Protein AF-A0A2P6N2J1-F1 (afdb_monomer_lite)

pLDDT: mean 74.53, std 19.03, range [22.86, 97.62]

Foldseek 3Di:
DAVQVVCVVLVCAWGWDADPNDTFIFGQAKAFFQDFSDKDADLFDCPPPQLVVDAADPVAPDDSSLLSRLSVLLVLVQDPDDDRNVVLVNFDLCQCVAPLLCVLPVCRLVSLLVRLVVSLVVVVVVVVVVVVVDDPPDDDDPRDRDDSVSSSSSSSSCVQPPDADDPDQDPLCDPPAQREAEQEFDPDDDADDDPPPDPDDPDDPDDDDPPNSVRHMHTYGYLAIHHGGGTGHGDPHRPLLPFLVRSQSVVSNRNDGDPPCRNQLVDFRLLLKDFDPPDVVSLQWIWGGGNNWTAIPPPRDTDDPVRVVVSVVVVVVVVVVLVVCVVVVDDLVLVLLLVLLVVLVVVVVPDDLVCLLDPVVLVVVLVVVCVVDPNDPNSSNNLCVVLCCCLPPCVVVSCVPNNLCSNLSVLSNSLSVVLSVLVSDPPDPVSVLVSLVPVSNLVSLSSLLVSLVVDDDVSSVVSSVVSVVSNVVSSVVSPD

Organism: NCBI:txid1890364

Sequence (480 aa):
MGFTEYVAGFSDRVAVQSVDGDRILIAQRDFQPGEEIFSESPVLHTSHRIAQSSPPSPLYGFALDWQRLVSLYVHLRNQPNEEGADLLEVLSTDGVTGKMAQEVDPERKPFYREEAEQWCKDYIKKSNKSKNKKSKNQKDTVKYRPKVEDIERLIQQFETNCHSRSADPDPSAGDIVKKVWSVAGGIDDEPFMSPQCIGSSPTGRYKHHSKVYSDIQLSLRCIRTIKQGESVTISYHDQEMMSNDDRSQLIKRRGFNCRCPLCSGEIPDYARAMHCPSCEPASKGYISPRSGSWSCYVCSRKFSVEEAQKAEKKEEEMRGESQDKLEDGKVPFIALISQIVKFYRQRLQSLDPRSFCLASLVVELQSNVNNLCSPLHVSHGILYDTVKTLVFEMTPTLRALCGEDSTYLLLFYLLGSTFLLFRLNPDDPLLSDVRGASEEVRHLMYWMSQEGGQRKEQRDKDVGEWAQQIWKRHLQIFCP

Secondary structure (DSSP, 8-state):
--HHHHHGGGTTTEEEEEETTEEEEEESS-B-TT-EEEEE--SS-TTSHHHHTS---TTSSS-HHHHHHHHHHHHHTTSTT-TTHHHHTTS--HHHHSHHHHHH-TTHHHHHHHHHHHHHHHHHHHHHHHHTTS-TTS---------HHHHHHHHHHHHHHPPP--SS--TTS-TTS-SEEEEEESS----------------------TTSGGG-EEEEEESS-B-TTPEE---SS--TTS-HHHHHHHHHTTTS---STTTTTSS--GGG-EE-TTSSSTTS-EEEEETTEEEETTT-PBPPHHHHHHHHHHHHHHHHHHHHHHHTT-HHHHHHHHHHHHHHHHHHTTS-GGGTT-HHHHHHHHHHHHTTS-S----HHHHHHHHHIIIIISHHHHHHHH-TTHHHHHHHHHHHHHHHHHHS-TT-HHHHHHHHH-HHHHHHHHHHHHHHHT--SHHHHHHHHHHHHHHHHHHHHT--

InterPro domains:
  IPR046341 SET domain superfamily [G3DSA:2.170.270.10] (129-267)
  IPR046341 SET domain superfamily [SSF82199] (23-268)
  IPR053010 SET domain-containing protein SmydA-8 [PTHR46455] (213-374)

Structure (mmCIF, N/CA/C/O backbone):
data_AF-A0A2P6N2J1-F1
#
_entry.id   AF-A0A2P6N2J1-F1
#
loop_
_atom_site.group_PDB
_atom_site.id
_atom_site.type_symbol
_atom_site.label_atom_id
_atom_site.label_alt_id
_atom_site.label_comp_id
_atom_site.label_asym_id
_atom_site.label_entity_id
_atom_site.label_seq_id
_atom_site.pdbx_PDB_ins_code
_atom_site.Cartn_x
_atom_site.Cartn_y
_atom_site.Cartn_z
_atom_site.occupancy
_atom_site.B_iso_or_equiv
_atom_site.auth_seq_id
_atom_site.auth_comp_id
_atom_site.auth_asym_id
_atom_site.auth_atom_id
_atom_site.pdbx_PDB_model_num
ATOM 1 N N . MET A 1 1 ? -0.661 -6.300 -27.164 1.00 60.19 1 MET A N 1
ATOM 2 C CA . MET A 1 1 ? -1.561 -7.214 -26.440 1.00 60.19 1 MET A CA 1
ATOM 3 C C . MET A 1 1 ? -2.470 -6.383 -25.548 1.00 60.19 1 MET A C 1
ATOM 5 O O . MET A 1 1 ? -1.947 -5.593 -24.776 1.00 60.19 1 MET A O 1
ATOM 9 N N . GLY A 1 2 ? -3.793 -6.465 -25.688 1.00 75.25 2 GLY A N 1
ATOM 10 C CA . GLY A 1 2 ? -4.734 -5.743 -24.814 1.00 75.25 2 GLY A CA 1
ATOM 11 C C . GLY A 1 2 ? -4.840 -6.378 -23.420 1.00 75.25 2 GLY A C 1
ATOM 12 O O . GLY A 1 2 ? -4.557 -7.558 -23.259 1.00 75.25 2 GLY A O 1
ATOM 13 N N . PHE A 1 3 ? -5.297 -5.635 -22.403 1.00 74.00 3 PHE A N 1
ATOM 14 C CA . PHE A 1 3 ? -5.487 -6.194 -21.047 1.00 74.00 3 PHE A CA 1
ATOM 15 C C . PHE A 1 3 ? -6.455 -7.394 -21.027 1.00 74.00 3 PHE A C 1
ATOM 17 O O . PHE A 1 3 ? -6.244 -8.357 -20.303 1.00 74.00 3 PHE A O 1
ATOM 24 N N . THR A 1 4 ? -7.481 -7.390 -21.880 1.00 79.25 4 THR A N 1
ATOM 25 C CA . THR A 1 4 ? -8.384 -8.540 -22.043 1.00 79.25 4 THR A CA 1
ATOM 26 C C . THR A 1 4 ? -7.659 -9.783 -22.567 1.00 79.25 4 THR A C 1
ATOM 28 O O . THR A 1 4 ? -7.956 -10.888 -22.131 1.00 79.25 4 THR A O 1
ATOM 31 N N . GLU A 1 5 ? -6.687 -9.614 -23.469 1.00 82.50 5 GLU A N 1
ATOM 32 C CA . GLU A 1 5 ? -5.862 -10.722 -23.969 1.00 82.50 5 GLU A CA 1
ATOM 33 C C . GLU A 1 5 ? -4.911 -11.231 -22.884 1.00 82.50 5 GLU A C 1
ATOM 35 O O . GLU A 1 5 ? -4.686 -12.433 -22.789 1.00 82.50 5 GLU A O 1
ATOM 40 N N . TYR A 1 6 ? -4.405 -10.331 -22.035 1.00 80.69 6 TYR A N 1
ATOM 41 C CA . TYR A 1 6 ? -3.576 -10.693 -20.887 1.00 80.69 6 TYR A CA 1
ATOM 42 C C . TYR A 1 6 ? -4.330 -11.600 -19.904 1.00 80.69 6 TYR A C 1
ATOM 44 O O . TYR A 1 6 ? -3.847 -12.667 -19.532 1.00 80.69 6 TYR A O 1
ATOM 52 N N . VAL A 1 7 ? -5.558 -11.217 -19.540 1.00 83.69 7 VAL A N 1
ATOM 53 C CA . VAL A 1 7 ? -6.390 -11.972 -18.587 1.00 83.69 7 VAL A CA 1
ATOM 54 C C . VAL A 1 7 ? -7.015 -13.225 -19.221 1.00 83.69 7 VAL A C 1
ATOM 56 O O . VAL A 1 7 ? -7.523 -14.086 -18.509 1.00 83.69 7 VAL A O 1
ATOM 59 N N . ALA A 1 8 ? -6.939 -13.401 -20.545 1.00 86.56 8 ALA A N 1
ATOM 60 C CA . ALA A 1 8 ? -7.543 -14.543 -21.237 1.00 86.56 8 ALA A CA 1
ATOM 61 C C . ALA A 1 8 ? -7.028 -15.903 -20.728 1.00 86.56 8 ALA A C 1
ATOM 63 O O . ALA A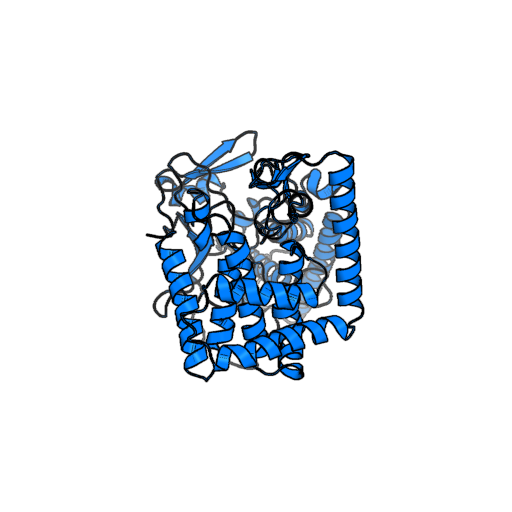 1 8 ? -7.796 -16.868 -20.680 1.00 86.56 8 ALA A O 1
ATOM 64 N N . GLY A 1 9 ? -5.764 -15.967 -20.287 1.00 87.94 9 GLY A N 1
ATOM 65 C CA . GLY A 1 9 ? -5.171 -17.158 -19.666 1.00 87.94 9 GLY A CA 1
ATOM 66 C C . GLY A 1 9 ? -5.799 -17.561 -18.326 1.00 87.94 9 GLY A C 1
ATOM 67 O O . GLY A 1 9 ? -5.581 -18.678 -17.871 1.00 87.94 9 GLY A O 1
ATOM 68 N N . PHE A 1 10 ? -6.601 -16.677 -17.728 1.00 91.75 10 PHE A N 1
ATOM 69 C CA . PHE A 1 10 ? -7.297 -16.867 -16.454 1.00 91.75 10 PHE A CA 1
ATOM 70 C C . PHE A 1 10 ? -8.821 -16.741 -16.604 1.00 91.75 10 PHE A C 1
ATOM 72 O O . PHE A 1 10 ? -9.522 -16.505 -15.621 1.00 91.75 10 PHE A O 1
ATOM 79 N N . SER A 1 11 ? -9.343 -16.863 -17.828 1.00 92.81 11 SER A N 1
ATOM 80 C CA . SER A 1 11 ? -10.757 -16.614 -18.151 1.00 92.81 11 SER A CA 1
ATOM 81 C C . SER A 1 11 ? -11.751 -17.564 -17.471 1.00 92.81 11 SER A C 1
ATOM 83 O O . SER A 1 11 ? -12.921 -17.218 -17.327 1.00 92.81 11 SER A O 1
ATOM 85 N N . ASP A 1 12 ? -11.305 -18.733 -17.009 1.00 95.25 12 ASP A N 1
ATOM 86 C CA . ASP A 1 12 ? -12.086 -19.663 -16.183 1.00 95.25 12 ASP A CA 1
ATOM 87 C C . ASP A 1 12 ? -12.234 -19.192 -14.724 1.00 95.25 12 ASP A C 1
ATOM 89 O O . ASP A 1 12 ? -13.104 -19.668 -13.993 1.00 95.25 12 ASP A O 1
ATOM 93 N N . ARG A 1 13 ? -11.386 -18.254 -14.292 1.00 95.00 13 ARG A N 1
ATOM 94 C CA . ARG A 1 13 ? -11.297 -17.758 -12.913 1.00 95.00 13 ARG A CA 1
ATOM 95 C C . ARG A 1 13 ? -11.784 -16.327 -12.786 1.00 95.00 13 ARG A C 1
ATOM 97 O O . ARG A 1 13 ? -12.517 -16.011 -11.852 1.00 95.00 13 ARG A O 1
ATOM 104 N N . VAL A 1 14 ? -11.390 -15.464 -13.714 1.00 95.50 14 VAL A N 1
ATOM 105 C CA . VAL A 1 14 ? -11.680 -14.032 -13.688 1.00 95.50 14 VAL A CA 1
ATOM 106 C C . VAL A 1 14 ? -11.956 -13.493 -15.087 1.00 95.50 14 VAL A C 1
ATOM 108 O O . VAL A 1 14 ? -11.423 -13.980 -16.079 1.00 95.50 14 VAL A O 1
ATOM 111 N N . ALA A 1 15 ? -12.779 -12.453 -15.170 1.00 94.69 15 ALA A N 1
ATOM 112 C CA . ALA A 1 15 ? -13.026 -11.717 -16.403 1.00 94.69 15 ALA A CA 1
ATOM 113 C C . ALA A 1 15 ? -12.896 -10.215 -16.169 1.00 94.69 15 ALA A C 1
ATOM 115 O O . ALA A 1 15 ? -13.116 -9.720 -15.066 1.00 94.69 15 ALA A O 1
ATOM 116 N N . VAL A 1 16 ? -12.562 -9.483 -17.227 1.00 92.56 16 VAL A N 1
ATOM 117 C CA . VAL A 1 16 ? -12.535 -8.020 -17.199 1.00 92.56 16 VAL A CA 1
ATOM 118 C C . VAL A 1 16 ? -13.900 -7.503 -17.628 1.00 92.56 16 VAL A C 1
ATOM 120 O O . VAL A 1 16 ? -14.360 -7.820 -18.725 1.00 92.56 16 VAL A O 1
ATOM 123 N N . GLN A 1 17 ? -14.525 -6.679 -16.794 1.00 93.38 17 GLN A N 1
ATOM 124 C CA . GLN A 1 17 ? -15.772 -5.988 -17.105 1.00 93.38 17 GLN A CA 1
ATOM 125 C C . GLN A 1 17 ? -15.549 -4.474 -17.093 1.00 93.38 17 GLN A C 1
ATOM 127 O O . GLN A 1 17 ? -14.753 -3.967 -16.308 1.00 93.38 17 GLN A O 1
ATOM 132 N N . SER A 1 18 ? -16.255 -3.748 -17.961 1.00 91.75 18 SER A N 1
ATOM 133 C CA . SER A 1 18 ? -16.306 -2.286 -17.904 1.00 91.75 18 SER A CA 1
ATOM 134 C C . SER A 1 18 ? -17.544 -1.820 -17.141 1.00 91.75 18 SER A C 1
ATOM 136 O O . SER A 1 18 ? -18.659 -2.199 -17.502 1.00 91.75 18 SER A O 1
ATOM 138 N N . VAL A 1 19 ? -17.357 -0.991 -16.116 1.00 88.69 19 VAL A N 1
ATOM 139 C CA . VAL A 1 19 ? -18.423 -0.372 -15.314 1.00 88.69 19 VAL A CA 1
ATOM 140 C C . VAL A 1 19 ? -18.132 1.120 -15.232 1.00 88.69 19 VAL A C 1
ATOM 142 O O . VAL A 1 19 ? -17.048 1.507 -14.819 1.00 88.69 19 VAL A O 1
ATOM 145 N N . ASP A 1 20 ? -19.062 1.952 -15.703 1.00 88.75 20 ASP A N 1
ATOM 146 C CA . ASP A 1 20 ? -18.922 3.419 -15.747 1.00 88.75 20 ASP A CA 1
ATOM 147 C C . ASP A 1 20 ? -17.648 3.937 -16.453 1.00 88.75 20 ASP A C 1
ATOM 149 O O . ASP A 1 20 ? -17.179 5.043 -16.201 1.00 88.75 20 ASP A O 1
ATOM 153 N N . GLY A 1 21 ? -17.105 3.147 -17.385 1.00 85.31 21 GLY A N 1
ATOM 154 C CA . GLY A 1 21 ? -15.862 3.453 -18.105 1.00 85.31 21 GLY A CA 1
ATOM 155 C C . GLY A 1 21 ? -14.597 2.908 -17.436 1.00 85.31 21 GLY A C 1
ATOM 156 O O . GLY A 1 21 ? -13.567 2.805 -18.103 1.00 85.31 21 GLY A O 1
ATOM 157 N N . ASP A 1 22 ? -14.687 2.464 -16.184 1.00 83.62 22 ASP A N 1
ATOM 158 C CA . ASP A 1 22 ? -13.599 1.807 -15.468 1.00 83.62 22 ASP A CA 1
ATOM 159 C C . ASP A 1 22 ? -13.559 0.312 -15.782 1.00 83.62 22 ASP A C 1
ATOM 161 O O . ASP A 1 22 ? -14.578 -0.318 -16.066 1.00 83.62 22 ASP A O 1
ATOM 165 N N . ARG A 1 23 ? -12.360 -0.276 -15.745 1.00 87.25 23 ARG A N 1
ATOM 166 C CA . ARG A 1 23 ? -12.163 -1.722 -15.910 1.00 87.25 23 ARG A CA 1
ATOM 167 C C . ARG A 1 23 ? -12.046 -2.362 -14.537 1.00 87.25 23 ARG A C 1
ATOM 169 O O . ARG A 1 23 ? -11.151 -2.008 -13.777 1.00 87.25 23 ARG A O 1
ATOM 176 N N . ILE A 1 24 ? -12.902 -3.335 -14.263 1.00 90.81 24 ILE A N 1
ATOM 177 C CA . ILE A 1 24 ? -12.892 -4.116 -13.029 1.00 90.81 24 ILE A CA 1
ATOM 178 C C . ILE A 1 24 ? -12.663 -5.590 -13.338 1.00 90.81 24 ILE A C 1
ATOM 180 O O . ILE A 1 24 ? -13.026 -6.084 -14.409 1.00 90.81 24 ILE A O 1
ATOM 184 N N . LEU A 1 25 ? -12.049 -6.289 -12.390 1.00 93.50 25 LEU A N 1
ATOM 185 C CA . LEU A 1 25 ? -11.881 -7.732 -12.447 1.00 93.50 25 LEU A CA 1
ATOM 186 C C . LEU A 1 25 ? -13.059 -8.389 -11.722 1.00 93.50 25 LEU A C 1
ATOM 188 O O . LEU A 1 25 ? -13.354 -8.027 -10.589 1.00 93.50 25 LEU A O 1
ATOM 192 N N . ILE A 1 26 ? -13.736 -9.331 -12.369 1.00 96.50 26 ILE A N 1
ATOM 193 C CA . ILE A 1 26 ? -14.914 -10.030 -11.845 1.00 96.50 26 ILE A CA 1
ATOM 194 C C . ILE A 1 26 ? -14.608 -11.515 -11.702 1.00 96.50 26 ILE A C 1
ATOM 196 O O . ILE A 1 26 ? -14.136 -12.145 -12.652 1.00 96.50 26 ILE A O 1
ATOM 200 N N . ALA A 1 27 ? -14.936 -12.088 -10.549 1.00 96.56 27 ALA A N 1
ATOM 201 C CA . ALA A 1 27 ? -14.828 -13.518 -10.299 1.00 96.56 27 ALA A CA 1
ATOM 202 C C . ALA A 1 27 ? -15.775 -14.320 -11.213 1.00 96.56 27 ALA A C 1
ATOM 204 O O . ALA A 1 27 ? -16.976 -14.061 -11.263 1.00 96.56 27 ALA A O 1
ATOM 205 N N . GLN A 1 28 ? -15.251 -15.313 -11.935 1.00 97.62 28 GLN A N 1
ATOM 206 C CA . GLN A 1 28 ? -16.038 -16.213 -12.798 1.00 97.62 28 GLN A CA 1
ATOM 207 C C . GLN A 1 28 ? -16.524 -17.472 -12.074 1.00 97.62 28 GLN A C 1
ATOM 209 O O . GLN A 1 28 ? -17.372 -18.195 -12.593 1.00 97.62 28 GLN A O 1
ATOM 214 N N . ARG A 1 29 ? -16.036 -17.702 -10.855 1.00 97.25 29 ARG A N 1
ATOM 215 C CA . ARG A 1 29 ? -16.469 -18.761 -9.945 1.00 97.25 29 ARG A CA 1
ATOM 216 C C . ARG A 1 29 ? -16.396 -18.266 -8.505 1.00 97.25 29 ARG A C 1
ATOM 218 O O . ARG A 1 29 ? -15.775 -17.240 -8.241 1.00 97.25 29 ARG A O 1
ATOM 225 N N . ASP A 1 30 ? -16.988 -19.019 -7.590 1.00 97.12 30 ASP A N 1
ATOM 226 C CA . ASP A 1 30 ? -16.747 -18.815 -6.165 1.00 97.12 30 ASP A CA 1
ATOM 227 C C . ASP A 1 30 ? -15.277 -19.134 -5.841 1.00 97.12 30 ASP A C 1
ATOM 229 O O . ASP A 1 30 ? -14.741 -20.157 -6.285 1.00 97.12 30 ASP A O 1
ATOM 233 N N . PHE A 1 31 ? -14.646 -18.271 -5.050 1.00 93.06 31 PHE A N 1
ATOM 234 C CA . PHE A 1 31 ? -13.337 -18.506 -4.450 1.00 93.06 31 PHE A CA 1
ATOM 235 C C . PHE A 1 31 ? -13.504 -18.695 -2.951 1.00 93.06 31 PHE A C 1
ATOM 237 O O . PHE A 1 31 ? -14.135 -17.865 -2.284 1.00 93.06 31 PHE A O 1
ATOM 244 N N . GLN A 1 32 ? -12.951 -19.786 -2.422 1.00 90.31 32 GLN A N 1
ATOM 245 C CA . GLN A 1 32 ? -12.751 -19.906 -0.988 1.00 90.31 32 GLN A CA 1
ATOM 246 C C . GLN A 1 32 ? -11.515 -19.135 -0.583 1.00 90.31 32 GLN A C 1
ATOM 248 O O . GLN A 1 32 ? -10.568 -19.093 -1.361 1.00 90.31 32 GLN A O 1
ATOM 253 N N . PRO A 1 33 ? -11.506 -18.556 0.619 1.00 81.38 33 PRO A N 1
ATOM 254 C CA . PRO A 1 33 ? -10.329 -17.862 1.090 1.00 81.38 33 PRO A CA 1
ATOM 255 C C . PRO A 1 33 ? -9.038 -18.723 0.925 1.00 81.38 33 PRO A C 1
ATOM 257 O O . PRO A 1 33 ? -9.090 -19.953 0.916 1.00 81.38 33 PRO A O 1
ATOM 260 N N . GLY A 1 34 ? -7.876 -18.105 0.734 1.00 77.94 34 GLY A N 1
ATOM 261 C CA . GLY A 1 34 ? -6.577 -18.739 0.460 1.00 77.94 34 GLY A CA 1
ATOM 262 C C . GLY A 1 34 ? -6.359 -19.288 -0.939 1.00 77.94 34 GLY A C 1
ATOM 263 O O . GLY A 1 34 ? -5.203 -19.515 -1.333 1.00 77.94 34 GLY A O 1
ATOM 264 N N . GLU A 1 35 ? -7.436 -19.489 -1.698 1.00 86.00 35 GLU A N 1
ATOM 265 C CA . GLU A 1 35 ? -7.337 -19.912 -3.084 1.00 86.00 35 GLU A CA 1
ATOM 266 C C . GLU A 1 35 ? -6.582 -18.880 -3.923 1.00 86.00 35 GLU A C 1
ATOM 268 O O . GLU A 1 35 ? -6.766 -17.667 -3.811 1.00 86.00 35 GLU A O 1
ATOM 273 N N . GLU A 1 36 ? -5.733 -19.392 -4.811 1.00 91.38 36 GLU A N 1
ATOM 274 C CA . GLU A 1 36 ? -5.050 -18.575 -5.802 1.00 91.38 36 GLU A CA 1
ATOM 275 C C . GLU A 1 36 ? -6.014 -18.217 -6.937 1.00 91.38 36 GLU A C 1
ATOM 277 O O . GLU A 1 36 ? -6.522 -19.084 -7.658 1.00 91.38 36 GLU A O 1
ATOM 282 N N . ILE A 1 37 ? -6.231 -16.917 -7.114 1.00 91.12 37 ILE A N 1
ATOM 283 C CA . ILE A 1 37 ? -6.985 -16.347 -8.223 1.00 91.12 37 ILE A CA 1
ATOM 284 C C . ILE A 1 37 ? -6.138 -16.477 -9.491 1.00 91.12 37 ILE A C 1
ATOM 286 O O . ILE A 1 37 ? -6.523 -17.195 -10.413 1.00 91.12 37 ILE A O 1
ATOM 290 N N . PHE A 1 38 ? -4.946 -15.884 -9.521 1.00 89.81 38 PHE A N 1
ATOM 291 C CA . PHE A 1 38 ? -3.971 -16.086 -10.595 1.00 89.81 38 PHE A CA 1
ATOM 292 C C . PHE A 1 38 ? -2.546 -15.883 -10.095 1.00 89.81 38 PHE A C 1
ATOM 294 O O . PHE A 1 38 ? -2.331 -15.286 -9.046 1.00 89.81 38 PHE A O 1
ATOM 301 N N . SER A 1 39 ? -1.568 -16.358 -10.859 1.00 89.06 39 SER A N 1
ATOM 302 C CA . SER A 1 39 ? -0.157 -16.092 -10.614 1.00 89.06 39 SER A CA 1
ATOM 303 C C . SER A 1 39 ? 0.552 -15.693 -11.902 1.00 89.06 39 SER A C 1
ATOM 305 O O . SER A 1 39 ? 0.293 -16.239 -12.974 1.00 89.06 39 SER A O 1
ATOM 307 N N . GLU A 1 40 ? 1.443 -14.714 -11.804 1.00 86.25 40 GLU A N 1
ATOM 308 C CA . GLU A 1 40 ? 2.147 -14.123 -12.935 1.00 86.25 40 GLU A CA 1
ATOM 309 C C . GLU A 1 40 ? 3.613 -13.844 -12.607 1.00 86.25 40 GLU A C 1
ATOM 311 O O . GLU A 1 40 ? 3.999 -13.611 -11.461 1.00 86.25 40 GLU A O 1
ATOM 316 N N . SER A 1 41 ? 4.460 -13.863 -13.631 1.00 85.94 41 SER A N 1
ATOM 317 C CA . SER A 1 41 ? 5.833 -13.386 -13.497 1.00 85.94 41 SER A CA 1
ATOM 318 C C . SER A 1 41 ? 5.882 -11.876 -13.739 1.00 85.94 41 SER A C 1
ATOM 320 O O . SER A 1 41 ? 5.253 -11.392 -14.680 1.00 85.94 41 SER A O 1
ATOM 322 N N . PRO A 1 42 ? 6.656 -11.119 -12.943 1.00 86.94 42 PRO A N 1
ATOM 323 C CA . PRO A 1 42 ? 6.757 -9.676 -13.116 1.00 86.94 42 PRO A CA 1
ATOM 324 C C . PRO A 1 42 ? 7.362 -9.326 -14.482 1.00 86.94 42 PRO A C 1
ATOM 326 O O . PRO A 1 42 ? 8.406 -9.866 -14.855 1.00 86.94 42 PRO A O 1
ATOM 329 N N . VAL A 1 43 ? 6.751 -8.369 -15.193 1.00 86.25 43 VAL A N 1
ATOM 330 C CA . VAL A 1 43 ? 7.233 -7.886 -16.507 1.00 86.25 43 VAL A CA 1
ATOM 331 C C . VAL A 1 43 ? 8.653 -7.324 -16.400 1.00 86.25 43 VAL A C 1
ATOM 333 O O . VAL A 1 43 ? 9.516 -7.586 -17.236 1.00 86.25 43 VAL A O 1
ATOM 336 N N . LEU A 1 44 ? 8.910 -6.557 -15.339 1.00 88.75 44 LEU A N 1
ATOM 337 C CA . LEU A 1 44 ? 10.224 -6.038 -14.985 1.00 88.75 44 LEU A CA 1
ATOM 338 C C . LEU A 1 44 ? 10.482 -6.322 -13.508 1.00 88.75 44 LEU A C 1
ATOM 340 O O . LEU A 1 44 ? 9.607 -6.124 -12.671 1.00 88.75 44 LEU A O 1
ATOM 344 N N . HIS A 1 45 ? 11.696 -6.756 -13.171 1.00 90.50 45 HIS A N 1
ATOM 345 C CA . HIS A 1 45 ? 12.033 -7.079 -11.788 1.00 90.50 45 HIS A CA 1
ATOM 346 C C . HIS A 1 45 ? 13.466 -6.683 -11.434 1.00 90.50 45 HIS A C 1
ATOM 348 O O . HIS A 1 45 ? 14.407 -6.912 -12.199 1.00 90.50 45 HIS A O 1
ATOM 354 N N . THR A 1 46 ? 13.660 -6.113 -10.243 1.00 88.62 46 THR A N 1
ATOM 355 C CA . THR A 1 46 ? 14.960 -5.574 -9.814 1.00 88.62 46 THR A CA 1
ATOM 356 C C . THR A 1 46 ? 16.000 -6.666 -9.618 1.00 88.62 46 THR A C 1
ATOM 358 O O . THR A 1 46 ? 17.181 -6.413 -9.825 1.00 88.62 46 THR A O 1
ATOM 361 N N . SER A 1 47 ? 15.600 -7.898 -9.288 1.00 86.19 47 SER A N 1
ATOM 362 C CA . SER A 1 47 ? 16.527 -9.041 -9.214 1.00 86.19 47 SER A CA 1
ATOM 363 C C . SER A 1 47 ? 17.098 -9.451 -10.575 1.00 86.19 47 SER A C 1
ATOM 365 O O . SER A 1 47 ? 18.056 -10.231 -10.616 1.00 86.19 47 SER A O 1
ATOM 367 N N . HIS A 1 48 ? 16.538 -8.958 -11.689 1.00 87.12 48 HIS A N 1
ATOM 368 C CA . HIS A 1 48 ? 17.037 -9.268 -13.021 1.00 87.12 48 HIS A CA 1
ATOM 369 C C . HIS A 1 48 ? 18.510 -8.877 -13.141 1.00 87.12 48 HIS A C 1
ATOM 371 O O . HIS A 1 48 ? 18.932 -7.798 -12.721 1.00 87.12 48 HIS A O 1
ATOM 377 N N . ARG A 1 49 ? 19.325 -9.747 -13.740 1.00 87.62 49 ARG A N 1
ATOM 378 C CA . ARG A 1 49 ? 20.784 -9.594 -13.734 1.00 87.62 49 ARG A CA 1
ATOM 379 C C . ARG A 1 49 ? 21.226 -8.279 -14.364 1.00 87.62 49 ARG A C 1
ATOM 381 O O . ARG A 1 49 ? 22.148 -7.638 -13.871 1.00 87.62 49 ARG A O 1
ATOM 388 N N . ILE A 1 50 ? 20.563 -7.881 -15.447 1.00 88.69 50 ILE A N 1
ATOM 389 C CA . ILE A 1 50 ? 20.851 -6.615 -16.126 1.00 88.69 50 ILE A CA 1
ATOM 390 C C . ILE A 1 50 ? 20.487 -5.415 -15.239 1.00 88.69 50 ILE A C 1
ATOM 392 O O . ILE A 1 50 ? 21.273 -4.467 -15.159 1.00 88.69 50 ILE A O 1
ATOM 396 N N . ALA A 1 51 ? 19.365 -5.488 -14.515 1.00 90.00 51 ALA A N 1
ATOM 397 C CA . ALA A 1 51 ? 18.959 -4.466 -13.554 1.00 90.00 51 ALA A CA 1
ATOM 398 C C . ALA A 1 51 ? 20.009 -4.330 -12.434 1.00 90.00 51 ALA A C 1
ATOM 400 O O . ALA A 1 51 ? 20.515 -3.238 -12.193 1.00 90.00 51 ALA A O 1
ATOM 401 N N . GLN A 1 52 ? 20.444 -5.447 -11.840 1.00 90.44 52 GLN A N 1
ATOM 402 C CA . GLN A 1 52 ? 21.491 -5.475 -10.805 1.00 90.44 52 GLN A CA 1
ATOM 403 C C . GLN A 1 52 ? 22.868 -5.016 -11.307 1.00 90.44 52 GLN A C 1
ATOM 405 O O . GLN A 1 52 ? 23.649 -4.448 -10.548 1.00 90.44 52 GLN A O 1
ATOM 410 N N . SER A 1 53 ? 23.179 -5.234 -12.588 1.00 90.44 53 SER A N 1
ATOM 411 C CA . SER A 1 53 ? 24.443 -4.783 -13.187 1.00 90.44 53 SER A CA 1
ATOM 412 C C . SER A 1 53 ? 24.505 -3.276 -13.454 1.00 90.44 53 SER A C 1
ATOM 414 O O . SER A 1 53 ? 25.575 -2.757 -13.771 1.00 90.44 53 SER A O 1
ATOM 416 N N . SER A 1 54 ? 23.371 -2.580 -13.338 1.00 89.31 54 SER A N 1
ATOM 417 C CA . SER A 1 54 ? 23.254 -1.144 -13.575 1.00 89.31 54 SER A CA 1
ATOM 418 C C . SER A 1 54 ? 23.276 -0.412 -12.228 1.00 89.31 54 SER A C 1
ATOM 420 O O . SER A 1 54 ? 22.256 -0.388 -11.540 1.00 89.31 54 SER A O 1
ATOM 422 N N . PRO A 1 55 ? 24.420 0.159 -11.800 1.00 89.88 55 PRO A N 1
ATOM 423 C CA . PRO A 1 55 ? 24.487 0.856 -10.523 1.00 89.88 55 PRO A CA 1
ATOM 424 C C . PRO A 1 55 ? 23.584 2.098 -10.569 1.00 89.88 55 PRO A C 1
ATOM 426 O O . PRO A 1 55 ? 23.723 2.899 -11.504 1.00 89.88 55 PRO A O 1
ATOM 429 N N . PRO A 1 56 ? 22.674 2.272 -9.594 1.00 91.50 56 PRO A N 1
ATOM 430 C CA . PRO A 1 56 ? 21.863 3.474 -9.524 1.00 91.50 56 PRO A CA 1
ATOM 431 C C . PRO A 1 56 ? 22.752 4.683 -9.198 1.00 91.50 56 PRO A C 1
ATOM 433 O O . PRO A 1 56 ? 23.829 4.552 -8.609 1.00 91.50 56 PRO A O 1
ATOM 436 N N . SER A 1 57 ? 22.324 5.865 -9.621 1.00 92.56 57 SER A N 1
ATOM 437 C CA . SER A 1 57 ? 22.984 7.134 -9.345 1.00 92.56 57 SER A CA 1
ATOM 438 C C . SER A 1 57 ? 22.170 7.934 -8.329 1.00 92.56 57 SER A C 1
ATOM 440 O O . SER A 1 57 ? 20.959 8.061 -8.500 1.00 92.56 57 SER A O 1
ATOM 442 N N . PRO A 1 58 ? 22.821 8.544 -7.323 1.00 89.69 58 PRO A N 1
ATOM 443 C CA . PRO A 1 58 ? 22.148 9.461 -6.405 1.00 89.69 58 PRO A CA 1
ATOM 444 C C . PRO A 1 58 ? 21.809 10.812 -7.057 1.00 89.69 58 PRO A C 1
ATOM 446 O O . PRO A 1 58 ? 21.230 11.667 -6.407 1.00 89.69 58 PRO A O 1
ATOM 449 N N . LEU A 1 59 ? 22.220 11.033 -8.314 1.00 89.62 59 LEU A N 1
ATOM 450 C CA . LEU A 1 59 ? 21.953 12.269 -9.053 1.00 89.62 59 LEU A CA 1
ATOM 451 C C . LEU A 1 59 ? 20.528 12.345 -9.609 1.00 89.62 59 LEU A C 1
ATOM 453 O O . LEU A 1 59 ? 20.138 13.410 -10.072 1.00 89.62 59 LEU A O 1
ATOM 457 N N . TYR A 1 60 ? 19.800 11.229 -9.621 1.00 88.44 60 TYR A N 1
ATOM 458 C CA . TYR A 1 60 ? 18.405 11.196 -10.047 1.00 88.44 60 TYR A CA 1
ATOM 459 C C . TYR A 1 60 ? 17.509 11.240 -8.809 1.00 88.44 60 TYR A C 1
ATOM 461 O O . TYR A 1 60 ? 17.770 10.524 -7.839 1.00 88.44 60 TYR A O 1
ATOM 469 N N . GLY A 1 61 ? 16.457 12.052 -8.852 1.00 85.25 61 GLY A N 1
ATOM 470 C CA . GLY A 1 61 ? 15.488 12.236 -7.773 1.00 85.25 61 GLY A CA 1
ATOM 471 C C . GLY A 1 61 ? 14.496 11.083 -7.608 1.00 85.25 61 GLY A C 1
ATOM 472 O O . GLY A 1 61 ? 13.783 11.035 -6.609 1.00 85.25 61 GLY A O 1
ATOM 473 N N . PHE A 1 62 ? 14.441 10.132 -8.547 1.00 88.50 62 PHE A N 1
ATOM 474 C CA . PHE A 1 62 ? 13.544 8.973 -8.464 1.00 88.50 62 PHE A CA 1
ATOM 475 C C . PHE A 1 62 ? 14.224 7.708 -7.909 1.00 88.50 62 PHE A C 1
ATOM 477 O O . PHE A 1 62 ? 15.449 7.546 -7.965 1.00 88.50 62 PHE A O 1
ATOM 484 N N . ALA A 1 63 ? 13.407 6.790 -7.375 1.00 88.81 63 ALA A N 1
ATOM 485 C CA . ALA A 1 63 ? 13.846 5.639 -6.583 1.00 88.81 63 ALA A CA 1
ATOM 486 C C . ALA A 1 63 ? 14.949 4.799 -7.259 1.00 88.81 63 ALA A C 1
ATOM 488 O O . ALA A 1 63 ? 14.892 4.496 -8.452 1.00 88.81 63 ALA A O 1
ATOM 489 N N . LEU A 1 64 ? 15.937 4.349 -6.475 1.00 91.06 64 LEU A N 1
ATOM 490 C CA . LEU A 1 64 ? 17.101 3.600 -6.978 1.00 91.06 64 LEU A CA 1
ATOM 491 C C . LEU A 1 64 ? 16.704 2.348 -7.773 1.00 91.06 64 LEU A C 1
ATOM 493 O O . LEU A 1 64 ? 17.322 2.018 -8.786 1.00 91.06 64 LEU A O 1
ATOM 497 N N . ASP A 1 65 ? 15.657 1.657 -7.330 1.00 89.75 65 ASP A N 1
ATOM 498 C CA . ASP A 1 65 ? 15.159 0.466 -8.007 1.00 89.75 65 ASP A CA 1
ATOM 499 C C . ASP A 1 65 ? 14.515 0.787 -9.351 1.00 89.75 65 ASP A C 1
ATOM 501 O O . ASP A 1 65 ? 14.759 0.079 -10.327 1.00 89.75 65 ASP A O 1
ATOM 505 N N . TRP A 1 66 ? 13.807 1.906 -9.467 1.00 93.69 66 TRP A N 1
ATOM 506 C CA . TRP A 1 66 ? 13.273 2.349 -10.750 1.00 93.69 66 TRP A CA 1
ATOM 507 C C . TRP A 1 66 ? 14.391 2.653 -11.739 1.00 93.69 66 TRP A C 1
ATOM 509 O O . TRP A 1 66 ? 14.296 2.260 -12.894 1.00 93.69 66 TRP A O 1
ATOM 519 N N . GLN A 1 67 ? 15.504 3.250 -11.308 1.00 92.88 67 GLN A N 1
ATOM 520 C CA . GLN A 1 67 ? 16.654 3.487 -12.191 1.00 92.88 67 GLN A CA 1
ATOM 521 C C . GLN A 1 67 ? 17.212 2.178 -12.778 1.00 92.88 67 GLN A C 1
ATOM 523 O O . GLN A 1 67 ? 17.608 2.119 -13.952 1.00 92.88 67 GLN A O 1
ATOM 528 N N . ARG A 1 68 ? 17.218 1.104 -11.976 1.00 92.75 68 ARG A N 1
ATOM 529 C CA . ARG A 1 68 ? 17.595 -0.243 -12.425 1.00 92.75 68 ARG A CA 1
ATOM 530 C C . ARG A 1 68 ? 16.581 -0.803 -13.419 1.00 92.75 68 ARG A C 1
ATOM 532 O O . ARG A 1 68 ? 16.991 -1.365 -14.433 1.00 92.75 68 ARG A O 1
ATOM 539 N N . LEU A 1 69 ? 15.284 -0.624 -13.163 1.00 93.31 69 LEU A N 1
ATOM 540 C CA . LEU A 1 69 ? 14.212 -1.074 -14.056 1.00 93.31 69 LEU A CA 1
ATOM 541 C C . LEU A 1 69 ? 14.183 -0.293 -15.379 1.00 93.31 69 LEU A C 1
ATOM 543 O O . LEU A 1 69 ? 14.030 -0.908 -16.429 1.00 93.31 69 LEU A O 1
ATOM 547 N N . VAL A 1 70 ? 14.433 1.020 -15.370 1.00 94.25 70 VAL A N 1
ATOM 548 C CA . VAL A 1 70 ? 14.609 1.826 -16.592 1.00 94.25 70 VAL A CA 1
ATOM 549 C C . VAL A 1 70 ? 15.788 1.291 -17.411 1.00 94.25 70 VAL A C 1
ATOM 551 O O . VAL A 1 70 ? 15.692 1.106 -18.625 1.00 94.25 70 VAL A O 1
ATOM 554 N N . SER A 1 71 ? 16.907 0.982 -16.750 1.00 93.12 71 SER A N 1
ATOM 555 C CA . SER A 1 71 ? 18.084 0.411 -17.418 1.00 93.12 71 SER A CA 1
ATOM 556 C C . SER A 1 71 ? 17.796 -0.970 -18.015 1.00 93.12 71 SER A C 1
ATOM 558 O O . SER A 1 71 ? 18.244 -1.264 -19.126 1.00 93.12 71 SER A O 1
ATOM 560 N N . LEU A 1 72 ? 17.027 -1.799 -17.299 1.00 91.75 72 LEU A N 1
ATOM 561 C CA . LEU A 1 72 ? 16.533 -3.081 -17.791 1.00 91.75 72 LEU A CA 1
ATOM 562 C C . LEU A 1 72 ? 15.645 -2.889 -19.020 1.00 91.75 72 LEU A C 1
ATOM 564 O O . LEU A 1 72 ? 15.935 -3.475 -20.053 1.00 91.75 72 LEU A O 1
ATOM 568 N N . TYR A 1 73 ? 14.640 -2.022 -18.951 1.00 92.81 73 TYR A N 1
ATOM 569 C CA . TYR A 1 73 ? 13.741 -1.736 -20.066 1.00 92.81 73 TYR A CA 1
ATOM 570 C C . TYR A 1 73 ? 14.498 -1.344 -21.340 1.00 92.81 73 TYR A C 1
ATOM 572 O O . TYR A 1 73 ? 14.284 -1.921 -22.406 1.00 92.81 73 TYR A O 1
ATOM 580 N N . VAL A 1 74 ? 15.454 -0.414 -21.232 1.00 92.75 74 VAL A N 1
ATOM 581 C CA . VAL A 1 74 ? 16.271 0.001 -22.381 1.00 92.75 74 VAL A CA 1
ATOM 582 C C . VAL A 1 74 ? 17.126 -1.152 -22.912 1.00 92.75 74 VAL A C 1
ATOM 584 O O . VAL A 1 74 ? 17.406 -1.199 -24.111 1.00 92.75 74 VAL A O 1
ATOM 587 N N . HIS A 1 75 ? 17.555 -2.085 -22.061 1.00 90.56 75 HIS A N 1
ATOM 588 C CA . HIS A 1 75 ? 18.215 -3.305 -22.517 1.00 90.56 75 HIS A CA 1
ATOM 589 C C . HIS A 1 75 ? 17.264 -4.206 -23.307 1.00 90.56 75 HIS A C 1
ATOM 591 O O . HIS A 1 75 ? 17.630 -4.587 -24.416 1.00 90.56 75 HIS A O 1
ATOM 597 N N . LEU A 1 76 ? 16.065 -4.490 -22.785 1.00 89.44 76 LEU A N 1
ATOM 598 C CA . LEU A 1 76 ? 15.091 -5.365 -23.450 1.00 89.44 76 LEU A CA 1
ATOM 599 C C . LEU A 1 76 ? 14.664 -4.789 -24.810 1.00 89.44 76 LEU A C 1
ATOM 601 O O . LEU A 1 76 ? 14.657 -5.488 -25.814 1.00 89.44 76 LEU A O 1
ATOM 605 N N . ARG A 1 77 ? 14.459 -3.466 -24.898 1.00 89.38 77 ARG A N 1
ATOM 606 C CA . ARG A 1 77 ? 14.177 -2.750 -26.161 1.00 89.38 77 ARG A CA 1
ATOM 607 C C . ARG A 1 77 ? 15.275 -2.862 -27.223 1.00 89.38 77 ARG A C 1
ATOM 609 O O . ARG A 1 77 ? 15.043 -2.536 -28.382 1.00 89.38 77 ARG A O 1
ATOM 616 N N . ASN A 1 78 ? 16.487 -3.256 -26.836 1.00 88.94 78 ASN A N 1
ATOM 617 C CA . ASN A 1 78 ? 17.582 -3.514 -27.768 1.00 88.94 78 ASN A CA 1
ATOM 618 C C . ASN A 1 78 ? 17.654 -4.977 -28.229 1.00 88.94 78 ASN A C 1
ATOM 620 O O . ASN A 1 78 ? 18.475 -5.280 -29.096 1.00 88.94 78 ASN A O 1
ATOM 624 N N . GLN A 1 79 ? 16.844 -5.871 -27.659 1.00 86.81 79 GLN A N 1
ATOM 625 C CA . GLN A 1 79 ? 16.773 -7.274 -28.048 1.00 86.81 79 GLN A CA 1
ATOM 626 C C . GLN A 1 79 ? 15.627 -7.469 -29.056 1.00 86.81 79 GLN A C 1
ATOM 628 O O . GLN A 1 79 ? 14.508 -7.040 -28.796 1.00 86.81 79 GLN A O 1
ATOM 633 N N . PRO A 1 80 ? 15.869 -8.112 -30.212 1.00 68.94 80 PRO A N 1
ATOM 634 C CA . PRO A 1 80 ? 14.874 -8.221 -31.282 1.00 68.94 80 PRO A CA 1
ATOM 635 C C . PRO A 1 80 ? 13.677 -9.140 -30.970 1.00 68.94 80 PRO A C 1
ATOM 637 O O . PRO A 1 80 ? 12.719 -9.119 -31.732 1.00 68.94 80 PRO A O 1
ATOM 640 N N . ASN A 1 81 ? 13.719 -9.926 -29.885 1.00 71.19 81 ASN A N 1
ATOM 641 C CA . ASN A 1 81 ? 12.762 -11.010 -29.613 1.00 71.19 81 ASN A CA 1
ATOM 642 C C . ASN A 1 81 ? 12.248 -11.052 -28.158 1.00 71.19 81 ASN A C 1
ATOM 644 O O . ASN A 1 81 ? 11.755 -12.093 -27.729 1.00 71.19 81 ASN A O 1
ATOM 648 N N . GLU A 1 82 ? 12.418 -9.995 -27.359 1.00 68.62 82 GLU A N 1
ATOM 649 C CA . GLU A 1 82 ? 11.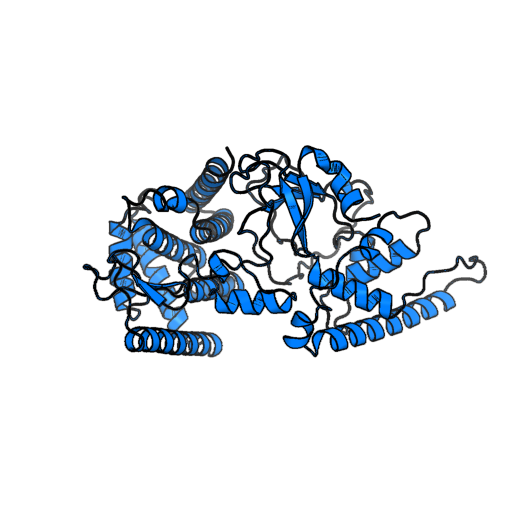937 -10.027 -25.970 1.00 68.62 82 GLU A CA 1
ATOM 650 C C . GLU A 1 82 ? 10.501 -9.501 -25.866 1.00 68.62 82 GLU A C 1
ATOM 652 O O . GLU A 1 82 ? 10.246 -8.295 -25.838 1.00 68.62 82 GLU A O 1
ATOM 657 N N . GLU A 1 83 ? 9.566 -10.452 -25.800 1.00 66.25 83 GLU A N 1
ATOM 658 C CA . GLU A 1 83 ? 8.181 -10.251 -25.377 1.00 66.25 83 GLU A CA 1
ATOM 659 C C . GLU A 1 83 ? 8.184 -9.601 -23.983 1.00 66.25 83 GLU A C 1
ATOM 661 O O . GLU A 1 83 ? 8.647 -10.187 -23.006 1.00 66.25 83 GLU A O 1
ATOM 666 N N . GLY A 1 84 ? 7.739 -8.348 -23.888 1.00 68.75 84 GLY A N 1
ATOM 667 C CA . GLY A 1 84 ? 7.672 -7.636 -22.607 1.00 68.75 84 GLY A CA 1
ATOM 668 C C . GLY A 1 84 ? 7.693 -6.119 -22.738 1.00 68.75 84 GLY A C 1
ATOM 669 O O . GLY A 1 84 ? 6.975 -5.435 -22.013 1.00 68.75 84 GLY A O 1
ATOM 670 N N . ALA A 1 85 ? 8.434 -5.573 -23.707 1.00 73.25 85 ALA A N 1
ATOM 671 C CA . ALA A 1 85 ? 8.425 -4.126 -23.937 1.00 73.25 85 ALA A CA 1
ATOM 672 C C . ALA A 1 85 ? 7.039 -3.621 -24.377 1.00 73.25 85 ALA A C 1
ATOM 674 O O . ALA A 1 85 ? 6.601 -2.567 -23.924 1.00 73.25 85 ALA A O 1
ATOM 675 N N . ASP A 1 86 ? 6.328 -4.411 -25.180 1.00 77.94 86 ASP A N 1
ATOM 676 C CA . ASP A 1 86 ? 4.991 -4.067 -25.673 1.00 77.94 86 ASP A CA 1
ATOM 677 C C . ASP A 1 86 ? 3.917 -4.163 -24.577 1.00 77.94 86 ASP A C 1
ATOM 679 O O . ASP A 1 86 ? 2.905 -3.467 -24.638 1.00 77.94 86 ASP A O 1
ATOM 683 N N . LEU A 1 87 ? 4.135 -4.991 -23.543 1.00 75.62 87 LEU A N 1
ATOM 684 C CA . LEU A 1 87 ? 3.238 -5.054 -22.380 1.00 75.62 87 LEU A CA 1
ATOM 685 C C . LEU A 1 87 ? 3.287 -3.756 -21.575 1.00 75.62 87 LEU A C 1
ATOM 687 O O . LEU A 1 87 ? 2.267 -3.309 -21.057 1.00 75.62 87 LEU A O 1
ATOM 691 N N . LEU A 1 88 ? 4.448 -3.104 -21.516 1.00 81.06 88 LEU A N 1
ATOM 692 C CA . LEU A 1 88 ? 4.562 -1.811 -20.852 1.00 81.06 88 LEU A CA 1
ATOM 693 C C . LEU A 1 88 ? 3.765 -0.744 -21.604 1.00 81.06 88 LEU A C 1
ATOM 695 O O . LEU A 1 88 ? 3.186 0.127 -20.973 1.00 81.06 88 LEU A O 1
ATOM 699 N N . GLU A 1 89 ? 3.617 -0.827 -22.927 1.00 81.50 89 GLU A N 1
ATOM 700 C CA . GLU A 1 89 ? 2.843 0.161 -23.694 1.00 81.50 89 GLU A CA 1
ATOM 701 C C . GLU A 1 89 ? 1.335 0.150 -23.375 1.00 81.50 89 GLU A C 1
ATOM 703 O O . GLU A 1 89 ? 0.649 1.137 -23.657 1.00 81.50 89 GLU A O 1
ATOM 708 N N . VAL A 1 90 ? 0.816 -0.907 -22.737 1.00 81.12 90 VAL A N 1
ATOM 709 C CA . VAL A 1 90 ? -0.603 -1.015 -22.348 1.00 81.12 90 VAL A CA 1
ATOM 710 C C . VAL A 1 90 ? -0.876 -0.758 -20.866 1.00 81.12 90 VAL A C 1
ATOM 712 O O . VAL A 1 90 ? -2.042 -0.686 -20.470 1.00 81.12 90 VAL A O 1
ATOM 715 N N . LEU A 1 91 ? 0.168 -0.574 -20.050 1.00 85.44 91 LEU A N 1
ATOM 716 C CA . LEU A 1 91 ? 0.012 -0.203 -18.643 1.00 85.44 91 LEU A CA 1
ATOM 717 C C . LEU A 1 91 ? -0.469 1.244 -18.506 1.00 85.44 91 LEU A C 1
ATOM 719 O O . LEU A 1 91 ? 0.031 2.149 -19.190 1.00 85.44 91 LEU A O 1
ATOM 723 N N . SER A 1 92 ? -1.426 1.447 -17.596 1.00 86.12 92 SER A N 1
ATOM 724 C CA . SER A 1 92 ? -2.014 2.758 -17.320 1.00 86.12 92 SER A CA 1
ATOM 725 C C . SER A 1 92 ? -0.998 3.694 -16.662 1.00 86.12 92 SER A C 1
ATOM 727 O O . SER A 1 92 ? -0.146 3.279 -15.873 1.00 86.12 92 SER A O 1
ATOM 729 N N . THR A 1 93 ? -1.118 4.975 -16.993 1.00 89.75 93 THR A N 1
ATOM 730 C CA . THR A 1 93 ? -0.439 6.094 -16.331 1.00 89.75 93 THR A CA 1
ATOM 731 C C . THR A 1 93 ? -1.430 7.013 -15.625 1.00 89.75 93 THR A C 1
ATOM 733 O O . THR A 1 93 ? -1.042 8.091 -15.175 1.00 89.75 93 THR A O 1
ATOM 736 N N . ASP A 1 94 ? -2.713 6.650 -15.557 1.00 87.38 94 ASP A N 1
ATOM 737 C CA . ASP A 1 94 ? -3.786 7.526 -15.064 1.00 87.38 94 ASP A CA 1
ATOM 738 C C . ASP A 1 94 ? -3.580 7.888 -13.591 1.00 87.38 94 ASP A C 1
ATOM 740 O O . ASP A 1 94 ? -3.926 8.992 -13.175 1.00 87.38 94 ASP A O 1
ATOM 744 N N . GLY A 1 95 ? -2.874 7.019 -12.856 1.00 84.88 95 GLY A N 1
ATOM 745 C CA . GLY A 1 95 ? -2.406 7.259 -11.494 1.00 84.88 95 GLY A CA 1
ATOM 746 C C . GLY A 1 95 ? -1.603 8.545 -11.308 1.00 84.88 95 GLY A C 1
ATOM 747 O O . GLY A 1 95 ? -1.598 9.119 -10.226 1.00 84.88 95 GLY A O 1
ATOM 748 N N . VAL A 1 96 ? -0.948 9.021 -12.366 1.00 89.31 96 VAL A N 1
ATOM 749 C CA . VAL A 1 96 ? -0.133 10.246 -12.365 1.00 89.31 96 VAL A CA 1
ATOM 750 C C . VAL A 1 96 ? -0.670 11.280 -13.351 1.00 89.31 96 VAL A C 1
ATOM 752 O O . VAL A 1 96 ? -0.607 12.485 -13.123 1.00 89.31 96 VAL A O 1
ATOM 755 N N . THR A 1 97 ? -1.167 10.816 -14.493 1.00 92.44 97 THR A N 1
ATOM 756 C CA . THR A 1 97 ? -1.556 11.673 -15.617 1.00 92.44 97 THR A CA 1
ATOM 757 C C . THR A 1 97 ? -3.035 12.044 -15.613 1.00 92.44 97 THR A C 1
ATOM 759 O O . THR A 1 97 ? -3.416 12.959 -16.344 1.00 92.44 97 THR A O 1
ATOM 762 N N . GLY A 1 98 ? -3.850 11.389 -14.782 1.00 92.88 98 GLY A N 1
ATOM 763 C CA . GLY A 1 98 ? -5.261 11.703 -14.616 1.00 92.88 98 GLY A CA 1
ATOM 764 C C . GLY A 1 98 ? -5.471 13.118 -14.081 1.00 92.88 98 GLY A C 1
ATOM 765 O O . GLY A 1 98 ? -4.671 13.631 -13.297 1.00 92.88 98 GLY A O 1
ATOM 766 N N . LYS A 1 99 ? -6.578 13.749 -14.490 1.00 95.38 99 LYS A N 1
ATOM 767 C CA . LYS A 1 99 ? -6.924 15.127 -14.102 1.00 95.38 99 LYS A CA 1
ATOM 768 C C . LYS A 1 99 ? -6.880 15.325 -12.582 1.00 95.38 99 LYS A C 1
ATOM 770 O O . LYS A 1 99 ? -6.269 16.273 -12.112 1.00 95.38 99 LYS A O 1
ATOM 775 N N . MET A 1 100 ? -7.464 14.393 -11.829 1.00 94.38 100 MET A N 1
ATOM 776 C CA . MET A 1 100 ? -7.479 14.449 -10.366 1.00 94.38 100 MET A CA 1
ATOM 777 C C . MET A 1 100 ? -6.075 14.342 -9.759 1.00 94.38 100 MET A C 1
ATOM 779 O O . MET A 1 100 ? -5.756 15.095 -8.848 1.00 94.38 100 MET A O 1
ATOM 783 N N . ALA A 1 101 ? -5.217 13.460 -10.284 1.00 93.25 101 ALA A N 1
ATOM 784 C CA . ALA A 1 101 ? -3.843 13.329 -9.797 1.00 93.25 101 ALA A CA 1
ATOM 785 C C . ALA A 1 101 ? -3.055 14.633 -10.008 1.00 93.25 101 ALA A C 1
ATOM 787 O O . ALA A 1 101 ? -2.351 15.072 -9.106 1.00 93.25 101 ALA A O 1
ATOM 788 N N . GLN A 1 102 ? -3.230 15.286 -11.163 1.00 95.75 102 GLN A N 1
ATOM 789 C CA . GLN A 1 102 ? -2.589 16.569 -11.477 1.00 95.75 102 GLN A CA 1
ATOM 790 C C . GLN A 1 102 ? -3.149 17.745 -10.673 1.00 95.75 102 GLN A C 1
ATOM 792 O O . GLN A 1 102 ? -2.420 18.688 -10.392 1.00 95.75 102 GLN A O 1
ATOM 797 N N . GLU A 1 103 ? -4.432 17.720 -10.313 1.00 95.81 103 GLU A N 1
ATOM 798 C CA . GLU A 1 103 ? -5.023 18.734 -9.431 1.00 95.81 103 GLU A CA 1
ATOM 799 C C . GLU A 1 103 ? -4.485 18.615 -8.000 1.00 95.81 103 GLU A C 1
ATOM 801 O O . GLU A 1 103 ? -4.267 19.629 -7.341 1.00 95.81 103 GLU A O 1
ATOM 806 N N . VAL A 1 104 ? -4.257 17.386 -7.530 1.00 94.62 104 VAL A N 1
ATOM 807 C CA . VAL A 1 104 ? -3.731 17.115 -6.185 1.00 94.62 104 VAL A CA 1
ATOM 808 C C . VAL A 1 104 ? -2.224 17.362 -6.106 1.00 94.62 104 VAL A C 1
ATOM 810 O O . VAL A 1 104 ? -1.746 17.848 -5.085 1.00 94.62 104 VAL A O 1
ATOM 813 N N . ASP A 1 105 ? -1.482 17.027 -7.161 1.00 94.94 105 ASP A N 1
ATOM 814 C CA . ASP A 1 105 ? -0.027 17.173 -7.225 1.00 94.94 105 ASP A CA 1
ATOM 815 C C . ASP A 1 105 ? 0.422 17.651 -8.626 1.00 94.94 105 ASP A C 1
ATOM 817 O O . ASP A 1 105 ? 0.824 16.850 -9.482 1.00 94.94 105 ASP A O 1
ATOM 821 N N . PRO A 1 106 ? 0.327 18.968 -8.901 1.00 96.00 106 PRO A N 1
ATOM 822 C CA . PRO A 1 106 ? 0.617 19.531 -10.221 1.00 96.00 106 PRO A CA 1
ATOM 823 C C . PRO A 1 106 ? 2.104 19.491 -10.596 1.00 96.00 106 PRO A C 1
ATOM 825 O O . PRO A 1 106 ? 2.441 19.553 -11.781 1.00 96.00 106 PRO A O 1
ATOM 828 N N . GLU A 1 107 ? 3.002 19.378 -9.616 1.00 96.06 107 GLU A N 1
ATOM 829 C CA . GLU A 1 107 ? 4.456 19.376 -9.828 1.00 96.06 107 GLU A CA 1
ATOM 830 C C . GLU A 1 107 ? 4.990 17.993 -10.213 1.00 96.06 107 GLU A C 1
ATOM 832 O O . GLU A 1 107 ? 6.029 17.875 -10.868 1.00 96.06 107 GLU A O 1
ATOM 837 N N . ARG A 1 108 ? 4.236 16.937 -9.895 1.00 93.19 108 ARG A N 1
ATOM 838 C CA . ARG A 1 108 ? 4.625 15.540 -10.097 1.00 93.19 108 ARG A CA 1
ATOM 839 C C . ARG A 1 108 ? 5.000 15.186 -11.531 1.00 93.19 108 ARG A C 1
ATOM 841 O O . ARG A 1 108 ? 6.024 14.551 -11.783 1.00 93.19 108 ARG A O 1
ATOM 848 N N . LYS A 1 109 ? 4.167 15.578 -12.497 1.00 93.94 109 LYS A N 1
ATOM 849 C CA . LYS A 1 109 ? 4.410 15.281 -13.916 1.00 93.94 109 LYS A CA 1
ATOM 850 C C . LYS A 1 109 ? 5.617 16.061 -14.468 1.00 93.94 109 LYS A C 1
ATOM 852 O O . LYS A 1 109 ? 6.473 15.420 -15.081 1.00 93.94 109 LYS A O 1
ATOM 857 N N . PRO A 1 110 ? 5.732 17.390 -14.254 1.00 96.56 110 PRO A N 1
ATOM 858 C CA . PRO A 1 110 ? 6.953 18.134 -14.568 1.00 96.56 110 PRO A CA 1
ATOM 859 C C . PRO A 1 110 ? 8.219 17.504 -13.977 1.00 96.56 110 PRO A C 1
ATOM 861 O O . PRO A 1 110 ? 9.192 17.324 -14.709 1.00 96.56 110 PRO A O 1
ATOM 864 N N . PHE A 1 111 ? 8.173 17.093 -12.706 1.00 95.75 111 PHE A N 1
ATOM 865 C CA . PHE A 1 111 ? 9.284 16.428 -12.028 1.00 95.75 111 PHE A CA 1
ATOM 866 C C . PHE A 1 111 ? 9.724 15.147 -12.755 1.00 95.75 111 PHE A C 1
ATOM 868 O O . PHE A 1 111 ? 10.892 15.011 -13.119 1.00 95.75 111 PHE A O 1
ATOM 875 N N . TYR A 1 112 ? 8.801 14.227 -13.067 1.00 95.38 112 TYR A N 1
ATOM 876 C CA . TYR A 1 112 ? 9.165 12.994 -13.784 1.00 95.38 112 TYR A CA 1
ATOM 877 C C . TYR A 1 112 ? 9.733 13.250 -15.181 1.00 95.38 112 TYR A C 1
ATOM 879 O O . TYR A 1 112 ? 10.594 12.496 -15.643 1.00 95.38 112 TYR A O 1
ATOM 887 N N . ARG A 1 113 ? 9.282 14.309 -15.857 1.00 97.19 113 ARG A N 1
ATOM 888 C CA . ARG A 1 113 ? 9.826 14.700 -17.158 1.00 97.19 113 ARG A CA 1
ATOM 889 C C . ARG A 1 113 ? 11.263 15.202 -17.040 1.00 97.19 113 ARG A C 1
ATOM 891 O O . ARG A 1 113 ? 12.108 14.776 -17.825 1.00 97.19 113 ARG A O 1
ATOM 898 N N . GLU A 1 114 ? 11.555 16.054 -16.061 1.00 97.06 114 GLU A N 1
ATOM 899 C CA . GLU A 1 114 ? 12.915 16.535 -15.787 1.00 97.06 114 GLU A CA 1
ATOM 900 C C . GLU A 1 114 ? 13.870 15.371 -15.476 1.00 97.06 114 GLU A C 1
ATOM 902 O O . GLU A 1 114 ? 14.941 15.252 -16.080 1.00 97.06 114 GLU A O 1
ATOM 907 N N . GLU A 1 115 ? 13.440 14.448 -14.617 1.00 95.94 115 GLU A N 1
ATOM 908 C CA . GLU A 1 115 ? 14.192 13.239 -14.278 1.00 95.94 115 GLU A CA 1
ATOM 909 C C . GLU A 1 115 ? 14.450 12.344 -15.502 1.00 95.94 115 GLU A C 1
ATOM 911 O O . GLU A 1 115 ? 15.571 11.868 -15.721 1.00 95.94 115 GLU A O 1
ATOM 916 N N . ALA A 1 116 ? 13.441 12.155 -16.357 1.00 96.56 116 ALA A N 1
ATOM 917 C CA . ALA A 1 116 ? 13.572 11.407 -17.605 1.00 96.56 116 ALA A CA 1
ATOM 918 C C . ALA A 1 116 ? 14.552 12.075 -18.585 1.00 96.56 116 ALA A C 1
ATOM 920 O O . ALA A 1 116 ? 15.370 11.389 -19.213 1.00 96.56 116 ALA A O 1
ATOM 921 N N . GLU A 1 117 ? 14.515 13.406 -18.707 1.00 97.19 117 GLU A N 1
ATOM 922 C CA . GLU A 1 117 ? 15.463 14.170 -19.520 1.00 97.19 117 GLU A CA 1
ATOM 923 C C . GLU A 1 117 ? 16.896 13.984 -19.031 1.00 97.19 117 GLU A C 1
ATOM 925 O O . GLU A 1 117 ? 17.799 13.707 -19.834 1.00 97.19 117 GLU A O 1
ATOM 930 N N . GLN A 1 118 ? 17.110 14.140 -17.725 1.00 96.38 118 GLN A N 1
ATOM 931 C CA . GLN A 1 118 ? 18.423 14.020 -17.108 1.00 96.38 118 GLN A CA 1
ATOM 932 C C . GLN A 1 118 ? 18.976 12.601 -17.287 1.00 96.38 118 GLN A C 1
ATOM 934 O O . GLN A 1 118 ? 20.111 12.425 -17.748 1.00 96.38 118 GLN A O 1
ATOM 939 N N . TRP A 1 119 ? 18.150 11.579 -17.051 1.00 96.19 119 TRP A N 1
ATOM 940 C CA . TRP A 1 119 ? 18.521 10.183 -17.272 1.00 96.19 119 TRP A CA 1
ATOM 941 C C . TRP A 1 119 ? 18.889 9.902 -18.739 1.00 96.19 119 TRP A C 1
ATOM 943 O O . TRP A 1 119 ? 19.937 9.308 -19.021 1.00 96.19 119 TRP A O 1
ATOM 953 N N . CYS A 1 120 ? 18.089 10.378 -19.702 1.00 96.06 120 CYS A N 1
ATOM 954 C CA . CYS A 1 120 ? 18.354 10.190 -21.133 1.00 96.06 120 CYS A CA 1
ATOM 955 C C . CYS A 1 120 ? 19.657 10.870 -21.578 1.00 96.06 120 CYS A C 1
ATOM 957 O O . CYS A 1 120 ? 20.456 10.264 -22.308 1.00 96.06 120 CYS A O 1
ATOM 959 N N . LYS A 1 121 ? 19.905 12.110 -21.128 1.00 95.62 121 LYS A N 1
ATOM 960 C CA . LYS A 1 121 ? 21.148 12.859 -21.397 1.00 95.62 121 LYS A CA 1
ATOM 961 C C . LYS A 1 121 ? 22.367 12.056 -20.936 1.00 95.62 121 LYS A C 1
ATOM 963 O O . LYS A 1 121 ? 23.315 11.861 -21.708 1.00 95.62 121 LYS A O 1
ATOM 968 N N . ASP A 1 122 ? 22.322 11.519 -19.721 1.00 94.19 122 ASP A N 1
ATOM 969 C CA . ASP A 1 122 ? 23.408 10.717 -19.158 1.00 94.19 122 ASP A CA 1
ATOM 970 C C . ASP A 1 122 ? 23.591 9.375 -19.864 1.00 94.19 122 ASP A C 1
ATOM 972 O O . ASP A 1 122 ? 24.730 8.972 -20.139 1.00 94.19 122 ASP A O 1
ATOM 976 N N . TYR A 1 123 ? 22.497 8.694 -20.211 1.00 92.94 123 TYR A N 1
ATOM 977 C CA . TYR A 1 123 ? 22.541 7.446 -20.967 1.00 92.94 123 TYR A CA 1
ATOM 978 C C . TYR A 1 123 ? 23.228 7.644 -22.325 1.00 92.94 123 TYR A C 1
ATOM 980 O O . TYR A 1 123 ? 24.149 6.900 -22.680 1.00 92.94 123 TYR A O 1
ATOM 988 N N . ILE A 1 124 ? 22.842 8.685 -23.072 1.00 93.62 124 ILE A N 1
ATOM 989 C CA . ILE A 1 124 ? 23.431 9.018 -24.378 1.00 93.62 124 ILE A CA 1
ATOM 990 C C . ILE A 1 124 ? 24.921 9.346 -24.224 1.00 93.62 124 ILE A C 1
ATOM 992 O O . ILE A 1 124 ? 25.752 8.823 -24.974 1.00 93.62 124 ILE A O 1
ATOM 996 N N . LYS A 1 125 ? 25.289 10.148 -23.217 1.00 94.25 125 LYS A N 1
ATOM 997 C CA . LYS A 1 125 ? 26.687 10.495 -22.918 1.00 94.25 125 LYS A CA 1
ATOM 998 C C . LYS A 1 125 ? 27.529 9.254 -22.608 1.00 94.25 125 LYS A C 1
ATOM 1000 O O . LYS A 1 125 ? 28.635 9.124 -23.138 1.00 94.25 125 LYS A O 1
ATOM 1005 N N . LYS A 1 126 ? 27.021 8.325 -21.789 1.00 90.88 126 LYS A N 1
ATOM 1006 C CA . LYS A 1 126 ? 27.684 7.044 -21.472 1.00 90.88 126 LYS A CA 1
ATOM 1007 C C . LYS A 1 126 ? 27.825 6.168 -22.722 1.00 90.88 126 LYS A C 1
ATOM 1009 O O . LYS A 1 126 ? 28.919 5.680 -22.998 1.00 90.88 126 LYS A O 1
ATOM 1014 N N . SER A 1 127 ? 26.762 6.040 -23.517 1.00 89.00 127 SER A N 1
ATOM 1015 C CA . SER A 1 127 ? 26.747 5.253 -24.758 1.00 89.00 127 SER A CA 1
ATOM 1016 C C . SER A 1 127 ? 27.785 5.751 -25.776 1.00 89.00 127 SER A C 1
ATOM 1018 O O . SER A 1 127 ? 28.551 4.955 -26.322 1.00 89.00 127 SER A O 1
ATOM 1020 N N . ASN A 1 128 ? 27.894 7.070 -25.963 1.00 90.12 128 ASN A N 1
ATOM 1021 C CA . ASN A 1 128 ? 28.874 7.675 -26.872 1.00 90.12 128 ASN A CA 1
ATOM 1022 C C . ASN A 1 128 ? 30.320 7.460 -26.400 1.00 90.12 128 ASN A C 1
ATOM 1024 O O . ASN A 1 128 ? 31.190 7.123 -27.203 1.00 90.12 128 ASN A O 1
ATOM 1028 N N . LYS A 1 129 ? 30.581 7.567 -25.090 1.00 91.31 129 LYS A N 1
ATOM 1029 C CA . LYS A 1 129 ? 31.905 7.261 -24.520 1.00 91.31 129 LYS A CA 1
ATOM 1030 C C . LYS A 1 129 ? 32.315 5.804 -24.753 1.00 91.31 129 LYS A C 1
ATOM 1032 O O . LYS A 1 129 ? 33.489 5.538 -24.999 1.00 91.31 129 LYS A O 1
ATOM 1037 N N . SER A 1 130 ? 31.370 4.865 -24.693 1.00 87.00 130 SER A N 1
ATOM 1038 C CA . SER A 1 130 ? 31.634 3.447 -24.964 1.00 87.00 130 SER A CA 1
ATOM 1039 C C . SER A 1 130 ? 31.912 3.160 -26.442 1.00 87.00 130 SER A C 1
ATOM 1041 O O . SER A 1 130 ? 32.731 2.288 -26.726 1.00 87.00 130 SER A O 1
ATOM 1043 N N . LYS A 1 131 ? 31.288 3.892 -27.379 1.00 84.44 131 LYS A N 1
ATOM 1044 C CA . LYS A 1 131 ? 31.554 3.750 -28.823 1.00 84.44 131 LYS A CA 1
ATOM 1045 C C . LYS A 1 131 ? 32.993 4.115 -29.181 1.00 84.44 131 LYS A C 1
ATOM 1047 O O . LYS A 1 131 ? 33.644 3.349 -29.877 1.00 84.44 131 LYS A O 1
ATOM 1052 N N . ASN A 1 132 ? 33.529 5.191 -28.603 1.00 84.50 132 ASN A N 1
ATOM 1053 C CA . ASN A 1 132 ? 34.914 5.613 -28.850 1.00 84.50 132 ASN A CA 1
ATOM 1054 C C . ASN A 1 132 ? 35.969 4.595 -28.378 1.00 84.50 132 ASN A C 1
ATOM 1056 O O . ASN A 1 132 ? 37.120 4.675 -28.793 1.00 84.50 132 ASN A O 1
ATOM 1060 N N . LYS A 1 133 ? 35.596 3.646 -27.508 1.00 84.62 133 LYS A N 1
ATOM 1061 C CA . LYS A 1 133 ? 36.502 2.603 -27.002 1.00 84.62 133 LYS A CA 1
ATOM 1062 C C . LYS A 1 133 ? 36.428 1.285 -27.776 1.00 84.62 133 LYS A C 1
ATOM 1064 O O . LYS A 1 133 ? 37.319 0.456 -27.616 1.00 84.62 133 LYS A O 1
ATOM 1069 N N . LYS A 1 134 ? 35.376 1.045 -28.563 1.00 79.62 134 LYS A N 1
ATOM 1070 C CA . LYS A 1 134 ? 35.198 -0.224 -29.284 1.00 79.62 134 LYS A CA 1
ATOM 1071 C C . LYS A 1 134 ? 35.886 -0.162 -30.649 1.00 79.62 134 LYS A C 1
ATOM 1073 O O . LYS A 1 134 ? 35.779 0.834 -31.356 1.00 79.62 134 LYS A O 1
ATOM 1078 N N . SER A 1 135 ? 36.636 -1.214 -30.986 1.00 72.38 135 SER A N 1
ATOM 1079 C CA . SER A 1 135 ? 37.448 -1.279 -32.207 1.00 72.38 135 SER A CA 1
ATOM 1080 C C . SER A 1 135 ? 36.588 -1.206 -33.476 1.00 72.38 135 SER A C 1
ATOM 1082 O O . SER A 1 135 ? 35.424 -1.608 -33.469 1.00 72.38 135 SER A O 1
ATOM 1084 N N . LYS A 1 136 ? 37.185 -0.724 -34.578 1.00 81.62 136 LYS A N 1
ATOM 1085 C CA . LYS A 1 136 ? 36.563 -0.464 -35.897 1.00 81.62 136 LYS A CA 1
ATOM 1086 C C . LYS A 1 136 ? 35.791 -1.637 -36.546 1.00 81.62 136 LYS A C 1
ATOM 1088 O O . LYS A 1 136 ? 35.217 -1.439 -37.608 1.00 81.62 136 LYS A O 1
ATOM 1093 N N . ASN A 1 137 ? 35.745 -2.827 -35.941 1.00 78.38 137 ASN A N 1
ATOM 1094 C CA . ASN A 1 137 ? 35.201 -4.039 -36.566 1.00 78.38 137 ASN A CA 1
ATOM 1095 C C . ASN A 1 137 ? 33.812 -4.483 -36.058 1.00 78.38 137 ASN A C 1
ATOM 1097 O O . ASN A 1 137 ? 33.317 -5.513 -36.513 1.00 78.38 137 ASN A O 1
ATOM 1101 N N . GLN A 1 138 ? 33.156 -3.763 -35.139 1.00 77.56 138 GLN A N 1
ATOM 1102 C CA . GLN A 1 138 ? 31.804 -4.135 -34.693 1.00 77.56 138 GLN A CA 1
ATOM 1103 C C . GLN A 1 138 ? 30.742 -3.498 -35.609 1.00 77.56 138 GLN A C 1
ATOM 1105 O O . GLN A 1 138 ? 30.578 -2.283 -35.597 1.00 77.56 138 GLN A O 1
ATOM 1110 N N . LYS A 1 139 ? 30.032 -4.318 -36.405 1.00 76.69 139 LYS A N 1
ATOM 1111 C CA . LYS A 1 139 ? 28.897 -3.880 -37.245 1.00 76.69 139 LYS A CA 1
ATOM 1112 C C . LYS A 1 139 ? 27.863 -3.119 -36.403 1.00 76.69 139 LYS A C 1
ATOM 1114 O O . LYS A 1 139 ? 27.456 -3.606 -35.348 1.00 76.69 139 LYS A O 1
ATOM 1119 N N . ASP A 1 140 ? 27.430 -1.960 -36.900 1.00 71.88 140 ASP A N 1
ATOM 1120 C CA . ASP A 1 140 ? 26.390 -1.124 -36.296 1.00 71.88 140 ASP A CA 1
ATOM 1121 C C . ASP A 1 140 ? 25.023 -1.822 -36.375 1.00 71.88 140 ASP A C 1
ATOM 1123 O O . ASP A 1 140 ? 24.264 -1.658 -37.327 1.00 71.88 140 ASP A O 1
ATOM 1127 N N . THR A 1 141 ? 24.678 -2.616 -35.364 1.00 74.06 141 THR A N 1
ATOM 1128 C CA . THR A 1 141 ? 23.271 -2.933 -35.097 1.00 74.06 141 THR A CA 1
ATOM 1129 C C . THR A 1 141 ? 22.595 -1.661 -34.590 1.00 74.06 141 THR A C 1
ATOM 1131 O O . THR A 1 141 ? 23.098 -1.047 -33.642 1.00 74.06 141 THR A O 1
ATOM 1134 N N . VAL A 1 142 ? 21.482 -1.254 -35.212 1.00 71.56 142 VAL A N 1
ATOM 1135 C CA . VAL A 1 142 ? 20.703 -0.072 -34.806 1.00 71.56 142 VAL A CA 1
ATOM 1136 C C . VAL A 1 142 ? 20.274 -0.249 -33.351 1.00 71.56 142 VAL A C 1
ATOM 1138 O O . VAL A 1 142 ? 19.391 -1.037 -33.038 1.00 71.56 142 VAL A O 1
ATOM 1141 N N . LYS A 1 143 ? 20.957 0.458 -32.449 1.00 85.50 143 LYS A N 1
ATOM 1142 C CA . LYS A 1 143 ? 20.688 0.415 -31.014 1.00 85.50 143 LYS A CA 1
ATOM 1143 C C . LYS A 1 143 ? 19.558 1.394 -30.706 1.00 85.50 143 LYS A C 1
ATOM 1145 O O . LYS A 1 143 ? 19.687 2.578 -31.026 1.00 85.50 143 LYS A O 1
ATOM 1150 N N . TYR A 1 144 ? 18.497 0.919 -30.063 1.00 90.25 144 TYR A N 1
ATOM 1151 C CA . TYR A 1 144 ? 17.444 1.744 -29.488 1.00 90.25 144 TYR A CA 1
ATOM 1152 C C . TYR A 1 144 ? 18.056 2.878 -28.658 1.00 90.25 144 TYR A C 1
ATOM 1154 O O . TYR A 1 144 ? 18.902 2.666 -27.776 1.00 90.25 144 TYR A O 1
ATOM 1162 N N . ARG A 1 145 ? 17.640 4.102 -28.984 1.00 93.25 145 ARG A N 1
ATOM 1163 C CA . ARG A 1 145 ? 18.014 5.323 -28.280 1.00 93.25 145 ARG A CA 1
ATOM 1164 C C . ARG A 1 145 ? 16.785 5.771 -27.487 1.00 93.25 145 ARG A C 1
ATOM 1166 O O . ARG A 1 145 ? 15.796 6.118 -28.128 1.00 93.25 145 ARG A O 1
ATOM 1173 N N . PRO A 1 146 ? 16.836 5.757 -26.144 1.00 94.25 146 PRO A N 1
ATOM 1174 C CA . PRO A 1 146 ? 15.682 6.116 -25.328 1.00 94.25 146 PRO A CA 1
ATOM 1175 C C . PRO A 1 146 ? 15.261 7.559 -25.615 1.00 94.25 146 PRO A C 1
ATOM 1177 O O . PRO A 1 146 ? 16.119 8.448 -25.686 1.00 94.25 146 PRO A O 1
ATOM 1180 N N . LYS A 1 147 ? 13.957 7.767 -25.809 1.00 96.12 147 LYS A N 1
ATOM 1181 C CA . LYS A 1 147 ? 13.339 9.093 -25.888 1.00 96.12 147 LYS A CA 1
ATOM 1182 C C . LYS A 1 147 ? 12.877 9.521 -24.500 1.00 96.12 147 LYS A C 1
ATOM 1184 O O . LYS A 1 147 ? 12.589 8.671 -23.660 1.00 96.12 147 LYS A O 1
ATOM 1189 N N . VAL A 1 148 ? 12.801 10.830 -24.274 1.00 96.94 148 VAL A N 1
ATOM 1190 C CA . VAL A 1 148 ? 12.376 11.387 -22.981 1.00 96.94 148 VAL A CA 1
ATOM 1191 C C . VAL A 1 148 ? 10.957 10.935 -22.659 1.00 96.94 148 VAL A C 1
ATOM 1193 O O . VAL A 1 148 ? 10.709 10.480 -21.553 1.00 96.94 148 VAL A O 1
ATOM 1196 N N . GLU A 1 149 ? 10.070 10.961 -23.651 1.00 96.25 149 GLU A N 1
ATOM 1197 C CA . GLU A 1 149 ? 8.658 10.601 -23.516 1.00 96.25 149 GLU A CA 1
ATOM 1198 C C . GLU A 1 149 ? 8.483 9.128 -23.118 1.00 96.25 149 GLU A C 1
ATOM 1200 O O . GLU A 1 149 ? 7.639 8.803 -22.287 1.00 96.25 149 GLU A O 1
ATOM 1205 N N . ASP A 1 150 ? 9.321 8.239 -23.664 1.00 94.12 150 ASP A N 1
ATOM 1206 C CA . ASP A 1 150 ? 9.281 6.808 -23.348 1.00 94.12 150 ASP A CA 1
ATOM 1207 C C . ASP A 1 150 ? 9.723 6.547 -21.897 1.00 94.12 150 ASP A C 1
ATOM 1209 O O . ASP A 1 150 ? 9.151 5.700 -21.213 1.00 94.12 150 ASP A O 1
ATOM 1213 N N . ILE A 1 151 ? 10.745 7.269 -21.420 1.00 96.12 151 ILE A N 1
ATOM 1214 C CA . ILE A 1 151 ? 11.257 7.122 -20.050 1.00 96.12 151 ILE A CA 1
ATOM 1215 C C . ILE A 1 151 ? 10.333 7.797 -19.034 1.00 96.12 151 ILE A C 1
ATOM 1217 O O . ILE A 1 151 ? 10.063 7.209 -17.991 1.00 96.12 151 ILE A O 1
ATOM 1221 N N . GLU A 1 152 ? 9.808 8.983 -19.346 1.00 96.56 152 GLU A N 1
ATOM 1222 C CA . GLU A 1 152 ? 8.802 9.674 -18.533 1.00 96.56 152 GLU A CA 1
ATOM 1223 C C . GLU A 1 152 ? 7.585 8.766 -18.326 1.00 96.56 152 GLU A C 1
ATOM 1225 O O . GLU A 1 152 ? 7.181 8.513 -17.190 1.00 96.56 152 GLU A O 1
ATOM 1230 N N . ARG A 1 153 ? 7.052 8.202 -19.418 1.00 95.25 153 ARG A N 1
ATOM 1231 C CA . ARG A 1 153 ? 5.925 7.270 -19.367 1.00 95.25 153 ARG A CA 1
ATOM 1232 C C . ARG A 1 153 ? 6.237 6.046 -18.511 1.00 95.25 153 ARG A C 1
ATOM 1234 O O . ARG A 1 153 ? 5.406 5.647 -17.703 1.00 95.25 153 ARG A O 1
ATOM 1241 N N . LEU A 1 154 ? 7.426 5.463 -18.653 1.00 94.50 154 LEU A N 1
ATOM 1242 C CA . LEU A 1 154 ? 7.823 4.299 -17.863 1.00 94.50 154 LEU A CA 1
ATOM 1243 C C . LEU A 1 154 ? 7.903 4.615 -16.359 1.00 94.50 154 LEU A C 1
ATOM 1245 O O . LEU A 1 154 ? 7.462 3.813 -15.542 1.00 94.50 154 LEU A O 1
ATOM 1249 N N . ILE A 1 155 ? 8.421 5.787 -15.983 1.00 94.81 155 ILE A N 1
ATOM 1250 C CA . ILE A 1 155 ? 8.451 6.235 -14.581 1.00 94.81 155 ILE A CA 1
ATOM 1251 C C . ILE A 1 155 ? 7.022 6.393 -14.041 1.00 94.81 155 ILE A C 1
ATOM 1253 O O . ILE A 1 155 ? 6.718 5.906 -12.954 1.00 94.81 155 ILE A O 1
ATOM 1257 N N . GLN A 1 156 ? 6.120 6.994 -14.822 1.00 94.25 156 GLN A N 1
ATOM 1258 C CA . GLN A 1 156 ? 4.700 7.120 -14.463 1.00 94.25 156 GLN A CA 1
ATOM 1259 C C . GLN A 1 156 ? 4.020 5.749 -14.300 1.00 94.25 156 GLN A C 1
ATOM 1261 O O . GLN A 1 156 ? 3.181 5.564 -13.415 1.00 94.25 156 GLN A O 1
ATOM 1266 N N . GLN A 1 157 ? 4.397 4.772 -15.129 1.00 92.81 157 GLN A N 1
ATOM 1267 C CA . GLN A 1 157 ? 3.919 3.395 -15.014 1.00 92.81 157 GLN A CA 1
ATOM 1268 C C . GLN A 1 157 ? 4.442 2.715 -13.759 1.00 92.81 157 GLN A C 1
ATOM 1270 O O . GLN A 1 157 ? 3.674 1.997 -13.122 1.00 92.81 157 GLN A O 1
ATOM 1275 N N . PHE A 1 158 ? 5.698 2.949 -13.377 1.00 92.94 158 PHE A N 1
ATOM 1276 C CA . PHE A 1 158 ? 6.234 2.409 -12.132 1.00 92.94 158 PHE A CA 1
ATOM 1277 C C . PHE A 1 158 ? 5.523 2.972 -10.914 1.00 92.94 158 PHE A C 1
ATOM 1279 O O . PHE A 1 158 ? 5.143 2.217 -10.030 1.00 92.94 158 PHE A O 1
ATOM 1286 N N . GLU A 1 159 ? 5.268 4.272 -10.896 1.00 90.69 159 GLU A N 1
ATOM 1287 C CA . GLU A 1 159 ? 4.496 4.892 -9.824 1.00 90.69 159 GLU A CA 1
ATOM 1288 C C . GLU A 1 159 ? 3.081 4.297 -9.705 1.00 90.69 159 GLU A C 1
ATOM 1290 O O . GLU A 1 159 ? 2.583 4.062 -8.608 1.00 90.69 159 GLU A O 1
ATOM 1295 N N . THR A 1 160 ? 2.434 4.017 -10.838 1.00 88.12 160 THR A N 1
ATOM 1296 C CA . THR A 1 160 ? 1.034 3.570 -10.847 1.00 88.12 160 THR A CA 1
ATOM 1297 C C . THR A 1 160 ? 0.885 2.063 -10.610 1.00 88.12 160 THR A C 1
ATOM 1299 O O . THR A 1 160 ? -0.072 1.647 -9.960 1.00 88.12 160 THR A O 1
ATOM 1302 N N . ASN A 1 161 ? 1.811 1.246 -11.127 1.00 89.19 161 ASN A N 1
ATOM 1303 C CA . ASN A 1 161 ? 1.628 -0.203 -11.280 1.00 89.19 161 ASN A CA 1
ATOM 1304 C C . ASN A 1 161 ? 2.717 -1.057 -10.604 1.00 89.19 161 ASN A C 1
ATOM 1306 O O . ASN A 1 161 ? 2.643 -2.281 -10.677 1.00 89.19 161 ASN A O 1
ATOM 1310 N N . CYS A 1 162 ? 3.756 -0.472 -9.992 1.00 89.88 162 CYS A N 1
ATOM 1311 C CA . CYS A 1 162 ? 4.758 -1.282 -9.296 1.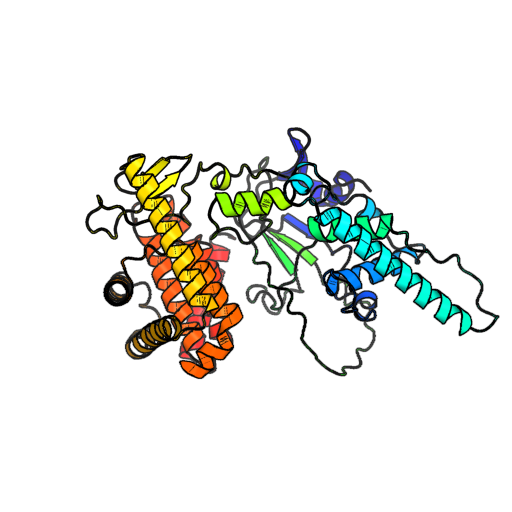00 89.88 162 CYS A CA 1
ATOM 1312 C C . CYS A 1 162 ? 4.294 -1.695 -7.902 1.00 89.88 162 CYS A C 1
ATOM 1314 O O . CYS A 1 162 ? 3.769 -0.894 -7.130 1.00 89.88 162 CYS A O 1
ATOM 1316 N N . HIS A 1 163 ? 4.643 -2.928 -7.551 1.00 86.62 163 HIS A N 1
ATOM 1317 C CA . HIS A 1 163 ? 4.577 -3.439 -6.191 1.00 86.62 163 HIS A CA 1
ATOM 1318 C C . HIS A 1 163 ? 5.968 -3.357 -5.556 1.00 86.62 163 HIS A C 1
ATOM 1320 O O . HIS A 1 163 ? 6.981 -3.639 -6.209 1.00 86.62 163 HIS A O 1
ATOM 1326 N N . SER A 1 164 ? 6.030 -2.935 -4.292 1.00 78.75 164 SER A N 1
ATOM 1327 C CA . SER A 1 164 ? 7.257 -3.078 -3.510 1.00 78.75 164 SER A CA 1
ATOM 1328 C C . SER A 1 164 ? 7.461 -4.541 -3.132 1.00 78.75 164 SER A C 1
ATOM 1330 O O . SER A 1 164 ? 6.548 -5.360 -3.194 1.00 78.75 164 SER A O 1
ATOM 1332 N N . ARG A 1 165 ? 8.697 -4.880 -2.774 1.00 71.12 165 ARG A N 1
ATOM 1333 C CA . ARG A 1 165 ? 9.043 -6.211 -2.291 1.00 71.12 165 ARG A CA 1
ATOM 1334 C C . ARG A 1 165 ? 9.332 -6.117 -0.800 1.00 71.12 165 ARG A C 1
ATOM 1336 O O . ARG A 1 165 ? 10.190 -5.319 -0.417 1.00 71.12 165 ARG A O 1
ATOM 1343 N N . SER A 1 166 ? 8.696 -6.958 0.011 1.00 63.44 166 SER A N 1
ATOM 1344 C CA . SER A 1 166 ? 9.120 -7.137 1.399 1.00 63.44 166 SER A CA 1
ATOM 1345 C C . SER A 1 166 ? 10.535 -7.731 1.429 1.00 63.44 166 SER A C 1
ATOM 1347 O O . SER A 1 166 ? 10.902 -8.609 0.635 1.00 63.44 166 SER A O 1
ATOM 1349 N N . ALA A 1 167 ? 11.383 -7.216 2.318 1.00 53.91 167 ALA A N 1
ATOM 1350 C CA . ALA A 1 167 ? 12.735 -7.747 2.478 1.00 53.91 167 ALA A CA 1
ATOM 1351 C C . ALA A 1 167 ? 12.714 -9.204 2.981 1.00 53.91 167 ALA A C 1
ATOM 1353 O O . ALA A 1 167 ? 13.604 -9.986 2.626 1.00 53.91 167 ALA A O 1
ATOM 1354 N N . ASP A 1 168 ? 11.659 -9.571 3.713 1.00 52.12 168 ASP A N 1
ATOM 1355 C CA . ASP A 1 168 ? 11.526 -10.845 4.404 1.00 52.12 168 ASP A CA 1
ATOM 1356 C C . ASP A 1 168 ? 10.555 -11.792 3.675 1.00 52.12 168 ASP A C 1
ATOM 1358 O O . ASP A 1 168 ? 9.449 -11.383 3.307 1.00 52.12 168 ASP A O 1
ATOM 1362 N N . PRO A 1 169 ? 10.952 -13.054 3.420 1.00 51.06 169 PRO A N 1
ATOM 1363 C CA . PRO A 1 169 ? 10.046 -14.061 2.882 1.00 51.06 169 PRO A CA 1
ATOM 1364 C C . PRO A 1 169 ? 8.944 -14.374 3.901 1.00 51.06 169 PRO A C 1
ATOM 1366 O O . PRO A 1 169 ? 9.232 -14.513 5.089 1.00 51.06 169 PRO A O 1
ATOM 1369 N N . ASP A 1 170 ? 7.704 -14.523 3.427 1.00 48.59 170 ASP A N 1
ATOM 1370 C CA . ASP A 1 170 ? 6.573 -14.924 4.266 1.00 48.59 170 ASP A CA 1
ATOM 1371 C C . ASP A 1 170 ? 6.894 -16.250 4.996 1.00 48.59 170 ASP A C 1
ATOM 1373 O O . ASP A 1 170 ? 7.077 -17.288 4.347 1.00 48.59 170 ASP A O 1
ATOM 1377 N N . PRO A 1 171 ? 6.963 -16.256 6.342 1.00 40.34 171 PRO A N 1
ATOM 1378 C CA . PRO A 1 171 ? 7.265 -17.454 7.121 1.00 40.34 171 PRO A CA 1
ATOM 1379 C C . PRO A 1 171 ? 6.154 -18.517 7.055 1.00 40.34 171 PRO A C 1
ATOM 1381 O O . PRO A 1 171 ? 6.351 -19.643 7.524 1.00 40.34 171 PRO A O 1
ATOM 1384 N N . SER A 1 172 ? 4.975 -18.190 6.516 1.00 42.44 172 SER A N 1
ATOM 1385 C CA . SER A 1 172 ? 3.861 -19.119 6.326 1.00 42.44 172 SER A CA 1
ATOM 1386 C C . SER A 1 172 ? 4.016 -20.009 5.084 1.00 42.44 172 SER A C 1
ATOM 1388 O O . SER A 1 172 ? 3.476 -21.117 5.071 1.00 42.44 172 SER A O 1
ATOM 1390 N N . ALA A 1 173 ? 4.834 -19.600 4.106 1.00 45.09 173 ALA A N 1
ATOM 1391 C CA . ALA A 1 173 ? 5.014 -20.313 2.839 1.00 45.09 173 ALA A CA 1
ATOM 1392 C C . ALA A 1 173 ? 5.748 -21.669 2.969 1.00 45.09 173 ALA A C 1
ATOM 1394 O O . ALA A 1 173 ? 5.659 -22.506 2.073 1.00 45.09 173 ALA A O 1
ATOM 1395 N N . GLY A 1 174 ? 6.420 -21.935 4.096 1.00 42.19 174 GLY A N 1
ATOM 1396 C CA . GLY A 1 174 ? 7.152 -23.184 4.349 1.00 42.19 174 GLY A CA 1
ATOM 1397 C C . GLY A 1 174 ? 8.383 -23.394 3.448 1.00 42.19 174 GLY A C 1
ATOM 1398 O O . GLY A 1 174 ? 8.509 -22.819 2.373 1.00 42.19 174 GLY A O 1
ATOM 1399 N N . ASP A 1 175 ? 9.304 -24.270 3.867 1.00 37.50 175 ASP A N 1
ATOM 1400 C CA . ASP A 1 175 ? 10.589 -24.515 3.173 1.00 37.50 175 ASP A CA 1
ATOM 1401 C C . ASP A 1 175 ? 10.459 -25.155 1.772 1.00 37.50 175 ASP A C 1
ATOM 1403 O O . ASP A 1 175 ? 11.445 -25.279 1.043 1.00 37.50 175 ASP A O 1
ATOM 1407 N N . ILE A 1 176 ? 9.257 -25.593 1.381 1.00 33.78 176 ILE A N 1
ATOM 1408 C CA . ILE A 1 176 ? 9.019 -26.347 0.138 1.00 33.78 176 ILE A CA 1
ATOM 1409 C C . ILE A 1 176 ? 8.421 -25.468 -0.972 1.00 33.78 176 ILE A C 1
ATOM 1411 O O . ILE A 1 176 ? 8.443 -25.857 -2.143 1.00 33.78 176 ILE A O 1
ATOM 1415 N N . VAL A 1 177 ? 7.954 -24.257 -0.667 1.00 37.69 177 VAL A N 1
ATOM 1416 C CA . VAL A 1 177 ? 7.356 -23.389 -1.681 1.00 37.69 177 VAL A CA 1
ATOM 1417 C C . VAL A 1 177 ? 8.407 -22.394 -2.168 1.00 37.69 177 VAL A C 1
ATOM 1419 O O . VAL A 1 177 ? 8.985 -21.607 -1.422 1.00 37.69 177 VAL A O 1
ATOM 1422 N N . LYS A 1 178 ? 8.681 -22.474 -3.474 1.00 42.53 178 LYS A N 1
ATOM 1423 C CA . LYS A 1 178 ? 9.357 -21.439 -4.269 1.00 42.53 178 LYS A CA 1
ATOM 1424 C C . LYS A 1 178 ? 8.791 -20.060 -3.910 1.00 42.53 178 LYS A C 1
ATOM 1426 O O . LYS A 1 178 ? 7.678 -19.986 -3.428 1.00 42.53 178 LYS A O 1
ATOM 1431 N N . LYS A 1 179 ? 9.529 -18.975 -4.151 1.00 41.31 179 LYS A N 1
ATOM 1432 C CA . LYS A 1 179 ? 9.150 -17.592 -3.787 1.00 41.31 179 LYS A CA 1
ATOM 1433 C C . LYS A 1 179 ? 7.832 -17.143 -4.456 1.00 41.31 179 LYS A C 1
ATOM 1435 O O . LYS A 1 179 ? 7.855 -16.431 -5.459 1.00 41.31 179 LYS A O 1
ATOM 1440 N N . VAL A 1 180 ? 6.714 -17.595 -3.900 1.00 36.31 180 VAL A N 1
ATOM 1441 C CA . VAL A 1 180 ? 5.336 -17.256 -4.240 1.00 36.31 180 VAL A CA 1
ATOM 1442 C C . VAL A 1 180 ? 4.981 -16.052 -3.384 1.00 36.31 180 VAL A C 1
ATOM 1444 O O . VAL A 1 180 ? 5.097 -16.104 -2.162 1.00 36.31 180 VAL A O 1
ATOM 1447 N N . TRP A 1 181 ? 4.616 -14.958 -4.037 1.00 47.38 181 TRP A N 1
ATOM 1448 C CA . TRP A 1 181 ? 4.135 -13.743 -3.384 1.00 47.38 181 TRP A CA 1
ATOM 1449 C C . TRP A 1 181 ? 2.612 -13.780 -3.376 1.00 47.38 181 TRP A C 1
ATOM 1451 O O . TRP A 1 181 ? 2.038 -14.273 -4.338 1.00 47.38 181 TRP A O 1
ATOM 1461 N N . SER A 1 182 ? 1.953 -13.287 -2.335 1.00 34.72 182 SER A N 1
ATOM 1462 C CA . SER A 1 182 ? 0.490 -13.277 -2.255 1.00 34.72 182 SER A CA 1
ATOM 1463 C C . SER A 1 182 ? 0.007 -11.833 -2.196 1.00 34.72 182 SER A C 1
ATOM 1465 O O . SER A 1 182 ? 0.012 -11.240 -1.135 1.00 34.72 182 SER A O 1
ATOM 1467 N N . VAL A 1 183 ? -0.415 -11.248 -3.315 1.00 37.81 183 VAL A N 1
ATOM 1468 C CA . VAL A 1 183 ? -1.286 -10.070 -3.270 1.00 37.81 183 VAL A CA 1
ATOM 1469 C C . VAL A 1 183 ? -2.650 -10.586 -2.849 1.00 37.81 183 VAL A C 1
ATOM 1471 O O . VAL A 1 183 ? -3.147 -11.559 -3.415 1.00 37.81 183 VAL A O 1
ATOM 1474 N N . ALA A 1 184 ? -3.243 -10.000 -1.827 1.00 34.50 184 ALA A N 1
ATOM 1475 C CA . ALA A 1 184 ? -4.534 -10.441 -1.349 1.00 34.50 184 ALA A CA 1
ATOM 1476 C C . ALA A 1 184 ? -5.653 -9.653 -2.049 1.00 34.50 184 ALA A C 1
ATOM 1478 O O . ALA A 1 184 ? -5.643 -8.428 -2.135 1.00 34.50 184 ALA A O 1
ATOM 1479 N N . GLY A 1 185 ? -6.577 -10.391 -2.662 1.00 25.75 185 GLY A N 1
ATOM 1480 C CA . GLY A 1 185 ? -7.735 -9.877 -3.372 1.00 25.75 185 GLY A CA 1
ATOM 1481 C C . GLY A 1 185 ? -8.931 -9.719 -2.431 1.00 25.75 185 GLY A C 1
ATOM 1482 O O . GLY A 1 185 ? -9.633 -10.694 -2.164 1.00 25.75 185 GLY A O 1
ATOM 1483 N N . GLY A 1 186 ? -9.159 -8.506 -1.941 1.00 26.98 186 GLY A N 1
ATOM 1484 C CA . GLY A 1 186 ? -10.258 -8.046 -1.096 1.00 26.98 186 GLY A CA 1
ATOM 1485 C C . GLY A 1 186 ? -10.126 -6.537 -0.875 1.00 26.98 186 GLY A C 1
ATOM 1486 O O . GLY A 1 186 ? -9.195 -5.913 -1.375 1.00 26.98 186 GLY A O 1
ATOM 1487 N N . ILE A 1 187 ? -11.081 -5.901 -0.195 1.00 31.48 187 ILE A N 1
ATOM 1488 C CA . ILE A 1 187 ? -10.705 -4.715 0.586 1.00 31.48 187 ILE A CA 1
ATOM 1489 C C . ILE A 1 187 ? -9.711 -5.284 1.608 1.00 31.48 187 ILE A C 1
ATOM 1491 O O . ILE A 1 187 ? -10.036 -6.315 2.191 1.00 31.48 187 ILE A O 1
ATOM 1495 N N . ASP A 1 188 ? -8.536 -4.664 1.715 1.00 41.25 188 ASP A N 1
ATOM 1496 C CA . ASP A 1 188 ? -7.424 -5.006 2.623 1.00 41.25 188 ASP A CA 1
ATOM 1497 C C . ASP A 1 188 ? -6.301 -5.899 2.023 1.00 41.25 188 ASP A C 1
ATOM 1499 O O . ASP A 1 188 ? -6.563 -6.755 1.177 1.00 41.25 188 ASP A O 1
ATOM 1503 N N . ASP A 1 189 ? -5.055 -5.596 2.450 1.00 35.47 189 ASP A N 1
ATOM 1504 C CA . ASP A 1 189 ? -3.730 -6.252 2.242 1.00 35.47 189 ASP A CA 1
ATOM 1505 C C . ASP A 1 189 ? -2.723 -5.727 1.183 1.00 35.47 189 ASP A C 1
ATOM 1507 O O . ASP A 1 189 ? -2.858 -5.961 -0.017 1.00 35.47 189 ASP A O 1
ATOM 1511 N N . GLU A 1 190 ? -1.658 -5.023 1.612 1.00 31.89 190 GLU A N 1
ATOM 1512 C CA . GLU A 1 190 ? -0.354 -5.537 2.124 1.00 31.89 190 GLU A CA 1
ATOM 1513 C C . GLU A 1 190 ? 0.555 -4.326 2.505 1.00 31.89 190 GLU A C 1
ATOM 1515 O O . GLU A 1 190 ? 0.505 -3.275 1.849 1.00 31.89 190 GLU A O 1
ATOM 1520 N N . PRO A 1 191 ? 1.429 -4.432 3.527 1.00 29.05 191 PRO A N 1
ATOM 1521 C CA . PRO A 1 191 ? 2.312 -3.344 3.948 1.00 29.05 191 PRO A CA 1
ATOM 1522 C C . PRO A 1 191 ? 3.421 -3.051 2.930 1.00 29.05 191 PRO A C 1
ATOM 1524 O O . PRO A 1 191 ? 4.344 -3.837 2.709 1.00 29.05 191 PRO A O 1
ATOM 1527 N N . PHE A 1 192 ? 3.391 -1.840 2.365 1.00 30.11 192 PHE A N 1
ATOM 1528 C CA . PHE A 1 192 ? 4.541 -1.264 1.670 1.00 30.11 192 PHE A CA 1
ATOM 1529 C C . PHE A 1 192 ? 5.660 -1.004 2.687 1.00 30.11 192 PHE A C 1
ATOM 1531 O O . PHE A 1 192 ? 5.591 -0.073 3.491 1.00 30.11 192 PHE A O 1
ATOM 1538 N N . MET A 1 193 ? 6.728 -1.800 2.630 1.00 26.94 193 MET A N 1
ATOM 1539 C CA . MET A 1 193 ? 7.966 -1.458 3.324 1.00 26.94 193 MET A CA 1
ATOM 1540 C C . MET A 1 193 ? 8.621 -0.238 2.665 1.00 26.94 193 MET A C 1
ATOM 1542 O O . MET A 1 193 ? 8.602 -0.070 1.442 1.00 26.94 193 MET A O 1
ATOM 1546 N N . SER A 1 194 ? 9.228 0.612 3.493 1.00 24.69 194 SER A N 1
ATOM 1547 C CA . SER A 1 194 ? 10.019 1.757 3.047 1.00 24.69 194 SER A CA 1
ATOM 1548 C C . SER A 1 194 ? 11.170 1.323 2.119 1.00 24.69 194 SER A C 1
ATOM 1550 O O . SER A 1 194 ? 11.657 0.190 2.198 1.00 24.69 194 SER A O 1
ATOM 1552 N N . PRO A 1 195 ? 11.665 2.211 1.239 1.00 24.69 195 PRO A N 1
ATOM 1553 C CA . PRO A 1 195 ? 12.814 1.918 0.397 1.00 24.69 195 PRO A CA 1
ATOM 1554 C C . PRO A 1 195 ? 14.110 1.971 1.225 1.00 24.69 195 PRO A C 1
ATOM 1556 O O . PRO A 1 195 ? 14.882 2.919 1.128 1.00 24.69 195 PRO A O 1
ATOM 1559 N N . GLN A 1 196 ? 14.396 0.939 2.021 1.00 22.86 196 GLN A N 1
ATOM 1560 C CA . GLN A 1 196 ? 15.739 0.693 2.558 1.00 22.86 196 GLN A CA 1
ATOM 1561 C C . GLN A 1 196 ? 16.388 -0.498 1.851 1.00 22.86 196 GLN A C 1
ATOM 1563 O O . GLN A 1 196 ? 16.513 -1.600 2.373 1.00 22.86 196 GLN A O 1
ATOM 1568 N N . CYS A 1 197 ? 16.869 -0.256 0.633 1.00 25.11 197 CYS A N 1
ATOM 1569 C CA . CYS A 1 197 ? 17.817 -1.148 -0.028 1.00 25.11 197 CYS A CA 1
ATOM 1570 C C . CYS A 1 197 ? 19.259 -0.770 0.350 1.00 25.11 197 CYS A C 1
ATOM 1572 O O . CYS A 1 197 ? 19.972 -0.186 -0.463 1.00 25.11 197 CYS A O 1
ATOM 1574 N N . ILE A 1 198 ? 19.722 -1.141 1.550 1.00 26.33 198 ILE A N 1
ATOM 1575 C CA . ILE A 1 198 ? 21.165 -1.269 1.834 1.00 26.33 198 ILE A CA 1
ATOM 1576 C C . ILE A 1 198 ? 21.421 -2.580 2.587 1.00 26.33 198 ILE A C 1
ATOM 1578 O O . ILE A 1 198 ? 21.690 -2.612 3.780 1.00 26.33 198 ILE A O 1
ATOM 1582 N N . GLY A 1 199 ? 21.363 -3.685 1.845 1.00 23.61 199 GLY A N 1
ATOM 1583 C CA . GLY A 1 199 ? 22.039 -4.930 2.199 1.00 23.61 199 GLY A CA 1
ATOM 1584 C C . GLY A 1 199 ? 23.320 -5.043 1.381 1.00 23.61 199 GLY A C 1
ATOM 1585 O O . GLY A 1 199 ? 23.344 -5.680 0.328 1.00 23.61 199 GLY A O 1
ATOM 1586 N N . SER A 1 200 ? 24.387 -4.377 1.812 1.00 26.06 200 SER A N 1
ATOM 1587 C CA . SER A 1 200 ? 25.725 -4.532 1.243 1.00 26.06 200 SER A CA 1
ATOM 1588 C C . SER A 1 200 ? 26.289 -5.903 1.627 1.00 26.06 200 SER A C 1
ATOM 1590 O O . SER A 1 200 ? 26.959 -6.051 2.642 1.00 26.06 200 SER A O 1
ATOM 1592 N N . SER A 1 201 ? 26.055 -6.920 0.795 1.00 26.34 201 SER A N 1
ATOM 1593 C CA . SER A 1 201 ? 26.892 -8.125 0.793 1.00 26.34 201 SER A CA 1
ATOM 1594 C C . SER A 1 201 ? 27.991 -7.956 -0.263 1.00 26.34 201 SER A C 1
ATOM 1596 O O . SER A 1 201 ? 27.694 -7.970 -1.464 1.00 26.34 201 SER A O 1
ATOM 1598 N N . PRO A 1 202 ? 29.261 -7.748 0.129 1.00 31.31 202 PRO A N 1
ATOM 1599 C CA . PRO A 1 202 ? 30.344 -7.661 -0.825 1.00 31.31 202 PRO A CA 1
ATOM 1600 C C . PRO A 1 202 ? 30.787 -9.073 -1.231 1.00 31.31 202 PRO A C 1
ATOM 1602 O O . PRO A 1 202 ? 31.123 -9.915 -0.405 1.00 31.31 202 PRO A O 1
ATOM 1605 N N . THR A 1 203 ? 30.891 -9.287 -2.544 1.00 34.16 203 THR A N 1
ATOM 1606 C CA . THR A 1 203 ? 31.779 -10.280 -3.183 1.00 34.16 203 THR A CA 1
ATOM 1607 C C . THR A 1 203 ? 31.406 -11.770 -3.092 1.00 34.16 203 THR A C 1
ATOM 1609 O O . THR A 1 203 ? 32.219 -12.611 -2.728 1.00 34.16 203 THR A O 1
ATOM 1612 N N . GLY A 1 204 ? 30.220 -12.142 -3.580 1.00 29.30 204 GLY A N 1
ATOM 1613 C CA . GLY A 1 204 ? 29.943 -13.516 -4.024 1.00 29.30 204 GLY A CA 1
ATOM 1614 C C . GLY A 1 204 ? 30.024 -13.638 -5.549 1.00 29.30 204 GLY A C 1
ATOM 1615 O O . GLY A 1 204 ? 29.209 -13.047 -6.255 1.00 29.30 204 GLY A O 1
ATOM 1616 N N . ARG A 1 205 ? 30.983 -14.400 -6.098 1.00 34.03 205 ARG A N 1
ATOM 1617 C CA . ARG A 1 205 ? 30.989 -14.765 -7.531 1.00 34.03 205 ARG A CA 1
ATOM 1618 C C . ARG A 1 205 ? 29.809 -15.703 -7.815 1.00 34.03 205 ARG A C 1
ATOM 1620 O O . ARG A 1 205 ? 29.941 -16.917 -7.686 1.00 34.03 205 ARG A O 1
ATOM 1627 N N . TYR A 1 206 ? 28.672 -15.148 -8.224 1.00 34.50 206 TYR A N 1
ATOM 1628 C CA . TYR A 1 206 ? 27.528 -15.930 -8.690 1.00 34.50 206 TYR A CA 1
ATOM 1629 C C . TYR A 1 206 ? 27.868 -16.624 -10.017 1.00 34.50 206 TYR A C 1
ATOM 1631 O O . TYR A 1 206 ? 28.045 -15.979 -11.053 1.00 34.50 206 TYR A O 1
ATOM 1639 N N . LYS A 1 207 ? 27.978 -17.958 -9.982 1.00 33.41 207 LYS A N 1
ATOM 1640 C CA . LYS A 1 207 ? 28.021 -18.789 -11.190 1.00 33.41 207 LYS A CA 1
ATOM 1641 C C . LYS A 1 207 ? 26.665 -18.704 -11.897 1.00 33.41 207 LYS A C 1
ATOM 1643 O O . LYS A 1 207 ? 25.613 -18.757 -11.268 1.00 33.41 207 LYS A O 1
ATOM 1648 N N . HIS A 1 208 ? 26.723 -18.528 -13.212 1.00 35.41 208 HIS A N 1
ATOM 1649 C CA . HIS A 1 208 ? 25.586 -18.322 -14.102 1.00 35.41 208 HIS A CA 1
ATOM 1650 C C . HIS A 1 208 ? 24.592 -19.495 -14.069 1.00 35.41 208 HIS A C 1
ATOM 1652 O O . HIS A 1 208 ? 24.822 -20.518 -14.709 1.00 35.41 208 HIS A O 1
ATOM 1658 N N . HIS A 1 209 ? 23.447 -19.305 -13.417 1.00 37.84 209 HIS A N 1
ATOM 1659 C CA . HIS A 1 209 ? 22.250 -20.109 -13.650 1.00 37.84 209 HIS A CA 1
ATOM 1660 C C . HIS A 1 209 ? 21.161 -19.200 -14.231 1.00 37.84 209 HIS A C 1
ATOM 1662 O O . HIS A 1 209 ? 20.554 -18.411 -13.517 1.00 37.84 209 HIS A O 1
ATOM 1668 N N . SER A 1 210 ? 20.900 -19.310 -15.536 1.00 45.22 210 SER A N 1
ATOM 1669 C CA . SER A 1 210 ? 19.769 -18.647 -16.207 1.00 45.22 210 SER A CA 1
ATOM 1670 C C . SER A 1 210 ? 18.398 -19.209 -15.793 1.00 45.22 210 SER A C 1
ATOM 1672 O O . SER A 1 210 ? 17.381 -18.657 -16.187 1.00 45.22 210 SER A O 1
ATOM 1674 N N . LYS A 1 211 ? 18.355 -20.272 -14.976 1.00 47.22 211 LYS A N 1
ATOM 1675 C CA . LYS A 1 211 ? 17.125 -20.916 -14.476 1.00 47.22 211 LYS A CA 1
ATOM 1676 C C . LYS A 1 211 ? 16.494 -20.257 -13.239 1.00 47.22 211 LYS A C 1
ATOM 1678 O O . LYS A 1 211 ? 15.445 -20.704 -12.814 1.00 47.22 211 LYS A O 1
ATOM 1683 N N . VAL A 1 212 ? 17.108 -19.230 -12.646 1.00 52.25 212 VAL A N 1
ATOM 1684 C CA . VAL A 1 212 ? 16.671 -18.691 -11.336 1.00 52.25 212 VAL A CA 1
ATOM 1685 C C . VAL A 1 212 ? 15.505 -17.689 -11.448 1.00 52.25 212 VAL A C 1
ATOM 1687 O O . VAL A 1 212 ? 14.872 -17.366 -10.449 1.00 52.25 212 VAL A O 1
ATOM 1690 N N . TYR A 1 213 ? 15.186 -17.200 -12.650 1.00 53.12 213 TYR A N 1
ATOM 1691 C CA . TYR A 1 213 ? 14.147 -16.176 -12.832 1.00 53.12 213 TYR A CA 1
ATOM 1692 C C . TYR A 1 213 ? 12.729 -16.723 -12.991 1.00 53.12 213 TYR A C 1
ATOM 1694 O O . TYR A 1 213 ? 11.786 -15.997 -12.700 1.00 53.12 213 TYR A O 1
ATOM 1702 N N . SER A 1 214 ? 12.568 -17.994 -13.372 1.00 56.25 214 SER A N 1
ATOM 1703 C CA . SER A 1 214 ? 11.246 -18.627 -13.489 1.00 56.25 214 SER A CA 1
ATOM 1704 C C . SER A 1 214 ? 10.543 -18.845 -12.147 1.00 56.25 214 SER A C 1
ATOM 1706 O O . SER A 1 214 ? 9.400 -19.279 -12.131 1.00 56.25 214 SER A O 1
ATOM 1708 N N . ASP A 1 215 ? 11.224 -18.591 -11.027 1.00 69.38 215 ASP A N 1
ATOM 1709 C CA . ASP A 1 215 ? 10.705 -18.883 -9.689 1.00 69.38 215 ASP A CA 1
ATOM 1710 C C . ASP A 1 215 ? 10.171 -17.638 -8.957 1.00 69.38 215 ASP A C 1
ATOM 1712 O O . ASP A 1 215 ? 9.788 -17.750 -7.796 1.00 69.38 215 ASP A O 1
ATOM 1716 N N . ILE A 1 216 ? 10.174 -16.453 -9.585 1.00 79.25 216 ILE A N 1
ATOM 1717 C CA . ILE A 1 216 ? 9.571 -15.245 -8.999 1.00 79.25 216 ILE A CA 1
ATOM 1718 C C . ILE A 1 216 ? 8.174 -15.083 -9.590 1.00 79.25 216 ILE A C 1
ATOM 1720 O O . ILE A 1 216 ? 8.039 -14.799 -10.783 1.00 79.25 216 ILE A O 1
ATOM 1724 N N . GLN A 1 217 ? 7.154 -15.260 -8.752 1.00 83.56 217 GLN A N 1
ATOM 1725 C CA . GLN A 1 217 ? 5.756 -15.154 -9.162 1.00 83.56 217 GLN A CA 1
ATOM 1726 C C . GLN A 1 217 ? 4.941 -14.309 -8.194 1.00 83.56 217 GLN A C 1
ATOM 1728 O O . GLN A 1 217 ? 4.855 -14.629 -7.011 1.00 83.56 217 GLN A O 1
ATOM 1733 N N . LEU A 1 218 ? 4.313 -13.263 -8.718 1.00 85.19 218 LEU A N 1
ATOM 1734 C CA . LEU A 1 218 ? 3.231 -12.566 -8.046 1.00 85.19 218 LEU A CA 1
ATOM 1735 C C . LEU A 1 218 ? 1.993 -13.461 -8.106 1.00 85.19 218 LEU A C 1
ATOM 1737 O O . LEU A 1 218 ? 1.508 -13.747 -9.192 1.00 85.19 218 LEU A O 1
ATOM 1741 N N . SER A 1 219 ? 1.504 -13.944 -6.976 1.00 86.06 219 SER A N 1
ATOM 1742 C CA . SER A 1 219 ? 0.258 -14.707 -6.872 1.00 86.06 219 SER A CA 1
ATOM 1743 C C . SER A 1 219 ? -0.792 -13.809 -6.234 1.00 86.06 219 SER A C 1
ATOM 1745 O O . SER A 1 219 ? -0.519 -13.172 -5.231 1.00 86.06 219 SER A O 1
ATOM 1747 N N . LEU A 1 220 ? -1.985 -13.734 -6.804 1.00 88.56 220 LEU A N 1
ATOM 1748 C CA . LEU A 1 220 ? -3.139 -13.084 -6.203 1.00 88.56 220 LEU A CA 1
ATOM 1749 C C . LEU A 1 220 ? -3.974 -14.158 -5.494 1.00 88.56 220 LEU A C 1
ATOM 1751 O O . LEU A 1 220 ? -4.426 -15.096 -6.152 1.00 88.56 220 LEU A O 1
ATOM 1755 N N . ARG A 1 221 ? -4.199 -14.041 -4.184 1.00 86.94 221 ARG A N 1
ATOM 1756 C CA . ARG A 1 221 ? -5.013 -14.974 -3.381 1.00 86.94 221 ARG A CA 1
ATOM 1757 C C . ARG A 1 221 ? -6.174 -14.250 -2.731 1.00 86.94 221 ARG A C 1
ATOM 1759 O O . ARG A 1 221 ? -6.043 -13.096 -2.362 1.00 86.94 221 ARG A O 1
ATOM 1766 N N . CYS A 1 222 ? -7.317 -14.889 -2.570 1.00 85.88 222 CYS A N 1
ATOM 1767 C CA . CYS A 1 222 ? -8.419 -14.276 -1.825 1.00 85.88 222 CYS A CA 1
ATOM 1768 C C . CYS A 1 222 ? -8.220 -14.445 -0.313 1.00 85.88 222 CYS A C 1
ATOM 1770 O O . CYS A 1 222 ? -7.796 -15.500 0.133 1.00 85.88 222 CYS A O 1
ATOM 1772 N N . ILE A 1 223 ? -8.570 -13.436 0.479 1.00 74.81 223 ILE A N 1
ATOM 1773 C CA . ILE A 1 223 ? -8.531 -13.483 1.963 1.00 74.81 223 ILE A CA 1
ATOM 1774 C C . ILE A 1 223 ? -9.916 -13.648 2.588 1.00 74.81 223 ILE A C 1
ATOM 1776 O O . ILE A 1 223 ? -10.081 -13.830 3.788 1.00 74.81 223 ILE A O 1
ATOM 1780 N N . ARG A 1 224 ? -10.942 -13.594 1.743 1.00 81.06 224 ARG A N 1
ATOM 1781 C CA . ARG A 1 224 ? -12.334 -13.850 2.085 1.00 81.06 224 ARG A CA 1
ATOM 1782 C C . ARG A 1 224 ? -12.982 -14.632 0.961 1.00 81.06 224 ARG A C 1
ATOM 1784 O O . ARG A 1 224 ? -12.451 -14.706 -0.146 1.00 81.06 224 ARG A O 1
ATOM 1791 N N . THR A 1 225 ? -14.166 -15.164 1.222 1.00 85.56 225 THR A N 1
ATOM 1792 C CA . THR A 1 225 ? -14.979 -15.737 0.157 1.00 85.56 225 THR A CA 1
ATOM 1793 C C . THR A 1 225 ? -15.324 -14.642 -0.848 1.00 85.56 225 THR A C 1
ATOM 1795 O O . THR A 1 225 ? -15.764 -13.558 -0.456 1.00 85.56 225 THR A O 1
ATOM 1798 N N . ILE A 1 226 ? -15.135 -14.934 -2.133 1.00 91.50 226 ILE A N 1
ATOM 1799 C CA . ILE A 1 226 ? -15.562 -14.078 -3.243 1.00 91.50 226 ILE A CA 1
ATOM 1800 C C . ILE A 1 226 ? -16.584 -14.873 -4.038 1.00 91.50 226 ILE A C 1
ATOM 1802 O O . ILE A 1 226 ? -16.280 -15.975 -4.498 1.00 91.50 226 ILE A O 1
ATOM 1806 N N . LYS A 1 227 ? -17.801 -14.352 -4.169 1.00 95.88 227 LYS A N 1
ATOM 1807 C CA . LYS A 1 227 ? -18.839 -15.020 -4.959 1.00 95.88 227 LYS A CA 1
ATOM 1808 C C . LYS A 1 227 ? -18.642 -14.785 -6.447 1.00 95.88 227 LYS A C 1
ATOM 1810 O O . LYS A 1 227 ? -18.139 -13.744 -6.864 1.00 95.88 227 LYS A O 1
ATOM 1815 N N . GLN A 1 228 ? -19.072 -15.744 -7.261 1.00 97.56 228 GLN A N 1
ATOM 1816 C CA . GLN A 1 228 ? -19.150 -15.554 -8.703 1.00 97.56 228 GLN A CA 1
ATOM 1817 C C . GLN A 1 228 ? -19.930 -14.268 -9.023 1.00 97.56 228 GLN A C 1
ATOM 1819 O O . GLN A 1 228 ? -21.025 -14.043 -8.509 1.00 97.56 228 GLN A O 1
ATOM 1824 N N . GLY A 1 229 ? -19.368 -13.434 -9.895 1.00 96.62 229 GLY A N 1
ATOM 1825 C CA . GLY A 1 229 ? -19.924 -12.134 -10.261 1.00 96.62 229 GLY A CA 1
ATOM 1826 C C . GLY A 1 229 ? -19.491 -10.977 -9.357 1.00 96.62 229 GLY A C 1
ATOM 1827 O O . GLY A 1 229 ? -19.703 -9.827 -9.735 1.00 96.62 229 GLY A O 1
ATOM 1828 N N . GLU A 1 230 ? -18.854 -11.232 -8.209 1.00 95.75 230 GLU A N 1
ATOM 1829 C CA . GLU A 1 230 ? -18.281 -10.167 -7.381 1.00 95.75 230 GLU A CA 1
ATOM 1830 C C . GLU A 1 230 ? -16.995 -9.604 -7.993 1.00 95.75 230 GLU A C 1
ATOM 1832 O O . GLU A 1 230 ? -16.228 -10.299 -8.668 1.00 95.75 230 GLU A O 1
ATOM 1837 N N . SER A 1 231 ? -16.736 -8.326 -7.713 1.00 94.31 231 SER A N 1
ATOM 1838 C CA . SER A 1 231 ? -15.472 -7.691 -8.063 1.00 94.31 231 SER A CA 1
ATOM 1839 C C . SER A 1 231 ? -14.330 -8.218 -7.199 1.00 94.31 231 SER A C 1
ATOM 1841 O O . SER A 1 231 ? -14.427 -8.232 -5.970 1.00 94.31 231 SER A O 1
ATOM 1843 N N . VAL A 1 232 ? -13.219 -8.553 -7.844 1.00 93.88 232 VAL A N 1
ATOM 1844 C CA . VAL A 1 232 ? -11.930 -8.798 -7.201 1.00 93.88 232 VAL A CA 1
ATOM 1845 C C . VAL A 1 232 ? -11.217 -7.456 -7.065 1.00 93.88 232 VAL A C 1
ATOM 1847 O O . VAL A 1 232 ? -10.930 -6.790 -8.060 1.00 93.88 232 VAL A O 1
ATOM 1850 N N . THR A 1 233 ? -10.952 -7.046 -5.831 1.00 90.62 233 THR A N 1
ATOM 1851 C CA . THR A 1 233 ? -10.282 -5.780 -5.495 1.00 90.62 233 THR A CA 1
ATOM 1852 C C . THR A 1 233 ? -8.964 -6.060 -4.791 1.00 90.62 233 THR A C 1
ATOM 1854 O O . THR A 1 233 ? -8.786 -7.160 -4.300 1.00 90.62 233 THR A O 1
ATOM 1857 N N . ILE A 1 234 ? -8.055 -5.091 -4.732 1.00 88.56 234 ILE A N 1
ATOM 1858 C CA . ILE A 1 234 ? -6.848 -5.137 -3.890 1.00 88.56 234 ILE A CA 1
ATOM 1859 C C . ILE A 1 234 ? -6.726 -3.803 -3.154 1.00 88.56 234 ILE A C 1
ATOM 1861 O O . ILE A 1 234 ? -7.239 -2.787 -3.644 1.00 88.56 234 ILE A O 1
ATOM 1865 N N . SER A 1 235 ? -6.022 -3.776 -2.024 1.00 84.50 235 SER A N 1
ATOM 1866 C CA . SER A 1 235 ? -5.641 -2.508 -1.405 1.00 84.50 235 SER A CA 1
ATOM 1867 C C . SER A 1 235 ? -4.365 -1.945 -2.038 1.00 84.50 235 SER A C 1
ATOM 1869 O O . SER A 1 235 ? -3.400 -2.658 -2.293 1.00 84.50 235 SER A O 1
ATOM 1871 N N . TYR A 1 236 ? -4.340 -0.637 -2.296 1.00 84.06 236 TYR A N 1
ATOM 1872 C CA . TYR A 1 236 ? -3.159 0.045 -2.848 1.00 84.06 236 TYR A CA 1
ATOM 1873 C C . TYR A 1 236 ? -2.156 0.489 -1.782 1.00 84.06 236 TYR A C 1
ATOM 1875 O O . TYR A 1 236 ? -1.038 0.896 -2.115 1.00 84.06 236 TYR A O 1
ATOM 1883 N N . HIS A 1 237 ? -2.578 0.495 -0.522 1.00 76.62 237 HIS A N 1
ATOM 1884 C CA . HIS A 1 237 ? -1.774 0.908 0.614 1.00 76.62 237 HIS A CA 1
ATOM 1885 C C . HIS A 1 237 ? -2.229 0.135 1.859 1.00 76.62 237 HIS A C 1
ATOM 1887 O O . HIS A 1 237 ? -3.350 -0.365 1.923 1.00 76.62 237 HIS A O 1
ATOM 1893 N N . ASP A 1 238 ? -1.379 0.108 2.872 1.00 69.69 238 ASP A N 1
ATOM 1894 C CA . ASP A 1 238 ? -1.745 -0.290 4.227 1.00 69.69 238 ASP A CA 1
ATOM 1895 C C . ASP A 1 238 ? -2.533 0.870 4.865 1.00 69.69 238 ASP A C 1
ATOM 1897 O O . ASP A 1 238 ? -1.957 1.882 5.265 1.00 69.69 238 ASP A O 1
ATOM 1901 N N . GLN A 1 239 ? -3.868 0.817 4.767 1.00 63.81 239 GLN A N 1
ATOM 1902 C CA . GLN A 1 239 ? -4.765 1.947 5.075 1.00 63.81 239 GLN A CA 1
ATOM 1903 C C . GLN A 1 239 ? -5.664 1.705 6.280 1.00 63.81 239 GLN A C 1
ATOM 1905 O O . GLN A 1 239 ? -6.451 2.589 6.626 1.00 63.81 239 GLN A O 1
ATOM 1910 N N . GLU A 1 240 ? -5.583 0.537 6.906 1.00 61.81 240 GLU A N 1
ATOM 1911 C CA . GLU A 1 240 ? -6.514 0.107 7.956 1.00 61.81 240 GLU A CA 1
ATOM 1912 C C . GLU A 1 240 ? -6.473 1.040 9.166 1.00 61.81 240 GLU A C 1
ATOM 1914 O O . GLU A 1 240 ? -7.492 1.297 9.802 1.00 61.81 240 GLU A O 1
ATOM 1919 N N . MET A 1 241 ? -5.310 1.643 9.401 1.00 67.88 241 MET A N 1
ATOM 1920 C CA . MET A 1 241 ? -5.058 2.546 10.520 1.00 67.88 241 MET A CA 1
ATOM 1921 C C . MET A 1 241 ? -5.194 4.026 10.160 1.00 67.88 241 MET A C 1
ATOM 1923 O O . MET A 1 241 ? -5.119 4.894 11.031 1.00 67.88 241 MET A O 1
ATOM 1927 N N . MET A 1 242 ? -5.376 4.329 8.876 1.00 76.94 242 MET A N 1
ATOM 1928 C CA . MET A 1 242 ? -5.584 5.691 8.411 1.00 76.94 242 MET A CA 1
ATOM 1929 C C . MET A 1 242 ? -7.047 6.073 8.583 1.00 76.94 242 MET A C 1
ATOM 1931 O O . MET A 1 242 ? -7.943 5.274 8.292 1.00 76.94 242 MET A O 1
ATOM 1935 N N . SER A 1 243 ? -7.283 7.328 8.966 1.00 85.50 243 SER A N 1
ATOM 1936 C CA . SER A 1 243 ? -8.628 7.885 8.898 1.00 85.50 243 SER A CA 1
ATOM 1937 C C . SER A 1 243 ? -9.179 7.811 7.475 1.00 85.50 243 SER A C 1
ATOM 1939 O O . SER A 1 243 ? -8.429 7.810 6.491 1.00 85.50 243 SER A O 1
ATOM 1941 N N . ASN A 1 244 ? -10.503 7.794 7.344 1.00 87.75 244 ASN A N 1
ATOM 1942 C CA . ASN A 1 244 ? -11.153 7.756 6.037 1.00 87.75 244 ASN A CA 1
ATOM 1943 C C . ASN A 1 244 ? -10.774 8.965 5.165 1.00 87.75 244 ASN A C 1
ATOM 1945 O O . ASN A 1 244 ? -10.688 8.823 3.941 1.00 87.75 244 ASN A O 1
ATOM 1949 N N . ASP A 1 245 ? -10.523 10.134 5.768 1.00 88.00 245 ASP A N 1
ATOM 1950 C CA . ASP A 1 245 ? -10.072 11.319 5.030 1.00 88.00 245 ASP A CA 1
ATOM 1951 C C . ASP A 1 245 ? -8.623 11.164 4.564 1.00 88.00 245 ASP A C 1
ATOM 1953 O O . ASP A 1 245 ? -8.377 11.241 3.362 1.00 88.00 245 ASP A O 1
ATOM 1957 N N . ASP A 1 246 ? -7.686 10.824 5.458 1.00 87.69 246 ASP A N 1
ATOM 1958 C CA . ASP A 1 246 ? -6.274 10.624 5.092 1.00 87.69 246 ASP A CA 1
ATOM 1959 C C . ASP A 1 246 ? -6.139 9.565 3.987 1.00 87.69 246 ASP A C 1
ATOM 1961 O O . ASP A 1 246 ? -5.414 9.741 3.002 1.00 87.69 246 ASP A O 1
ATOM 1965 N N . ARG A 1 247 ? -6.912 8.481 4.107 1.00 88.25 247 ARG A N 1
ATOM 1966 C CA . ARG A 1 247 ? -7.025 7.423 3.104 1.00 88.25 247 ARG A CA 1
ATOM 1967 C C . ARG A 1 247 ? -7.499 7.957 1.757 1.00 88.25 247 ARG A C 1
ATOM 1969 O O . ARG A 1 247 ? -6.910 7.660 0.715 1.00 88.25 247 ARG A O 1
ATOM 1976 N N . SER A 1 248 ? -8.562 8.754 1.776 1.00 89.38 248 SER A N 1
ATOM 1977 C CA . SER A 1 248 ? -9.129 9.360 0.575 1.00 89.38 248 SER A CA 1
ATOM 1978 C C . SER A 1 248 ? -8.138 10.319 -0.080 1.00 89.38 248 SER A C 1
ATOM 1980 O O . SER A 1 248 ? -7.981 10.283 -1.297 1.00 89.38 248 SER A O 1
ATOM 1982 N N . GLN A 1 249 ? -7.422 11.136 0.697 1.00 89.81 249 GLN A N 1
ATOM 1983 C CA . GLN A 1 249 ? -6.395 12.042 0.175 1.00 89.81 249 GLN A CA 1
ATOM 1984 C C . GLN A 1 249 ? -5.225 11.283 -0.454 1.00 89.81 249 GLN A C 1
ATOM 1986 O O . GLN A 1 249 ? -4.759 11.650 -1.535 1.00 89.81 249 GLN A O 1
ATOM 1991 N N . LEU A 1 250 ? -4.779 10.194 0.175 1.00 88.50 250 LEU A N 1
ATOM 1992 C CA . LEU A 1 250 ? -3.711 9.352 -0.356 1.00 88.50 250 LEU A CA 1
ATOM 1993 C C . LEU A 1 250 ? -4.100 8.730 -1.705 1.00 88.50 250 LEU A C 1
ATOM 1995 O O . LEU A 1 250 ? -3.316 8.764 -2.652 1.00 88.50 250 LEU A O 1
ATOM 1999 N N . ILE A 1 251 ? -5.329 8.226 -1.823 1.00 90.69 251 ILE A N 1
ATOM 2000 C CA . ILE A 1 251 ? -5.836 7.618 -3.059 1.00 90.69 251 ILE A CA 1
ATOM 2001 C C . ILE A 1 251 ? -6.109 8.653 -4.157 1.00 90.69 251 ILE A C 1
ATOM 2003 O O . ILE A 1 251 ? -5.837 8.380 -5.325 1.00 90.69 251 ILE A O 1
ATOM 2007 N N . LYS A 1 252 ? -6.538 9.872 -3.811 1.00 91.62 252 LYS A N 1
ATOM 2008 C CA . LYS A 1 252 ? -6.693 10.965 -4.786 1.00 91.62 252 LYS A CA 1
ATOM 2009 C C . LYS A 1 252 ? -5.393 11.284 -5.526 1.00 91.62 252 LYS A C 1
ATOM 2011 O O . LYS A 1 252 ? -5.437 11.615 -6.710 1.00 91.62 252 LYS A O 1
ATOM 2016 N N . ARG A 1 253 ? -4.230 11.107 -4.883 1.00 89.44 253 ARG A N 1
ATOM 2017 C CA . ARG A 1 253 ? -2.911 11.227 -5.542 1.00 89.44 253 ARG A CA 1
ATOM 2018 C C . ARG A 1 253 ? -2.678 10.174 -6.625 1.00 89.44 253 ARG A C 1
ATOM 2020 O O . ARG A 1 253 ? -1.814 10.382 -7.468 1.00 89.44 253 ARG A O 1
ATOM 2027 N N . ARG A 1 254 ? -3.433 9.070 -6.606 1.00 88.88 254 ARG A N 1
ATOM 2028 C CA . ARG A 1 254 ? -3.503 8.053 -7.667 1.00 88.88 254 ARG A CA 1
ATOM 2029 C C . ARG A 1 254 ? -4.623 8.329 -8.678 1.00 88.88 254 ARG A C 1
ATOM 2031 O O . ARG A 1 254 ? -4.990 7.448 -9.445 1.00 88.88 254 ARG A O 1
ATOM 2038 N N . GLY A 1 255 ? -5.198 9.527 -8.687 1.00 90.00 255 GLY A N 1
ATOM 2039 C CA . GLY A 1 255 ? -6.099 9.971 -9.746 1.00 90.00 255 GLY A CA 1
ATOM 2040 C C . GLY A 1 255 ? -7.545 9.491 -9.649 1.00 90.00 255 GLY A C 1
ATOM 2041 O O . GLY A 1 255 ? -8.291 9.704 -10.603 1.00 90.00 255 GLY A O 1
ATOM 2042 N N . PHE A 1 256 ? -7.970 8.900 -8.528 1.00 90.25 256 PHE A N 1
ATOM 2043 C CA . PHE A 1 256 ? -9.366 8.506 -8.324 1.00 90.25 256 PHE A CA 1
ATOM 2044 C C . PHE A 1 256 ? -9.873 8.794 -6.906 1.00 90.25 256 PHE A C 1
ATOM 2046 O O . PHE A 1 256 ? -9.105 8.924 -5.958 1.00 90.25 256 PHE A O 1
ATOM 2053 N N . ASN A 1 257 ? -11.198 8.891 -6.766 1.00 91.44 257 ASN A N 1
ATOM 2054 C CA . ASN A 1 257 ? -11.865 8.998 -5.470 1.00 91.44 257 ASN A CA 1
ATOM 2055 C C . ASN A 1 257 ? -12.328 7.606 -5.045 1.00 91.44 257 ASN A C 1
ATOM 2057 O O . ASN A 1 257 ? -13.210 7.032 -5.688 1.00 91.44 257 ASN A O 1
ATOM 2061 N N . CYS A 1 258 ? -11.763 7.075 -3.962 1.00 90.19 258 CYS A N 1
ATOM 2062 C CA . CYS A 1 258 ? -12.211 5.798 -3.423 1.00 90.19 258 CYS A CA 1
ATOM 2063 C C . CYS A 1 258 ? -13.662 5.899 -2.931 1.00 90.19 258 CYS A C 1
ATOM 2065 O O . CYS A 1 258 ? -14.022 6.831 -2.213 1.00 90.19 258 CYS A O 1
ATOM 2067 N N . ARG A 1 259 ? -14.492 4.926 -3.315 1.00 91.56 259 ARG A N 1
ATOM 2068 C CA . ARG A 1 259 ? -15.898 4.806 -2.894 1.00 91.56 259 ARG A CA 1
ATOM 2069 C C . ARG A 1 259 ? -16.174 3.510 -2.135 1.00 91.56 259 ARG A C 1
ATOM 2071 O O . ARG A 1 259 ? -17.322 3.084 -2.062 1.00 91.56 259 ARG A O 1
ATOM 2078 N N . CYS A 1 260 ? -15.136 2.854 -1.612 1.00 88.06 260 CYS A N 1
ATOM 2079 C CA . CYS A 1 260 ? -15.344 1.664 -0.795 1.00 88.06 260 CYS A CA 1
ATOM 2080 C C . CYS A 1 260 ? -16.158 2.016 0.469 1.00 88.06 260 CYS A C 1
ATOM 2082 O O . CYS A 1 260 ? -16.144 3.180 0.881 1.00 88.06 260 CYS A O 1
ATOM 2084 N N . PRO A 1 261 ? -16.826 1.039 1.111 1.00 86.06 261 PRO A N 1
ATOM 2085 C CA . PRO A 1 261 ? -17.642 1.270 2.309 1.00 86.06 261 PRO A CA 1
ATOM 2086 C C . PRO A 1 261 ? -16.927 2.012 3.450 1.00 86.06 261 PRO A C 1
ATOM 2088 O O . PRO A 1 261 ? -17.561 2.729 4.224 1.00 86.06 261 PRO A O 1
ATOM 2091 N N . LEU A 1 262 ? -15.599 1.872 3.548 1.00 85.50 262 LEU A N 1
ATOM 2092 C CA . LEU A 1 262 ? -14.778 2.627 4.497 1.00 85.50 262 LEU A CA 1
ATOM 2093 C C . LEU A 1 262 ? -14.698 4.105 4.077 1.00 85.50 262 LEU A C 1
ATOM 2095 O O . LEU A 1 262 ? -15.196 4.971 4.789 1.00 85.50 262 LEU A O 1
ATOM 2099 N N . CYS A 1 263 ? -14.185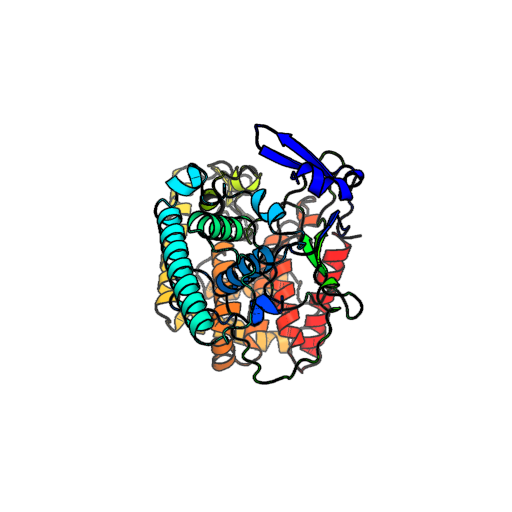 4.406 2.878 1.00 87.44 263 CYS A N 1
ATOM 2100 C CA . CYS A 1 263 ? -14.049 5.783 2.378 1.00 87.44 263 CYS A CA 1
ATOM 2101 C C . CYS A 1 263 ? -15.383 6.526 2.206 1.00 87.44 263 CYS A C 1
ATOM 2103 O O . CYS A 1 263 ? -15.422 7.746 2.347 1.00 87.44 263 CYS A O 1
ATOM 2105 N N . SER A 1 264 ? -16.479 5.824 1.906 1.00 88.38 264 SER A N 1
ATOM 2106 C CA . SER A 1 264 ? -17.818 6.421 1.815 1.00 88.38 264 SER A CA 1
ATOM 2107 C C . SER A 1 264 ? -18.417 6.755 3.187 1.00 88.38 264 SER A C 1
ATOM 2109 O O . SER A 1 264 ? -19.428 7.455 3.264 1.00 88.38 264 SER A O 1
ATOM 2111 N N . GLY A 1 265 ? -17.806 6.272 4.274 1.00 86.31 265 GLY A N 1
ATOM 2112 C CA . GLY A 1 265 ? -18.317 6.408 5.633 1.00 86.31 265 GLY A CA 1
ATOM 2113 C C . GLY A 1 265 ? -19.548 5.544 5.904 1.00 86.31 265 GLY A C 1
ATOM 2114 O O . GLY A 1 265 ? -20.291 5.837 6.847 1.00 86.31 265 GLY A O 1
ATOM 2115 N N . GLU A 1 266 ? -19.796 4.522 5.081 1.00 86.00 266 GLU A N 1
ATOM 2116 C CA . GLU A 1 266 ? -20.822 3.508 5.325 1.00 86.00 266 GLU A CA 1
ATOM 2117 C C . GLU A 1 266 ? -20.445 2.649 6.539 1.00 86.00 266 GLU A C 1
ATOM 2119 O O . GLU A 1 266 ? -21.308 2.329 7.363 1.00 86.00 266 GLU A O 1
ATOM 2124 N N . ILE A 1 267 ? -19.150 2.366 6.696 1.00 84.38 267 ILE A N 1
ATOM 2125 C CA . ILE A 1 267 ? -18.541 1.772 7.889 1.00 84.38 267 ILE A CA 1
ATOM 2126 C C . ILE A 1 267 ? -18.016 2.903 8.798 1.00 84.38 267 ILE A C 1
ATOM 2128 O O . ILE A 1 267 ? -17.499 3.902 8.288 1.00 84.38 267 ILE A O 1
ATOM 2132 N N . PRO A 1 268 ? -18.161 2.796 10.135 1.00 84.19 268 PRO A N 1
ATOM 2133 C CA . PRO A 1 268 ? -17.601 3.783 11.053 1.00 84.19 268 PRO A CA 1
ATOM 2134 C C . PRO A 1 268 ? -16.077 3.908 10.920 1.00 84.19 268 PRO A C 1
ATOM 2136 O O . PRO A 1 268 ? -15.372 2.912 10.787 1.00 84.19 268 PRO A O 1
ATOM 2139 N N . ASP A 1 269 ? -15.564 5.132 11.010 1.00 87.50 269 ASP A N 1
ATOM 2140 C CA . ASP A 1 269 ? -14.129 5.416 11.006 1.00 87.50 269 ASP A CA 1
ATOM 2141 C C . ASP A 1 269 ? -13.530 5.101 12.384 1.00 87.50 269 ASP A C 1
ATOM 2143 O O . ASP A 1 269 ? -13.424 5.959 13.267 1.00 87.50 269 ASP A O 1
ATOM 2147 N N . TYR A 1 270 ? -13.195 3.830 12.605 1.00 81.88 270 TYR A N 1
ATOM 2148 C CA . TYR A 1 270 ? -12.632 3.373 13.875 1.00 81.88 270 TYR A CA 1
ATOM 2149 C C . TYR A 1 270 ? -11.251 3.970 14.164 1.00 81.88 270 TYR A C 1
ATOM 2151 O O . TYR A 1 270 ? -10.902 4.136 15.334 1.00 81.88 270 TYR A O 1
ATOM 2159 N N . ALA A 1 271 ? -10.513 4.405 13.136 1.00 78.38 271 ALA A N 1
ATOM 2160 C CA . ALA A 1 271 ? -9.253 5.112 13.335 1.00 78.38 271 ALA A CA 1
ATOM 2161 C C . ALA A 1 271 ? -9.443 6.436 14.085 1.00 78.38 271 ALA A C 1
ATOM 2163 O O . ALA A 1 271 ? -8.526 6.880 14.772 1.00 78.38 271 ALA A O 1
ATOM 2164 N N . ARG A 1 272 ? -10.652 7.006 14.043 1.00 86.44 272 ARG A N 1
ATOM 2165 C CA . ARG A 1 272 ? -11.049 8.232 14.747 1.00 86.44 272 ARG A CA 1
ATOM 2166 C C . ARG A 1 272 ? -11.999 7.983 15.922 1.00 86.44 272 ARG A C 1
ATOM 2168 O O . ARG A 1 272 ? -12.671 8.904 16.382 1.00 86.44 272 ARG A O 1
ATOM 2175 N N . ALA A 1 273 ? -12.106 6.747 16.407 1.00 85.19 273 ALA A N 1
ATOM 2176 C CA . ALA A 1 273 ? -12.982 6.433 17.528 1.00 85.19 273 ALA A CA 1
ATOM 2177 C C . ALA A 1 27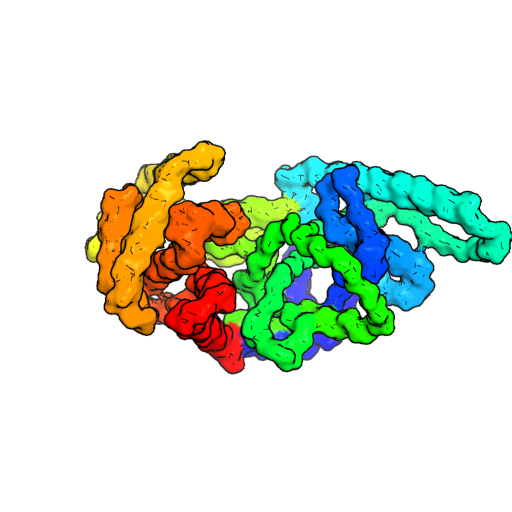3 ? -12.526 7.106 18.840 1.00 85.19 273 ALA A C 1
ATOM 2179 O O . ALA A 1 273 ? -11.356 7.426 19.045 1.00 85.19 273 ALA A O 1
ATOM 2180 N N . MET A 1 274 ? -13.477 7.321 19.747 1.00 82.12 274 MET A N 1
ATOM 2181 C CA . MET A 1 274 ? -13.267 7.848 21.095 1.00 82.12 274 MET A CA 1
ATOM 2182 C C . MET A 1 274 ? -14.154 7.128 22.108 1.00 82.12 274 MET A C 1
ATOM 2184 O O . MET A 1 274 ? -15.194 6.585 21.751 1.00 82.12 274 MET A O 1
ATOM 2188 N N . HIS A 1 275 ? -13.817 7.186 23.399 1.00 82.69 275 HIS A N 1
ATOM 2189 C CA . HIS A 1 275 ? -14.698 6.669 24.450 1.00 82.69 275 HIS A CA 1
ATOM 2190 C C . HIS A 1 275 ? -16.049 7.396 24.483 1.00 82.69 275 HIS A C 1
ATOM 2192 O O . HIS A 1 275 ? -16.117 8.628 24.496 1.00 82.69 275 HIS A O 1
ATOM 2198 N N . CYS A 1 276 ? -17.135 6.627 24.544 1.00 86.94 276 CYS A N 1
ATOM 2199 C CA . CYS A 1 276 ? -18.476 7.169 24.685 1.00 86.94 276 CYS A CA 1
ATOM 2200 C C . CYS A 1 276 ? -18.732 7.575 26.147 1.00 86.94 276 CYS A C 1
ATOM 2202 O O . CYS A 1 276 ? -18.762 6.703 27.018 1.00 86.94 276 CYS A O 1
ATOM 2204 N N . PRO A 1 277 ? -19.032 8.855 26.433 1.00 87.00 277 PRO A N 1
ATOM 2205 C CA . PRO A 1 277 ? -19.283 9.320 27.799 1.00 87.00 277 PRO A CA 1
ATOM 2206 C C . PRO A 1 277 ? -20.603 8.807 28.398 1.00 87.00 277 PRO A C 1
ATOM 2208 O O . PRO A 1 277 ? -20.849 9.003 29.580 1.00 87.00 277 PRO A O 1
ATOM 2211 N N . SER A 1 278 ? -21.473 8.187 27.593 1.00 89.44 278 SER A N 1
ATOM 2212 C CA . SER A 1 278 ? -22.770 7.653 28.041 1.00 89.44 278 SER A CA 1
ATOM 2213 C C . SER A 1 278 ? -22.781 6.155 28.308 1.00 89.44 278 SER A C 1
ATOM 2215 O O . SER A 1 278 ? -23.808 5.636 28.732 1.00 89.44 278 SER A O 1
ATOM 2217 N N . CYS A 1 279 ? -21.698 5.441 28.008 1.00 82.75 279 CYS A N 1
ATOM 2218 C CA . CYS A 1 279 ? -21.617 4.016 28.306 1.00 82.75 279 CYS A CA 1
ATOM 2219 C C . CYS A 1 279 ? -20.962 3.828 29.675 1.00 82.75 279 CYS A C 1
ATOM 2221 O O . CYS A 1 279 ? -19.901 4.393 29.917 1.00 82.75 279 CYS A O 1
ATOM 2223 N N . GLU A 1 280 ? -21.572 3.029 30.554 1.00 81.19 280 GLU A N 1
ATOM 2224 C CA . GLU A 1 280 ? -20.976 2.653 31.839 1.00 81.19 280 GLU A CA 1
ATOM 2225 C C . GLU A 1 280 ? -20.650 1.146 31.903 1.00 81.19 280 GLU A C 1
ATOM 2227 O O . GLU A 1 280 ? -21.507 0.303 31.606 1.00 81.19 280 GLU A O 1
ATOM 2232 N N . PRO A 1 281 ? -19.419 0.775 32.312 1.00 72.62 281 PRO A N 1
ATOM 2233 C CA . PRO A 1 281 ? -18.251 1.650 32.461 1.00 72.62 281 PRO A CA 1
ATOM 2234 C C . PRO A 1 281 ? -17.850 2.298 31.122 1.00 72.62 281 PRO A C 1
ATOM 2236 O O . PRO A 1 281 ? -18.131 1.743 30.060 1.00 72.62 281 PRO A O 1
ATOM 2239 N N . ALA A 1 282 ? -17.165 3.449 31.176 1.00 60.53 282 ALA A N 1
ATOM 2240 C CA . ALA A 1 282 ? -16.719 4.224 30.001 1.00 60.53 282 ALA A CA 1
ATOM 2241 C C . ALA A 1 282 ? -15.903 3.409 28.975 1.00 60.53 282 ALA A C 1
ATOM 2243 O O . ALA A 1 282 ? -15.763 3.798 27.816 1.00 60.53 282 ALA A O 1
ATOM 2244 N N . SER A 1 283 ? -15.388 2.249 29.386 1.00 60.75 283 SER A N 1
ATOM 2245 C CA . SER A 1 283 ? -14.689 1.285 28.542 1.00 60.75 283 SER A CA 1
ATOM 2246 C C . SER A 1 283 ? -15.592 0.453 27.627 1.00 60.75 283 SER A C 1
ATOM 2248 O O . SER A 1 283 ? -15.066 -0.236 26.765 1.00 60.75 283 SER A O 1
ATOM 2250 N N . LYS A 1 284 ? -16.923 0.473 27.785 1.00 72.38 284 LYS A N 1
ATOM 2251 C CA . LYS A 1 284 ? -17.814 -0.387 26.988 1.00 72.38 284 LYS A CA 1
ATOM 2252 C C . LYS A 1 284 ? -18.203 0.182 25.633 1.00 72.38 284 LYS A C 1
ATOM 2254 O O . LYS A 1 284 ? -18.526 -0.600 24.754 1.00 72.38 284 LYS A O 1
ATOM 2259 N N . GLY A 1 285 ? -18.235 1.503 25.460 1.00 78.00 285 GLY A N 1
ATOM 2260 C CA . GLY A 1 285 ? -18.753 2.116 24.237 1.00 78.00 285 GLY A CA 1
ATOM 2261 C C . GLY A 1 285 ? -17.774 3.074 23.590 1.00 78.00 285 GLY A C 1
ATOM 2262 O O . GLY A 1 285 ? -17.082 3.820 24.281 1.00 78.00 285 GLY A O 1
ATOM 2263 N N . TYR A 1 286 ? -17.801 3.102 22.261 1.00 83.62 286 TYR A N 1
ATOM 2264 C CA . TYR A 1 286 ? -16.979 3.983 21.442 1.00 83.62 286 TYR A CA 1
ATOM 2265 C C . TYR A 1 286 ? -17.830 4.756 20.466 1.00 83.62 286 TYR A C 1
ATOM 2267 O O . TYR A 1 286 ? -18.772 4.200 19.905 1.00 83.62 286 TYR A O 1
ATOM 2275 N N . ILE A 1 287 ? -17.483 6.019 20.267 1.00 88.88 287 ILE A N 1
ATOM 2276 C CA . ILE A 1 287 ? -18.076 6.896 19.277 1.00 88.88 287 ILE A CA 1
ATOM 2277 C C . ILE A 1 287 ? -17.076 7.185 18.170 1.00 88.88 287 ILE A C 1
ATOM 2279 O O . ILE A 1 287 ? -15.948 7.575 18.446 1.00 88.88 287 ILE A O 1
ATOM 2283 N N . SER A 1 288 ? -17.500 7.001 16.929 1.00 90.75 288 SER A N 1
ATOM 2284 C CA . SER A 1 288 ? -16.692 7.255 15.738 1.00 90.75 288 SER A CA 1
ATOM 2285 C C . SER A 1 288 ? -17.521 7.980 14.677 1.00 90.75 288 SER A C 1
ATOM 2287 O O . SER A 1 288 ? -18.760 7.904 14.706 1.00 90.75 288 SER A O 1
ATOM 2289 N N . PRO A 1 289 ? -16.870 8.705 13.751 1.00 93.12 289 PRO A N 1
ATOM 2290 C CA . PRO A 1 289 ? -17.563 9.323 12.638 1.00 93.12 289 PRO A CA 1
ATOM 2291 C C . PRO A 1 289 ? -18.051 8.265 11.640 1.00 93.12 289 PRO A C 1
ATOM 2293 O O . PRO A 1 289 ? -17.331 7.343 11.267 1.00 93.12 289 PRO A O 1
ATOM 2296 N N . ARG A 1 290 ? -19.291 8.419 11.179 1.00 91.69 290 ARG A N 1
ATOM 2297 C CA . ARG A 1 290 ? -19.957 7.609 10.156 1.00 91.69 290 ARG A CA 1
ATOM 2298 C C . ARG A 1 290 ? -20.834 8.519 9.304 1.00 91.69 290 ARG A C 1
ATOM 2300 O O . ARG A 1 290 ? -21.757 9.151 9.826 1.00 91.69 290 ARG A O 1
ATOM 2307 N N . SER A 1 291 ? -20.547 8.601 8.005 1.00 87.69 291 SER A N 1
ATOM 2308 C CA . SER A 1 291 ? -21.307 9.420 7.043 1.00 87.69 291 SER A CA 1
ATOM 2309 C C . SER A 1 291 ? -21.563 10.865 7.529 1.00 87.69 291 SER A C 1
ATOM 2311 O O . SER A 1 291 ? -22.670 11.385 7.415 1.00 87.69 291 SER A O 1
ATOM 2313 N N . GLY A 1 292 ? -20.558 11.499 8.149 1.00 87.12 292 GLY A N 1
ATOM 2314 C CA . GLY A 1 292 ? -20.658 12.869 8.679 1.00 87.12 292 GLY A CA 1
ATOM 2315 C C . GLY A 1 292 ? -21.355 13.015 10.041 1.00 87.12 292 GLY A C 1
ATOM 2316 O O . GLY A 1 292 ? -21.573 14.135 10.492 1.00 87.12 292 GLY A O 1
ATOM 2317 N N . SER A 1 293 ? -21.697 11.916 10.719 1.00 93.62 293 SER A N 1
ATOM 2318 C CA . SER A 1 293 ? -22.252 11.934 12.078 1.00 93.62 293 SER A CA 1
ATOM 2319 C C . SER A 1 293 ? -21.422 11.082 13.031 1.00 93.62 293 SER A C 1
ATOM 2321 O O . SER A 1 293 ? -20.964 10.009 12.663 1.00 93.62 293 SER A O 1
ATOM 2323 N N . TRP A 1 294 ? -21.239 11.535 14.266 1.00 94.88 294 TRP A N 1
ATOM 2324 C CA . TRP A 1 294 ? -20.545 10.767 15.299 1.00 94.88 294 TRP A CA 1
ATOM 2325 C C . TRP A 1 294 ? -21.570 9.946 16.087 1.00 94.88 294 TRP A C 1
ATOM 2327 O O . TRP A 1 294 ? -22.498 10.514 16.669 1.00 94.88 294 TRP A O 1
ATOM 2337 N N . SER A 1 295 ? -21.435 8.618 16.108 1.00 94.25 295 SER A N 1
ATOM 2338 C CA . SER A 1 295 ? -22.387 7.728 16.794 1.00 94.25 295 SER A CA 1
ATOM 2339 C C . SER A 1 295 ? -21.711 6.628 17.600 1.00 94.25 295 SER A C 1
ATOM 2341 O O . SER A 1 295 ? -20.757 6.011 17.132 1.00 94.25 295 SER A O 1
ATOM 2343 N N . CYS A 1 296 ? -22.213 6.381 18.811 1.00 91.38 296 CYS A N 1
ATOM 2344 C CA . CYS A 1 296 ? -21.717 5.317 19.667 1.00 91.38 296 CYS A CA 1
ATOM 2345 C C . CYS A 1 296 ? -22.167 3.945 19.161 1.00 91.38 296 CYS A C 1
ATOM 2347 O O . CYS A 1 296 ? -23.363 3.729 18.977 1.00 91.38 296 CYS A O 1
ATOM 2349 N N . TYR A 1 297 ? -21.237 3.003 19.026 1.00 83.19 297 TYR A N 1
ATOM 2350 C CA . TYR A 1 297 ? -21.536 1.642 18.578 1.00 83.19 297 TYR A CA 1
ATOM 2351 C C . TYR A 1 297 ? -22.425 0.857 19.558 1.00 83.19 297 TYR A C 1
ATOM 2353 O O . TYR A 1 297 ? -23.215 0.019 19.142 1.00 83.19 297 TYR A O 1
ATOM 2361 N N . VAL A 1 298 ? -22.330 1.141 20.862 1.00 84.50 298 VAL A N 1
ATOM 2362 C CA . VAL A 1 298 ? -23.025 0.360 21.902 1.00 84.50 298 VAL A CA 1
ATOM 2363 C C . VAL A 1 298 ? -24.369 0.963 22.284 1.00 84.50 298 VAL A C 1
ATOM 2365 O O . VAL A 1 298 ? -25.398 0.305 22.178 1.00 84.50 298 VAL A O 1
ATOM 2368 N N . CYS A 1 299 ? -24.395 2.224 22.719 1.00 92.00 299 CYS A N 1
ATOM 2369 C CA . CYS A 1 299 ? -25.643 2.857 23.156 1.00 92.00 299 CYS A CA 1
ATOM 2370 C C . CYS A 1 299 ? -26.383 3.599 22.035 1.00 92.00 299 CYS A C 1
ATOM 2372 O O . CYS A 1 299 ? -27.403 4.229 22.303 1.00 92.00 299 CYS A O 1
ATOM 2374 N N . SER A 1 300 ? -25.864 3.583 20.799 1.00 93.56 300 SER A N 1
ATOM 2375 C CA . SER A 1 300 ? -26.415 4.315 19.643 1.00 93.56 300 SER A CA 1
ATOM 2376 C C . SER A 1 300 ? -26.548 5.834 19.834 1.00 93.56 300 SER A C 1
ATOM 2378 O O . SER A 1 300 ? -27.114 6.521 18.980 1.00 93.56 300 SER A O 1
ATOM 2380 N N . ARG A 1 301 ? -26.012 6.397 20.930 1.00 95.06 301 ARG A N 1
ATOM 2381 C CA . ARG A 1 301 ? -26.003 7.842 21.174 1.00 95.06 301 ARG A CA 1
ATOM 2382 C C . ARG A 1 301 ? -25.251 8.538 20.048 1.00 95.06 301 ARG A C 1
ATOM 2384 O O . ARG A 1 301 ? -24.089 8.226 19.798 1.00 95.06 301 ARG A O 1
ATOM 2391 N N . LYS A 1 302 ? -25.896 9.520 19.428 1.00 96.88 302 LYS A N 1
ATOM 2392 C CA . LYS A 1 302 ? -25.256 10.435 18.484 1.00 96.88 302 LYS A CA 1
ATOM 2393 C C . LYS A 1 302 ? -24.736 11.657 19.230 1.00 96.88 302 LYS A C 1
ATOM 2395 O O . LYS A 1 302 ? -25.411 12.146 20.137 1.00 96.88 302 LYS A O 1
ATOM 2400 N N . PHE A 1 303 ? -23.547 12.121 18.873 1.00 95.94 303 PHE A N 1
ATOM 2401 C CA . PHE A 1 303 ? -23.054 13.413 19.343 1.00 95.94 303 PHE A CA 1
ATOM 2402 C C . PHE A 1 303 ? -23.815 14.548 18.668 1.00 95.94 303 PHE A C 1
ATOM 2404 O O . PHE A 1 303 ? -24.191 14.447 17.496 1.00 95.94 303 PHE A O 1
ATOM 2411 N N . SER A 1 304 ? -24.039 15.626 19.422 1.00 96.19 304 SER A N 1
ATOM 2412 C CA . SER A 1 304 ? -24.433 16.898 18.819 1.00 96.19 304 SER A CA 1
ATOM 2413 C C . SER A 1 304 ? -23.299 17.444 17.945 1.00 96.19 304 SER A C 1
ATOM 2415 O O . SER A 1 304 ? -22.161 16.971 18.010 1.00 96.19 304 SER A O 1
ATOM 2417 N N . VAL A 1 305 ? -23.593 18.459 17.132 1.00 95.62 305 VAL A N 1
ATOM 2418 C CA . VAL A 1 305 ? -22.571 19.122 16.308 1.00 95.62 305 VAL A CA 1
ATOM 2419 C C . VAL A 1 305 ? -21.459 19.701 17.191 1.00 95.62 305 VAL A C 1
ATOM 2421 O O . VAL A 1 305 ?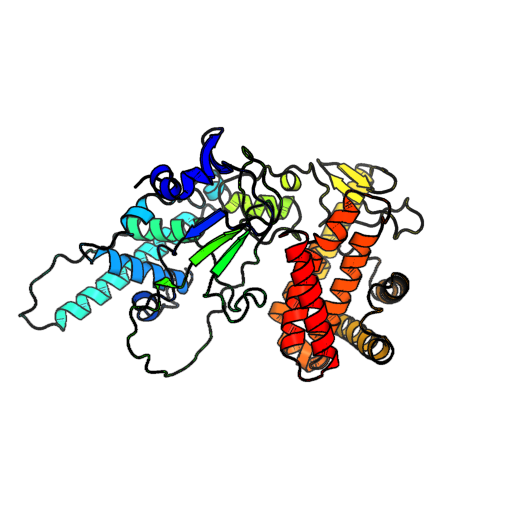 -20.285 19.546 16.873 1.00 95.62 305 VAL A O 1
ATOM 2424 N N . GLU A 1 306 ? -21.804 20.289 18.337 1.00 96.44 306 GLU A N 1
ATOM 2425 C CA . GLU A 1 306 ? -20.838 20.842 19.292 1.00 96.44 306 GLU A CA 1
ATOM 2426 C C . GLU A 1 306 ? -19.983 19.749 19.949 1.00 96.44 306 GLU A C 1
ATOM 2428 O O . GLU A 1 306 ? -18.780 19.929 20.142 1.00 96.44 306 GLU A O 1
ATOM 2433 N N . GLU A 1 307 ? -20.579 18.599 20.284 1.00 95.00 307 GLU A N 1
ATOM 2434 C CA . GLU A 1 307 ? -19.844 17.454 20.834 1.00 95.00 307 GLU A CA 1
ATOM 2435 C C . GLU A 1 307 ? -18.883 16.848 19.803 1.00 95.00 307 GLU A C 1
ATOM 2437 O O . GLU A 1 307 ? -17.748 16.523 20.151 1.00 95.00 307 GLU A O 1
ATOM 2442 N N . ALA A 1 308 ? -19.307 16.749 18.540 1.00 94.25 308 ALA A N 1
ATOM 2443 C CA . ALA A 1 308 ? -18.468 16.315 17.426 1.00 94.25 308 ALA A CA 1
ATOM 2444 C C . ALA A 1 308 ? -17.313 17.296 17.166 1.00 94.25 308 ALA A C 1
ATOM 2446 O O . ALA A 1 308 ? -16.164 16.881 17.108 1.00 94.25 308 ALA A O 1
ATOM 2447 N N . GLN A 1 309 ? -17.569 18.604 17.126 1.00 93.75 309 GLN A N 1
ATOM 2448 C CA . GLN A 1 309 ? -16.508 19.609 16.973 1.00 93.75 309 GLN A CA 1
ATOM 2449 C C . GLN A 1 309 ? -15.505 19.572 18.130 1.00 93.75 309 GLN A C 1
ATOM 2451 O O . GLN A 1 309 ? -14.300 19.727 17.932 1.00 93.75 309 GLN A O 1
ATOM 2456 N N . LYS A 1 310 ? -15.982 19.340 19.358 1.00 91.62 310 LYS A N 1
ATOM 2457 C CA . LYS A 1 310 ? -15.110 19.164 20.523 1.00 91.62 310 LYS A CA 1
ATOM 2458 C C . LYS A 1 310 ? -14.266 17.891 20.415 1.00 91.62 310 LYS A C 1
ATOM 2460 O O . LYS A 1 310 ? -13.110 17.913 20.833 1.00 91.62 310 LYS A O 1
ATOM 2465 N N . ALA A 1 311 ? -14.829 16.809 19.876 1.00 88.81 311 ALA A N 1
ATOM 2466 C CA . ALA A 1 311 ? -14.109 15.574 19.575 1.00 88.81 311 ALA A CA 1
ATOM 2467 C C . ALA A 1 311 ? -12.982 15.815 18.565 1.00 88.81 311 ALA A C 1
ATOM 2469 O O . ALA A 1 311 ? -11.831 15.503 18.847 1.00 88.81 311 ALA A O 1
ATOM 2470 N N . GLU A 1 312 ? -13.311 16.441 17.436 1.00 90.62 312 GLU A N 1
ATOM 2471 C CA . GLU A 1 312 ? -12.388 16.736 16.336 1.00 90.62 312 GLU A CA 1
ATOM 2472 C C . GLU A 1 312 ? -11.266 17.675 16.774 1.00 90.62 312 GLU A C 1
ATOM 2474 O O . GLU A 1 312 ? -10.096 17.422 16.505 1.00 90.62 312 GLU A O 1
ATOM 2479 N N . LYS A 1 313 ? -11.594 18.722 17.538 1.00 89.38 313 LYS A N 1
ATOM 2480 C CA . LYS A 1 313 ? -10.579 19.617 18.097 1.00 89.38 313 LYS A CA 1
ATOM 2481 C C . LYS A 1 313 ? -9.624 18.875 19.032 1.00 89.38 313 LYS A C 1
ATOM 2483 O O . LYS A 1 313 ? -8.422 19.110 18.988 1.00 89.38 313 LYS A O 1
ATOM 2488 N N . LYS A 1 314 ? -10.151 17.981 19.874 1.00 85.69 314 LYS A N 1
ATOM 2489 C CA . LYS A 1 314 ? -9.326 17.171 20.775 1.00 85.69 314 LYS A CA 1
ATOM 2490 C C . LYS A 1 314 ? -8.440 16.199 19.991 1.00 85.69 314 LYS A C 1
ATOM 2492 O O . LYS A 1 314 ? -7.298 15.994 20.380 1.00 85.69 314 LYS A O 1
ATOM 2497 N N . GLU A 1 315 ? -8.953 15.603 18.916 1.00 84.25 315 GLU A N 1
ATOM 2498 C CA . GLU A 1 315 ? -8.174 14.766 17.995 1.00 84.25 315 GLU A CA 1
ATOM 2499 C C . GLU A 1 315 ? -6.984 15.543 17.413 1.00 84.25 315 GLU A C 1
ATOM 2501 O O . GLU A 1 315 ? -5.856 15.061 17.485 1.00 84.25 315 GLU A O 1
ATOM 2506 N N . GLU A 1 316 ? -7.219 16.761 16.921 1.00 84.75 316 GLU A N 1
ATOM 2507 C CA . GLU A 1 316 ? -6.182 17.630 16.351 1.00 84.75 316 GLU A CA 1
ATOM 2508 C C . GLU A 1 316 ? -5.141 18.061 17.396 1.00 84.75 316 GLU A C 1
ATOM 2510 O O . GLU A 1 316 ? -3.939 17.952 17.159 1.00 84.75 316 GLU A O 1
ATOM 2515 N N . GLU A 1 317 ? -5.585 18.480 18.587 1.00 83.12 317 GLU A N 1
ATOM 2516 C CA . GLU A 1 317 ? -4.699 18.811 19.713 1.00 83.12 317 GLU A CA 1
ATOM 2517 C C . GLU A 1 317 ? -3.800 17.610 20.078 1.00 83.12 317 GLU A C 1
ATOM 2519 O O . GLU A 1 317 ? -2.593 17.767 20.257 1.00 83.12 317 GLU A O 1
ATOM 2524 N N . MET A 1 318 ? -4.356 16.391 20.116 1.00 73.44 318 MET A N 1
ATOM 2525 C CA . MET A 1 318 ? -3.590 15.166 20.387 1.00 73.44 318 MET A CA 1
ATOM 2526 C C . MET A 1 318 ? -2.614 14.808 19.260 1.00 73.44 318 MET A C 1
ATOM 2528 O O . MET A 1 318 ? -1.514 14.324 19.545 1.00 73.44 318 MET A O 1
ATOM 2532 N N . ARG A 1 319 ? -2.997 15.024 17.996 1.00 73.69 319 ARG A N 1
ATOM 2533 C CA . ARG A 1 319 ? -2.142 14.782 16.826 1.00 73.69 319 ARG A CA 1
ATOM 2534 C C . ARG A 1 319 ? -0.933 15.718 16.843 1.00 73.69 319 ARG A C 1
ATOM 2536 O O . ARG A 1 319 ? 0.194 15.231 16.768 1.00 73.69 319 ARG A O 1
ATOM 2543 N N . GLY A 1 320 ? -1.161 17.016 17.059 1.00 78.25 320 GLY A N 1
ATOM 2544 C CA . GLY A 1 320 ? -0.100 18.018 17.193 1.00 78.25 320 GLY A CA 1
ATOM 2545 C C . GLY A 1 320 ? 0.846 17.716 18.356 1.00 78.25 320 GLY A C 1
ATOM 2546 O O . GLY A 1 320 ? 2.055 17.636 18.164 1.00 78.25 320 GLY A O 1
ATOM 2547 N N . GLU A 1 321 ? 0.310 17.416 19.545 1.00 71.69 321 GLU A N 1
ATOM 2548 C CA . GLU A 1 321 ? 1.139 17.032 20.694 1.00 71.69 321 GLU A CA 1
ATOM 2549 C C . GLU A 1 321 ? 1.982 15.774 20.444 1.00 71.69 321 GLU A C 1
ATOM 2551 O O . GLU A 1 321 ? 3.085 15.656 20.981 1.00 71.69 321 GLU A O 1
ATOM 2556 N N . SER A 1 322 ? 1.448 14.795 19.709 1.00 66.31 322 SER A N 1
ATOM 2557 C CA . SER A 1 322 ? 2.157 13.546 19.412 1.00 66.31 322 SER A CA 1
ATOM 2558 C C . SER A 1 322 ? 3.295 13.790 18.428 1.00 66.31 322 SER A C 1
ATOM 2560 O O . SER A 1 322 ? 4.401 13.302 18.654 1.00 66.31 322 SER A O 1
ATOM 2562 N N . GLN A 1 323 ? 3.045 14.592 17.392 1.00 67.94 323 GLN A N 1
ATOM 2563 C CA . GLN A 1 323 ? 4.053 14.976 16.411 1.00 67.94 323 GLN A CA 1
ATOM 2564 C C . GLN A 1 323 ? 5.181 15.793 17.056 1.00 67.94 323 GLN A C 1
ATOM 2566 O O . GLN A 1 323 ? 6.345 15.423 16.920 1.00 67.94 323 GLN A O 1
ATOM 2571 N N . ASP A 1 324 ? 4.848 16.798 17.871 1.00 68.62 324 ASP A N 1
ATOM 2572 C CA . ASP A 1 324 ? 5.837 17.598 18.605 1.00 68.62 324 ASP A CA 1
ATOM 2573 C C . ASP A 1 324 ? 6.695 16.724 19.539 1.00 68.62 324 ASP A C 1
ATOM 2575 O O . ASP A 1 324 ? 7.914 16.879 19.624 1.00 68.62 324 ASP A O 1
ATOM 2579 N N . LYS A 1 325 ? 6.077 15.759 20.240 1.00 64.38 325 LYS A N 1
ATOM 2580 C CA . LYS A 1 325 ? 6.790 14.831 21.141 1.00 64.38 325 LYS A CA 1
ATOM 2581 C C . LYS A 1 325 ? 7.711 13.867 20.387 1.00 64.38 325 LYS A C 1
ATOM 2583 O O . LYS A 1 325 ? 8.732 13.471 20.954 1.00 64.38 325 LYS A O 1
ATOM 2588 N N . LEU A 1 326 ? 7.354 13.483 19.160 1.00 62.25 326 LEU A N 1
ATOM 2589 C CA . LEU A 1 326 ? 8.156 12.616 18.293 1.00 62.25 326 LEU A CA 1
ATOM 2590 C C . LEU A 1 326 ? 9.339 13.376 17.675 1.00 62.25 326 LEU A C 1
ATOM 2592 O O . LEU A 1 326 ? 10.470 12.897 17.749 1.00 62.25 326 LEU A O 1
ATOM 2596 N N . GLU A 1 327 ? 9.104 14.570 17.127 1.00 66.81 327 GLU A N 1
ATOM 2597 C CA . GLU A 1 327 ? 10.125 15.380 16.447 1.00 66.81 327 GLU A CA 1
ATOM 2598 C C . GLU A 1 327 ? 11.186 15.934 17.411 1.00 66.81 327 GLU A C 1
ATOM 2600 O O . GLU A 1 327 ? 12.370 15.981 17.074 1.00 66.81 327 GLU A O 1
ATOM 2605 N N . ASP A 1 328 ? 10.807 16.264 18.649 1.00 61.69 328 ASP A N 1
ATOM 2606 C CA . ASP A 1 328 ? 11.738 16.806 19.644 1.00 61.69 328 ASP A CA 1
ATOM 2607 C C . ASP A 1 328 ? 12.687 15.757 20.261 1.00 61.69 328 ASP A C 1
ATOM 2609 O O . ASP A 1 328 ? 13.536 16.102 21.091 1.00 61.69 328 ASP A O 1
ATOM 2613 N N . GLY A 1 329 ? 12.540 14.465 19.935 1.00 54.72 329 GLY A N 1
ATOM 2614 C CA . GLY A 1 329 ? 13.352 13.380 20.507 1.00 54.72 329 GLY A CA 1
ATOM 2615 C C . GLY A 1 329 ? 13.302 13.314 22.041 1.00 54.72 329 GLY A C 1
ATOM 2616 O O . GLY A 1 329 ? 14.210 12.778 22.686 1.00 54.72 329 GLY A O 1
ATOM 2617 N N . LYS A 1 330 ? 12.278 13.913 22.663 1.00 54.06 330 LYS A N 1
ATOM 2618 C CA . LYS A 1 330 ? 12.262 14.143 24.106 1.00 54.06 330 LYS A CA 1
ATOM 2619 C C . LYS A 1 330 ? 11.942 12.857 24.875 1.00 54.06 330 LYS A C 1
ATOM 2621 O O . LYS A 1 330 ? 11.064 12.058 24.558 1.00 54.06 330 LYS A O 1
ATOM 2626 N N . VAL A 1 331 ? 12.653 12.756 25.992 1.00 52.97 331 VAL A N 1
ATOM 2627 C CA . VAL A 1 331 ? 12.636 11.766 27.078 1.00 52.97 331 VAL A CA 1
ATOM 2628 C C . VAL A 1 331 ? 11.251 11.231 27.536 1.00 52.97 331 VAL A C 1
ATOM 2630 O O . VAL A 1 331 ? 11.228 10.084 27.986 1.00 52.97 331 VAL A O 1
ATOM 2633 N N . PRO A 1 332 ? 10.099 11.941 27.439 1.00 62.88 332 PRO A N 1
ATOM 2634 C CA . PRO A 1 332 ? 8.820 11.434 27.956 1.00 62.88 332 PRO A CA 1
ATOM 2635 C C . PRO A 1 332 ? 8.293 10.162 27.281 1.00 62.88 332 PRO A C 1
ATOM 2637 O O . PRO A 1 332 ? 7.792 9.279 27.974 1.00 62.88 332 PRO A O 1
ATOM 2640 N N . PHE A 1 333 ? 8.426 10.027 25.958 1.00 66.06 333 PHE A N 1
ATOM 2641 C CA . PHE A 1 333 ? 7.900 8.859 25.241 1.00 66.06 333 PHE A CA 1
ATOM 2642 C C . PHE A 1 333 ? 8.734 7.604 25.516 1.00 66.06 333 PHE A C 1
ATOM 2644 O O . PHE A 1 333 ? 8.204 6.555 25.877 1.00 66.06 333 PHE A O 1
ATOM 2651 N N . ILE A 1 334 ? 10.063 7.742 25.477 1.00 69.88 334 ILE A N 1
ATOM 2652 C CA . ILE A 1 334 ? 10.991 6.677 25.878 1.00 69.88 334 ILE A CA 1
ATOM 2653 C C . ILE A 1 334 ? 10.773 6.293 27.347 1.00 69.88 334 ILE A C 1
ATOM 2655 O O . ILE A 1 334 ? 10.821 5.112 27.683 1.00 69.88 334 ILE A O 1
ATOM 2659 N N . ALA A 1 335 ? 10.499 7.259 28.231 1.00 72.00 335 ALA A N 1
ATOM 2660 C CA . ALA A 1 335 ? 10.190 6.978 29.630 1.00 72.00 335 ALA A CA 1
ATOM 2661 C C . ALA A 1 335 ? 8.888 6.178 29.785 1.00 72.00 335 ALA A C 1
ATOM 2663 O O . ALA A 1 335 ? 8.874 5.210 30.547 1.00 72.00 335 ALA A O 1
ATOM 2664 N N . LEU A 1 336 ? 7.831 6.524 29.043 1.00 71.06 336 LEU A N 1
ATOM 2665 C CA . LEU A 1 336 ? 6.577 5.768 29.013 1.00 71.06 336 LEU A CA 1
ATOM 2666 C C . LEU A 1 336 ? 6.803 4.334 28.524 1.00 71.06 336 LEU A C 1
ATOM 2668 O O . LEU A 1 336 ? 6.407 3.383 29.196 1.00 71.06 336 LEU A O 1
ATOM 2672 N N . ILE A 1 337 ? 7.504 4.160 27.404 1.00 72.75 337 ILE A N 1
ATOM 2673 C CA . ILE A 1 337 ? 7.820 2.831 26.866 1.00 72.75 337 ILE A CA 1
ATOM 2674 C C . ILE A 1 337 ? 8.667 2.044 27.858 1.00 72.75 337 ILE A C 1
ATOM 2676 O O . ILE A 1 337 ? 8.387 0.877 28.111 1.00 72.75 337 ILE A O 1
ATOM 2680 N N . SER A 1 338 ? 9.652 2.680 28.491 1.00 75.88 338 SER A N 1
ATOM 2681 C CA . SER A 1 338 ? 10.460 2.052 29.536 1.00 75.88 338 SER A CA 1
ATOM 2682 C C . SER A 1 338 ? 9.598 1.581 30.709 1.00 75.88 338 SER A C 1
ATOM 2684 O O . SER A 1 338 ? 9.844 0.502 31.246 1.00 75.88 338 SER A O 1
ATOM 2686 N N . GLN A 1 339 ? 8.571 2.340 31.102 1.00 75.12 339 GLN A N 1
ATOM 2687 C CA . GLN A 1 339 ? 7.627 1.933 32.146 1.00 75.12 339 GLN A CA 1
ATOM 2688 C C . GLN A 1 339 ? 6.749 0.758 31.705 1.00 75.12 339 GLN A C 1
ATOM 2690 O O . GLN A 1 339 ? 6.640 -0.208 32.461 1.00 75.12 339 GLN A O 1
ATOM 2695 N N . ILE A 1 340 ? 6.198 0.790 30.486 1.00 71.81 340 ILE A N 1
ATOM 2696 C CA . ILE A 1 340 ? 5.427 -0.323 29.906 1.00 71.81 340 ILE A CA 1
ATOM 2697 C C . ILE A 1 340 ? 6.297 -1.584 29.870 1.00 71.81 340 ILE A C 1
ATOM 2699 O O . ILE A 1 340 ? 5.930 -2.615 30.428 1.00 71.81 340 ILE A O 1
ATOM 2703 N N . VAL A 1 341 ? 7.501 -1.493 29.305 1.00 77.75 341 VAL A N 1
ATOM 2704 C CA . VAL A 1 341 ? 8.454 -2.604 29.201 1.00 77.75 341 VAL A CA 1
ATOM 2705 C C . VAL A 1 341 ? 8.829 -3.145 30.583 1.00 77.75 341 VAL A C 1
ATOM 2707 O O . VAL A 1 341 ? 8.809 -4.357 30.788 1.00 77.75 341 VAL A O 1
ATOM 2710 N N . LYS A 1 342 ? 9.128 -2.280 31.563 1.00 79.56 342 LYS A N 1
ATOM 2711 C CA . LYS A 1 342 ? 9.429 -2.700 32.946 1.00 79.56 342 LYS A CA 1
ATOM 2712 C C . LYS A 1 342 ? 8.251 -3.424 33.590 1.00 79.56 342 LYS A C 1
ATOM 2714 O O . LYS A 1 342 ? 8.464 -4.472 34.200 1.00 79.56 342 LYS A O 1
ATOM 2719 N N . PHE A 1 343 ? 7.039 -2.893 33.438 1.00 76.50 343 PHE A N 1
ATOM 2720 C CA . PHE A 1 343 ? 5.819 -3.517 33.944 1.00 76.50 343 PHE A CA 1
ATOM 2721 C C . PHE A 1 343 ? 5.640 -4.918 33.350 1.00 76.50 343 PHE A C 1
ATOM 2723 O O . PHE A 1 343 ? 5.482 -5.896 34.085 1.00 76.50 343 PHE A O 1
ATOM 2730 N N . TYR A 1 344 ? 5.742 -5.035 32.024 1.00 71.44 344 TYR A N 1
ATOM 2731 C CA . TYR A 1 344 ? 5.598 -6.311 31.331 1.00 71.44 344 TYR A CA 1
ATOM 2732 C C . TYR A 1 344 ? 6.683 -7.304 31.709 1.00 71.44 344 TYR A C 1
ATOM 2734 O O . TYR A 1 344 ? 6.369 -8.462 31.959 1.00 71.44 344 TYR A O 1
ATOM 2742 N N . ARG A 1 345 ? 7.938 -6.871 31.832 1.00 79.38 345 ARG A N 1
ATOM 2743 C CA . ARG A 1 345 ? 9.035 -7.746 32.252 1.00 79.38 345 ARG A CA 1
ATOM 2744 C C . ARG A 1 345 ? 8.790 -8.334 33.641 1.00 79.38 345 ARG A C 1
ATOM 2746 O O . ARG A 1 345 ? 8.961 -9.535 33.830 1.00 79.38 345 ARG A O 1
ATOM 2753 N N . GLN A 1 346 ? 8.344 -7.515 34.596 1.00 82.00 346 GLN A N 1
ATOM 2754 C CA . GLN A 1 346 ? 8.021 -7.970 35.953 1.00 82.00 346 GLN A CA 1
ATOM 2755 C C . GLN A 1 346 ? 6.837 -8.946 35.966 1.00 82.00 346 GLN A C 1
ATOM 2757 O O . GLN A 1 346 ? 6.884 -9.973 36.639 1.00 82.00 346 GLN A O 1
ATOM 2762 N N . ARG A 1 347 ? 5.778 -8.655 35.203 1.00 73.38 347 ARG A N 1
ATOM 2763 C CA . ARG A 1 347 ? 4.566 -9.485 35.177 1.00 73.38 347 ARG A CA 1
ATOM 2764 C C . ARG A 1 347 ? 4.735 -10.771 34.382 1.00 73.38 347 ARG A C 1
ATOM 2766 O O . ARG A 1 347 ? 4.310 -11.825 34.854 1.00 73.38 347 ARG A O 1
ATOM 2773 N N . LEU A 1 348 ? 5.382 -10.725 33.222 1.00 68.81 348 LEU A N 1
ATOM 2774 C CA . LEU A 1 348 ? 5.589 -11.903 32.384 1.00 68.81 348 LEU A CA 1
ATOM 2775 C C . LEU A 1 348 ? 6.424 -12.958 33.090 1.00 68.81 348 LEU A C 1
ATOM 2777 O O . LEU A 1 348 ? 6.153 -14.137 32.907 1.00 68.81 348 LEU A O 1
ATOM 2781 N N . GLN A 1 349 ? 7.367 -12.600 33.959 1.00 74.00 349 GLN A N 1
ATOM 2782 C CA . GLN A 1 349 ? 8.076 -13.597 34.773 1.00 74.00 349 GLN A CA 1
ATOM 2783 C C . GLN A 1 349 ? 7.131 -14.495 35.596 1.00 74.00 349 GLN A C 1
ATOM 2785 O O . GLN A 1 349 ? 7.482 -15.636 35.874 1.00 74.00 349 GLN A O 1
ATOM 2790 N N . SER A 1 350 ? 5.928 -14.014 35.928 1.00 71.50 350 SER A N 1
ATOM 2791 C CA . SER A 1 350 ? 4.936 -14.733 36.740 1.00 71.50 350 SER A CA 1
ATOM 2792 C C . SER A 1 350 ? 3.761 -15.343 35.965 1.00 71.50 350 SER A C 1
ATOM 2794 O O . SER A 1 350 ? 3.010 -16.132 36.534 1.00 71.50 350 SER A O 1
ATOM 2796 N N . LEU A 1 351 ? 3.570 -14.980 34.693 1.00 64.81 351 LEU A N 1
ATOM 2797 C CA . LEU A 1 351 ? 2.392 -15.368 33.911 1.00 64.81 351 LEU A CA 1
ATOM 2798 C C . LEU A 1 351 ? 2.712 -16.486 32.919 1.00 64.81 351 LEU A C 1
ATOM 2800 O O . LEU A 1 351 ? 3.702 -16.406 32.187 1.00 64.81 351 LEU A O 1
ATOM 2804 N N . ASP A 1 352 ? 1.823 -17.481 32.846 1.00 64.88 352 ASP A N 1
ATOM 2805 C CA . ASP A 1 352 ? 1.793 -18.434 31.736 1.00 64.88 352 ASP A CA 1
ATOM 2806 C C . ASP A 1 352 ? 1.533 -17.653 30.432 1.00 64.88 352 ASP A C 1
ATOM 2808 O O . ASP A 1 352 ? 0.504 -16.972 30.332 1.00 64.88 352 ASP A O 1
ATOM 2812 N N . PRO A 1 353 ? 2.425 -17.744 29.428 1.00 57.03 353 PRO A N 1
ATOM 2813 C CA . PRO A 1 353 ? 2.235 -17.109 28.126 1.00 57.03 353 PRO A CA 1
ATOM 2814 C C . PRO A 1 353 ? 0.878 -17.406 27.466 1.00 57.03 353 PRO A C 1
ATOM 2816 O O . PRO A 1 353 ? 0.383 -16.594 26.692 1.00 57.03 353 PRO A O 1
ATOM 2819 N N . ARG A 1 354 ? 0.239 -18.538 27.793 1.00 57.09 354 ARG A N 1
ATOM 2820 C CA . ARG A 1 354 ? -1.072 -18.944 27.254 1.00 57.09 354 ARG A CA 1
ATOM 2821 C C . ARG A 1 354 ? -2.261 -18.296 27.965 1.00 57.09 354 ARG A C 1
ATOM 2823 O O . ARG A 1 354 ? -3.359 -18.267 27.419 1.00 57.09 354 ARG A O 1
ATOM 2830 N N . SER A 1 355 ? -2.050 -17.735 29.154 1.00 59.91 355 SER A N 1
ATOM 2831 C CA . SER A 1 355 ? -3.074 -17.028 29.944 1.00 59.91 355 SER A CA 1
ATOM 2832 C C . SER A 1 355 ? -3.252 -15.561 29.517 1.00 59.91 355 SER A C 1
ATOM 2834 O O . SER A 1 355 ? -3.952 -14.785 30.163 1.00 59.91 355 SER A O 1
ATOM 2836 N N . PHE A 1 356 ? -2.602 -15.168 28.423 1.00 52.38 356 PHE A N 1
ATOM 2837 C CA . PHE A 1 356 ? -2.415 -13.789 27.981 1.00 52.38 356 PHE A CA 1
ATOM 2838 C C . PHE A 1 356 ? -3.698 -13.075 27.537 1.00 52.38 356 PHE A C 1
ATOM 2840 O O . PHE A 1 356 ? -3.848 -11.878 27.757 1.00 52.38 356 PHE A O 1
ATOM 2847 N N . CYS A 1 357 ? -4.668 -13.799 26.980 1.00 54.31 357 CYS A N 1
ATOM 2848 C CA . CYS A 1 357 ? -5.927 -13.200 26.542 1.00 54.31 357 CYS A CA 1
ATOM 2849 C C . CYS A 1 357 ? -6.976 -13.108 27.665 1.00 54.31 357 CYS A C 1
ATOM 2851 O O . CYS A 1 357 ? -8.170 -13.002 27.376 1.00 54.31 357 CYS A O 1
ATOM 2853 N N . LEU A 1 358 ? -6.591 -13.203 28.940 1.00 57.72 358 LEU A N 1
ATOM 2854 C CA . LEU A 1 358 ? -7.536 -13.000 30.035 1.00 57.72 358 LEU A CA 1
ATOM 2855 C C . LEU A 1 358 ? -7.887 -11.513 30.123 1.00 57.72 358 LEU A C 1
ATOM 2857 O O . LEU A 1 358 ? -7.038 -10.677 30.421 1.00 57.72 358 LEU A O 1
ATOM 2861 N N . ALA A 1 359 ? -9.160 -11.192 29.881 1.00 55.25 359 ALA A N 1
ATOM 2862 C CA . ALA A 1 359 ? -9.672 -9.821 29.894 1.00 55.25 359 ALA A CA 1
ATOM 2863 C C . ALA A 1 359 ? -9.321 -9.065 31.192 1.00 55.25 359 ALA A C 1
ATOM 2865 O O . ALA A 1 359 ? -9.074 -7.865 31.154 1.00 55.25 359 ALA A O 1
ATOM 2866 N N . SER A 1 360 ? -9.229 -9.769 32.325 1.00 61.84 360 SER A N 1
ATOM 2867 C CA . SER A 1 360 ? -8.840 -9.204 33.622 1.00 61.84 360 SER A CA 1
ATOM 2868 C C . SER A 1 360 ? -7.431 -8.605 33.632 1.00 61.84 360 SER A C 1
ATOM 2870 O O . SER A 1 360 ? -7.248 -7.512 34.161 1.00 61.84 360 SER A O 1
ATOM 2872 N N . LEU A 1 361 ? -6.453 -9.279 33.019 1.00 59.00 361 LEU A N 1
ATOM 2873 C CA . LEU A 1 361 ? -5.070 -8.803 32.962 1.00 59.00 361 LEU A CA 1
ATOM 2874 C C . LEU A 1 361 ? -4.978 -7.519 32.135 1.00 59.00 361 LEU A C 1
ATOM 2876 O O . LEU A 1 361 ? -4.286 -6.575 32.508 1.00 59.00 361 LEU A O 1
ATOM 2880 N N . VAL A 1 362 ? -5.710 -7.468 31.022 1.00 56.09 362 VAL A N 1
ATOM 2881 C CA . VAL A 1 362 ? -5.657 -6.316 30.124 1.00 56.09 362 VAL A CA 1
ATOM 2882 C C . VAL A 1 362 ? -6.436 -5.112 30.677 1.00 56.09 362 VAL A C 1
ATOM 2884 O O . VAL A 1 362 ? -6.014 -3.972 30.501 1.00 56.09 362 VAL A O 1
ATOM 2887 N N . VAL A 1 363 ? -7.518 -5.338 31.430 1.00 62.69 363 VAL A N 1
ATOM 2888 C CA . VAL A 1 363 ? -8.211 -4.273 32.181 1.00 62.69 363 VAL A CA 1
ATOM 2889 C C . VAL A 1 363 ? -7.310 -3.689 33.277 1.00 62.69 363 VAL A C 1
ATOM 2891 O O . VAL A 1 363 ? -7.245 -2.469 33.433 1.00 62.69 363 VAL A O 1
ATOM 2894 N N . GLU A 1 364 ? -6.567 -4.529 34.004 1.00 65.06 364 GLU A N 1
ATOM 2895 C CA . GLU A 1 364 ? -5.578 -4.072 34.991 1.00 65.06 364 GLU A CA 1
ATOM 2896 C C . GLU A 1 364 ? -4.484 -3.220 34.321 1.00 65.06 364 GLU A C 1
ATOM 2898 O O . GLU A 1 364 ? -4.143 -2.136 34.797 1.00 65.06 364 GLU A O 1
ATOM 2903 N N . LEU A 1 365 ? -3.983 -3.667 33.170 1.00 57.59 365 LEU A N 1
ATOM 2904 C CA . LEU A 1 365 ? -3.023 -2.936 32.342 1.00 57.59 365 LEU A CA 1
ATOM 2905 C C . LEU A 1 365 ? -3.545 -1.566 31.906 1.00 57.59 365 LEU A C 1
ATOM 2907 O O . LEU A 1 365 ? -2.853 -0.570 32.104 1.00 57.59 365 LEU A O 1
ATOM 2911 N N . GLN A 1 366 ? -4.761 -1.497 31.362 1.00 59.62 366 GLN A N 1
ATOM 2912 C CA . GLN A 1 366 ? -5.383 -0.226 30.995 1.00 59.62 366 GLN A CA 1
ATOM 2913 C C . GLN A 1 366 ? -5.534 0.684 32.206 1.00 59.62 366 GLN A C 1
ATOM 2915 O O . GLN A 1 366 ? -5.227 1.859 32.097 1.00 59.62 366 GLN A O 1
ATOM 2920 N N . SER A 1 367 ? -5.935 0.174 33.371 1.00 63.91 367 SER A N 1
ATOM 2921 C CA . SER A 1 367 ? -6.055 1.016 34.567 1.00 63.91 367 SER A CA 1
ATOM 2922 C C . SER A 1 367 ? -4.716 1.642 34.980 1.00 63.91 367 SER A C 1
ATOM 2924 O O . SER A 1 367 ? -4.667 2.820 35.318 1.00 63.91 367 SER A O 1
ATOM 2926 N N . ASN A 1 368 ? -3.613 0.896 34.865 1.00 59.78 368 ASN A N 1
ATOM 2927 C CA . ASN A 1 368 ? -2.276 1.390 35.186 1.00 59.78 368 ASN A CA 1
ATOM 2928 C C . ASN A 1 368 ? -1.724 2.339 34.114 1.00 59.78 368 ASN A C 1
ATOM 2930 O O . ASN A 1 368 ? -1.096 3.338 34.456 1.00 59.78 368 ASN A O 1
ATOM 2934 N N . VAL A 1 369 ? -1.981 2.071 32.830 1.00 56.38 369 VAL A N 1
ATOM 2935 C CA . VAL A 1 369 ? -1.547 2.946 31.729 1.00 56.38 369 VAL A CA 1
ATOM 2936 C C . VAL A 1 369 ? -2.406 4.208 31.635 1.00 56.38 369 VAL A C 1
ATOM 2938 O O . VAL A 1 369 ? -1.855 5.280 31.433 1.00 56.38 369 VAL A O 1
ATOM 2941 N N . ASN A 1 370 ? -3.714 4.133 31.881 1.00 58.12 370 ASN A N 1
ATOM 2942 C CA . ASN A 1 370 ? -4.618 5.291 31.938 1.00 58.12 370 ASN A CA 1
ATOM 2943 C C . ASN A 1 370 ? -4.283 6.242 33.102 1.00 58.12 370 ASN A C 1
ATOM 2945 O O . ASN A 1 370 ? -4.675 7.406 33.088 1.00 58.12 370 ASN A O 1
ATOM 2949 N N . ASN A 1 371 ? -3.556 5.763 34.116 1.00 56.34 371 ASN A N 1
ATOM 2950 C CA . ASN A 1 371 ? -2.996 6.619 35.164 1.00 56.34 371 ASN A CA 1
ATOM 2951 C C . ASN A 1 371 ? -1.698 7.320 34.720 1.00 56.34 371 ASN A C 1
ATOM 2953 O O . ASN A 1 371 ? -1.320 8.334 35.302 1.00 56.34 371 ASN A O 1
ATOM 2957 N N . LEU A 1 372 ? -1.011 6.784 33.708 1.00 48.72 372 LEU A N 1
ATOM 2958 C CA . LEU A 1 372 ? 0.248 7.306 33.160 1.00 48.72 372 LEU A CA 1
ATOM 2959 C C . LEU A 1 372 ? 0.038 8.152 31.897 1.00 48.72 372 LEU A C 1
ATOM 2961 O O . LEU A 1 372 ? 0.860 9.006 31.576 1.00 48.72 372 LEU A O 1
ATOM 2965 N N . CYS A 1 373 ? -1.057 7.922 31.183 1.00 46.28 373 CYS A N 1
ATOM 2966 C CA . CYS A 1 373 ? -1.478 8.622 29.983 1.00 46.28 373 CYS A CA 1
ATOM 2967 C C . CYS A 1 373 ? -2.945 9.026 30.164 1.00 46.28 373 CYS A C 1
ATOM 2969 O O . CYS A 1 373 ? -3.762 8.175 30.497 1.00 46.28 373 CYS A O 1
ATOM 2971 N N . SER A 1 374 ? -3.270 10.312 29.943 1.00 42.62 374 SER A N 1
ATOM 2972 C CA . SER A 1 374 ? -4.649 10.843 29.792 1.00 42.62 374 SER A CA 1
ATOM 2973 C C . SER A 1 374 ? -5.531 9.828 29.056 1.00 42.62 374 SER A C 1
ATOM 2975 O O . SER A 1 374 ? -4.951 9.157 28.210 1.00 42.62 374 SER A O 1
ATOM 2977 N N . PRO A 1 375 ? -6.852 9.679 29.326 1.00 44.16 375 PRO A N 1
ATOM 2978 C CA . PRO A 1 375 ? -7.687 8.589 28.805 1.00 44.16 375 PRO A CA 1
ATOM 2979 C C . PRO A 1 375 ? -7.706 8.609 27.276 1.00 44.16 375 PRO A C 1
ATOM 2981 O O . PRO A 1 375 ? -8.585 9.189 26.633 1.00 44.16 375 PRO A O 1
ATOM 2984 N N . LEU A 1 376 ? -6.665 8.025 26.705 1.00 42.31 376 LEU A N 1
ATOM 2985 C CA . LEU A 1 376 ? -6.420 7.907 25.299 1.00 42.31 376 LEU A CA 1
ATOM 2986 C C . LEU A 1 376 ? -7.349 6.782 24.906 1.00 42.31 376 LEU A C 1
ATOM 2988 O O . LEU A 1 376 ? -7.094 5.612 25.190 1.00 42.31 376 LEU A O 1
ATOM 2992 N N . HIS A 1 377 ? -8.426 7.145 24.220 1.00 48.91 377 HIS A N 1
ATOM 2993 C CA . HIS A 1 377 ? -8.759 6.275 23.121 1.00 48.91 377 HIS A CA 1
ATOM 2994 C C . HIS A 1 377 ? -7.549 6.333 22.209 1.00 48.91 377 HIS A C 1
ATOM 2996 O O . HIS A 1 377 ? -7.188 7.407 21.726 1.00 48.91 377 HIS A O 1
ATOM 3002 N N . VAL A 1 378 ? -6.875 5.208 22.055 1.00 51.31 378 VAL A N 1
ATOM 3003 C CA . VAL A 1 378 ? -5.839 5.114 21.053 1.00 51.31 378 VAL A CA 1
ATOM 3004 C C . VAL A 1 378 ? -6.572 5.180 19.724 1.00 51.31 378 VAL A C 1
ATOM 3006 O O . VAL A 1 378 ? -7.177 4.203 19.295 1.00 51.31 378 VAL A O 1
ATOM 3009 N N . SER A 1 379 ? -6.660 6.370 19.127 1.00 52.09 379 SER A N 1
ATOM 3010 C CA . SER A 1 379 ? -7.012 6.460 17.715 1.00 52.09 379 SER A CA 1
ATOM 3011 C C . SER A 1 379 ? -6.071 5.496 17.000 1.00 52.09 379 SER A C 1
ATOM 3013 O O . SER A 1 379 ? -4.866 5.491 17.278 1.00 52.09 379 SER A O 1
ATOM 3015 N N . HIS A 1 380 ? -6.612 4.593 16.180 1.00 56.91 380 HIS A N 1
ATOM 3016 C CA . HIS A 1 380 ? -5.792 3.540 15.572 1.00 56.91 380 HIS A CA 1
ATOM 3017 C C . HIS A 1 380 ? -4.626 4.147 14.773 1.00 56.91 380 HIS A C 1
ATOM 3019 O O . HIS A 1 380 ? -3.549 3.564 14.748 1.00 56.91 380 HIS A O 1
ATOM 3025 N N . GLY A 1 381 ? -4.786 5.374 14.258 1.00 57.50 381 GLY A N 1
ATOM 3026 C CA . GLY A 1 381 ? -3.700 6.159 13.668 1.00 57.50 381 GLY A CA 1
ATOM 3027 C C . GLY A 1 381 ? -2.542 6.439 14.633 1.00 57.50 381 GLY A C 1
ATOM 3028 O O . GLY A 1 381 ? -1.397 6.195 14.279 1.00 57.50 381 GLY A O 1
ATOM 3029 N N . ILE A 1 382 ? -2.808 6.835 15.885 1.00 61.84 382 ILE A N 1
ATOM 3030 C CA . ILE A 1 382 ? -1.745 7.020 16.889 1.00 61.84 382 ILE A CA 1
ATOM 3031 C C . ILE A 1 382 ? -1.109 5.679 17.251 1.00 61.84 382 ILE A C 1
ATOM 3033 O O . ILE A 1 382 ? 0.112 5.630 17.378 1.00 61.84 382 ILE A O 1
ATOM 3037 N N . LEU A 1 383 ? -1.886 4.593 17.408 1.00 62.66 383 LEU A N 1
ATOM 3038 C CA . LEU A 1 383 ? -1.310 3.253 17.617 1.00 62.66 383 LEU A CA 1
ATOM 3039 C C . LEU A 1 383 ? -0.389 2.881 16.475 1.00 62.66 383 LEU A C 1
ATOM 3041 O O . LEU A 1 383 ? 0.703 2.403 16.733 1.00 62.66 383 LEU A O 1
ATOM 3045 N N . TYR A 1 384 ? -0.822 3.094 15.242 1.00 64.00 384 TYR A N 1
ATOM 3046 C CA . TYR A 1 384 ? -0.064 2.749 14.058 1.00 64.00 384 TYR A CA 1
ATOM 3047 C C . TYR A 1 384 ? 1.187 3.588 13.913 1.00 64.00 384 TYR A C 1
ATOM 3049 O O . TYR A 1 384 ? 2.249 3.009 13.756 1.00 64.00 384 TYR A O 1
ATOM 3057 N N . ASP A 1 385 ? 1.107 4.910 14.043 1.00 65.12 385 ASP A N 1
ATOM 3058 C CA . ASP A 1 385 ? 2.287 5.775 14.004 1.00 65.12 385 ASP A CA 1
ATOM 3059 C C . ASP A 1 385 ? 3.253 5.407 15.135 1.00 65.12 385 ASP A C 1
ATOM 3061 O O . ASP A 1 385 ? 4.454 5.274 14.921 1.00 65.12 385 ASP A O 1
ATOM 3065 N N . THR A 1 386 ? 2.717 5.099 16.319 1.00 68.75 386 THR A N 1
ATOM 3066 C CA . THR A 1 386 ? 3.472 4.568 17.460 1.00 68.75 386 THR A CA 1
ATOM 3067 C C . THR A 1 386 ? 4.135 3.233 17.112 1.00 68.75 386 THR A C 1
ATOM 3069 O O . THR A 1 386 ? 5.340 3.097 17.284 1.00 68.75 386 THR A O 1
ATOM 3072 N N . VAL A 1 387 ? 3.404 2.241 16.596 1.00 67.38 387 VAL A N 1
ATOM 3073 C CA . VAL A 1 387 ? 3.935 0.926 16.193 1.00 67.38 387 VAL A CA 1
ATOM 3074 C C . VAL A 1 387 ? 4.987 1.109 15.111 1.00 67.38 387 VAL A C 1
ATOM 3076 O O . VAL A 1 387 ? 6.065 0.539 15.207 1.00 67.38 387 VAL A O 1
ATOM 3079 N N . LYS A 1 388 ? 4.701 1.926 14.104 1.00 69.06 388 LYS A N 1
ATOM 3080 C CA . LYS A 1 388 ? 5.552 2.173 12.952 1.00 69.06 388 LYS A CA 1
ATOM 3081 C C . LYS A 1 388 ? 6.859 2.820 13.385 1.00 69.06 388 LYS A C 1
ATOM 3083 O O . LYS A 1 388 ? 7.925 2.282 13.098 1.00 69.06 388 LYS A O 1
ATOM 3088 N N . THR A 1 389 ? 6.800 3.915 14.135 1.00 71.62 389 THR A N 1
ATOM 3089 C CA . THR A 1 389 ? 7.996 4.548 14.691 1.00 71.62 389 THR A CA 1
ATOM 3090 C C . THR A 1 389 ? 8.746 3.574 15.595 1.00 71.62 389 THR A C 1
ATOM 3092 O O . THR A 1 389 ? 9.965 3.451 15.497 1.00 71.62 389 THR A O 1
ATOM 3095 N N . LEU A 1 390 ? 8.056 2.807 16.440 1.00 68.25 390 LEU A N 1
ATOM 3096 C CA . LEU A 1 390 ? 8.727 1.918 17.388 1.00 68.25 390 LEU A CA 1
ATOM 3097 C C . LEU A 1 390 ? 9.397 0.718 16.724 1.00 68.25 390 LEU A C 1
ATOM 3099 O O . LEU A 1 390 ? 10.532 0.399 17.069 1.00 68.25 390 LEU A O 1
ATOM 3103 N N . VAL A 1 391 ? 8.726 0.090 15.764 1.00 64.31 391 VAL A N 1
ATOM 3104 C CA . VAL A 1 391 ? 9.193 -1.108 15.062 1.00 64.31 391 VAL A CA 1
ATOM 3105 C C . VAL A 1 391 ? 10.198 -0.749 13.971 1.00 64.31 391 VAL A C 1
ATOM 3107 O O . VAL A 1 391 ? 11.252 -1.380 13.889 1.00 64.31 391 VAL A O 1
ATOM 3110 N N . PHE A 1 392 ? 9.933 0.273 13.157 1.00 66.06 392 PHE A N 1
ATOM 3111 C CA . PHE A 1 392 ? 10.764 0.568 11.986 1.00 66.06 392 PHE A CA 1
ATOM 3112 C C . PHE A 1 392 ? 11.857 1.602 12.247 1.00 66.06 392 PHE A C 1
ATOM 3114 O O . PHE A 1 392 ? 12.927 1.506 11.649 1.00 66.06 392 PHE A O 1
ATOM 3121 N N . GLU A 1 393 ? 11.623 2.579 13.124 1.00 71.94 393 GLU A N 1
ATOM 3122 C CA . GLU A 1 393 ? 12.541 3.716 13.293 1.00 71.94 393 GLU A CA 1
ATOM 3123 C C . GLU A 1 393 ? 13.357 3.607 14.586 1.00 71.94 393 GLU A C 1
ATOM 3125 O O . GLU A 1 393 ? 14.552 3.908 14.602 1.00 71.94 393 GLU A O 1
ATOM 3130 N N . MET A 1 394 ? 12.743 3.130 15.672 1.00 72.88 394 MET A N 1
ATOM 3131 C CA . MET A 1 394 ? 13.336 3.153 17.009 1.00 72.88 394 MET A CA 1
ATOM 3132 C C . MET A 1 394 ? 13.797 1.794 17.532 1.00 72.88 394 MET A C 1
ATOM 3134 O O . MET A 1 394 ? 14.419 1.774 18.592 1.00 72.88 394 MET A O 1
ATOM 3138 N N . THR A 1 395 ? 13.564 0.676 16.836 1.00 77.94 395 THR A N 1
ATOM 3139 C CA . THR A 1 395 ? 13.930 -0.667 17.334 1.00 77.94 395 THR A CA 1
ATOM 3140 C C . THR A 1 395 ? 15.367 -0.749 17.875 1.00 77.94 395 THR A C 1
ATOM 3142 O O . THR A 1 395 ? 15.535 -1.187 19.017 1.00 77.94 395 THR A O 1
ATOM 3145 N N . PRO A 1 396 ? 16.412 -0.273 17.161 1.00 77.81 396 PRO A N 1
ATOM 3146 C CA . PRO A 1 396 ? 17.776 -0.286 17.698 1.00 77.81 396 PRO A CA 1
ATOM 3147 C C . PRO A 1 396 ? 17.924 0.535 18.990 1.00 77.81 396 PRO A C 1
ATOM 3149 O O . PRO A 1 396 ? 18.564 0.095 19.946 1.00 77.81 396 PRO A O 1
ATOM 3152 N N . THR A 1 397 ? 17.293 1.709 19.044 1.00 77.88 397 THR A N 1
ATOM 3153 C CA . THR A 1 397 ? 17.315 2.618 20.199 1.00 77.88 397 THR A CA 1
ATOM 3154 C C . THR A 1 397 ? 16.582 2.024 21.402 1.00 77.88 397 THR A C 1
ATOM 3156 O O . THR A 1 397 ? 17.081 2.086 22.525 1.00 77.88 397 THR A O 1
ATOM 3159 N N . LEU A 1 398 ? 15.419 1.405 21.187 1.00 76.44 398 LEU A N 1
ATOM 3160 C CA . LEU A 1 398 ? 14.646 0.739 22.235 1.00 76.44 398 LEU A CA 1
ATOM 3161 C C . LEU A 1 398 ? 15.428 -0.415 22.848 1.00 76.44 398 LEU A C 1
ATOM 3163 O O . LEU A 1 398 ? 15.523 -0.491 24.073 1.00 76.44 398 LEU A O 1
ATOM 3167 N N . ARG A 1 399 ? 16.051 -1.259 22.016 1.00 82.88 399 ARG A N 1
ATOM 3168 C CA . ARG A 1 399 ? 16.892 -2.364 22.492 1.00 82.88 399 ARG A CA 1
ATOM 3169 C C . ARG A 1 399 ? 18.063 -1.853 23.328 1.00 82.88 399 ARG A C 1
ATOM 3171 O O . ARG A 1 399 ? 18.287 -2.356 24.429 1.00 82.88 399 ARG A O 1
ATOM 3178 N N . ALA A 1 400 ? 18.733 -0.793 22.872 1.00 81.50 400 ALA A N 1
ATOM 3179 C CA . ALA A 1 400 ? 19.841 -0.176 23.598 1.00 81.50 400 ALA A CA 1
ATOM 3180 C C . ALA A 1 400 ? 19.428 0.413 24.963 1.00 81.50 400 ALA A C 1
ATOM 3182 O O . ALA A 1 400 ? 20.185 0.314 25.926 1.00 81.50 400 ALA A O 1
ATOM 3183 N N . LEU A 1 401 ? 18.241 1.022 25.063 1.00 79.75 401 LEU A N 1
ATOM 3184 C CA . LEU A 1 401 ? 17.802 1.732 26.273 1.00 79.75 401 LEU A CA 1
ATOM 3185 C C . LEU A 1 401 ? 17.012 0.863 27.253 1.00 79.75 401 LEU A C 1
ATOM 3187 O O . LEU A 1 401 ? 17.120 1.029 28.468 1.00 79.75 401 LEU A O 1
ATOM 3191 N N . CYS A 1 402 ? 16.173 -0.027 26.736 1.00 81.06 402 CYS A N 1
ATOM 3192 C CA . CYS A 1 402 ? 15.203 -0.782 27.520 1.00 81.06 402 CYS A CA 1
ATOM 3193 C C . CYS A 1 402 ? 15.531 -2.275 27.602 1.00 81.06 402 CYS A C 1
ATOM 3195 O O . CYS A 1 402 ? 14.883 -2.961 28.393 1.00 81.06 402 CYS A O 1
ATOM 3197 N N . GLY A 1 403 ? 16.528 -2.762 26.858 1.00 84.88 403 GLY A N 1
ATOM 3198 C CA . GLY A 1 403 ? 16.926 -4.168 26.775 1.00 84.88 403 GLY A CA 1
ATOM 3199 C C . GLY A 1 403 ? 16.470 -4.831 25.474 1.00 84.88 403 GLY A C 1
ATOM 3200 O O . GLY A 1 403 ? 15.491 -4.402 24.862 1.00 84.88 403 GLY A O 1
ATOM 3201 N N . GLU A 1 404 ? 17.165 -5.899 25.070 1.00 83.19 404 GLU A N 1
ATOM 3202 C CA . GLU A 1 404 ? 16.889 -6.673 23.843 1.00 83.19 404 GLU A CA 1
ATOM 3203 C C . GLU A 1 404 ? 15.438 -7.166 23.754 1.00 83.19 404 GLU A C 1
ATOM 3205 O O . GLU A 1 404 ? 14.884 -7.322 22.667 1.00 83.19 404 GLU A O 1
ATOM 3210 N N . ASP A 1 405 ? 14.787 -7.376 24.901 1.00 80.94 405 ASP A N 1
ATOM 3211 C CA . ASP A 1 405 ? 13.419 -7.863 24.969 1.00 80.94 405 ASP A CA 1
ATOM 3212 C C . ASP A 1 405 ? 12.349 -6.785 24.693 1.00 80.94 405 ASP A C 1
ATOM 3214 O O . ASP A 1 405 ? 11.206 -7.131 24.393 1.00 80.94 405 ASP A O 1
ATOM 3218 N N . SER A 1 406 ? 12.710 -5.500 24.740 1.00 81.94 406 SER A N 1
ATOM 3219 C CA . SER A 1 406 ? 11.778 -4.362 24.781 1.00 81.94 406 SER A CA 1
ATOM 3220 C C . SER A 1 406 ? 10.808 -4.252 23.600 1.00 81.94 406 SER A C 1
ATOM 3222 O O . SER A 1 406 ? 9.615 -4.074 23.840 1.00 81.94 406 SER A O 1
ATOM 3224 N N . THR A 1 407 ? 11.273 -4.400 22.354 1.00 82.06 407 THR A N 1
ATOM 3225 C CA . THR A 1 407 ? 10.418 -4.312 21.151 1.00 82.06 407 THR A CA 1
ATOM 3226 C C . THR A 1 407 ? 9.292 -5.344 21.187 1.00 82.06 407 THR A C 1
ATOM 3228 O O . THR A 1 407 ? 8.127 -5.010 20.999 1.00 82.06 407 THR A O 1
ATOM 3231 N N . TYR A 1 408 ? 9.614 -6.590 21.522 1.00 81.94 408 TYR A N 1
ATOM 3232 C CA . TYR A 1 408 ? 8.624 -7.654 21.671 1.00 81.94 408 TYR A CA 1
ATOM 3233 C C . TYR A 1 408 ? 7.641 -7.385 22.809 1.00 81.94 408 TYR A C 1
ATOM 3235 O O . TYR A 1 408 ? 6.446 -7.562 22.623 1.00 81.94 408 TYR A O 1
ATOM 3243 N N . LEU A 1 409 ? 8.113 -6.928 23.975 1.00 79.62 409 LEU A N 1
ATOM 3244 C CA . LEU A 1 409 ? 7.237 -6.614 25.111 1.00 79.62 409 LEU A CA 1
ATOM 3245 C C . LEU A 1 409 ? 6.248 -5.492 24.788 1.00 79.62 409 LEU A C 1
ATOM 3247 O O . LEU A 1 409 ? 5.111 -5.493 25.256 1.00 79.62 409 LEU A O 1
ATOM 3251 N N . LEU A 1 410 ? 6.679 -4.545 23.969 1.00 78.44 410 LEU A N 1
ATOM 3252 C CA . LEU A 1 410 ? 5.843 -3.469 23.477 1.00 78.44 410 LEU A CA 1
ATOM 3253 C C . LEU A 1 410 ? 4.833 -3.962 22.431 1.00 78.44 410 LEU A C 1
ATOM 3255 O O . LEU A 1 410 ? 3.651 -3.657 22.556 1.00 78.44 410 LEU A O 1
ATOM 3259 N N . LEU A 1 411 ? 5.257 -4.758 21.444 1.00 79.19 411 LEU A N 1
ATOM 3260 C CA . LEU A 1 411 ? 4.340 -5.405 20.495 1.00 79.19 411 LEU A CA 1
ATOM 3261 C C . LEU A 1 411 ? 3.293 -6.253 21.223 1.00 79.19 411 LEU A C 1
ATOM 3263 O O . LEU A 1 411 ? 2.110 -6.212 20.901 1.00 79.19 411 LEU A O 1
ATOM 3267 N N . PHE A 1 412 ? 3.722 -6.946 22.272 1.00 74.62 412 PHE A N 1
ATOM 3268 C CA . PHE A 1 412 ? 2.874 -7.731 23.155 1.00 74.62 412 PHE A CA 1
ATOM 3269 C C . PHE A 1 412 ? 1.836 -6.858 23.883 1.00 74.62 412 PHE A C 1
ATOM 3271 O O . PHE A 1 412 ? 0.659 -7.215 23.943 1.00 74.62 412 PHE A O 1
ATOM 3278 N N . TYR A 1 413 ? 2.226 -5.678 24.377 1.00 75.69 413 TYR A N 1
ATOM 3279 C CA . TYR A 1 413 ? 1.292 -4.697 24.946 1.00 75.69 413 TYR A CA 1
ATOM 3280 C C . TYR A 1 413 ? 0.266 -4.193 23.925 1.00 75.69 413 TYR A C 1
ATOM 3282 O O . TYR A 1 413 ? -0.934 -4.132 24.218 1.00 75.69 413 TYR A O 1
ATOM 3290 N N . LEU A 1 414 ? 0.737 -3.838 22.731 1.00 75.56 414 LEU A N 1
ATOM 3291 C CA . LEU A 1 414 ? -0.093 -3.320 21.648 1.00 75.56 414 LEU A CA 1
ATOM 3292 C C . LEU A 1 414 ? -1.112 -4.370 21.208 1.00 75.56 414 LEU A C 1
ATOM 3294 O O . LEU A 1 414 ? -2.294 -4.062 21.077 1.00 75.56 414 LEU A O 1
ATOM 3298 N N . LEU A 1 415 ? -0.688 -5.628 21.087 1.00 75.38 415 LEU A N 1
ATOM 3299 C CA . LEU A 1 415 ? -1.561 -6.740 20.736 1.00 75.38 415 LEU A CA 1
ATOM 3300 C C . LEU A 1 415 ? -2.658 -6.954 21.782 1.00 75.38 415 LEU A C 1
ATOM 3302 O O . LEU A 1 415 ? -3.828 -7.084 21.429 1.00 75.38 415 LEU A O 1
ATOM 3306 N N . GLY A 1 416 ? -2.306 -6.958 23.071 1.00 70.12 416 GLY A N 1
ATOM 3307 C CA . GLY A 1 416 ? -3.287 -7.093 24.150 1.00 70.12 416 GLY A CA 1
ATOM 3308 C C . GLY A 1 416 ? -4.315 -5.959 24.142 1.00 70.12 416 GLY A C 1
ATOM 3309 O O . GLY A 1 416 ? -5.516 -6.204 24.270 1.00 70.12 416 GLY A O 1
ATOM 3310 N N . SER A 1 417 ? -3.849 -4.728 23.927 1.00 67.75 417 SER A N 1
ATOM 3311 C CA . SER A 1 417 ? -4.700 -3.535 23.834 1.00 67.75 417 SER A CA 1
ATOM 3312 C C . SER A 1 417 ? -5.650 -3.609 22.638 1.00 67.75 417 SER A C 1
ATOM 3314 O O . SER A 1 417 ? -6.840 -3.340 22.775 1.00 67.75 417 SER A O 1
ATOM 3316 N N . THR A 1 418 ? -5.143 -4.065 21.495 1.00 69.06 418 THR A N 1
ATOM 3317 C CA . THR A 1 418 ? -5.906 -4.268 20.259 1.00 69.06 418 THR A CA 1
ATOM 3318 C C . THR A 1 418 ? -6.979 -5.341 20.452 1.00 69.06 418 THR A C 1
ATOM 3320 O O . THR A 1 418 ? -8.157 -5.102 20.202 1.00 69.06 418 THR A O 1
ATOM 3323 N N . PHE A 1 419 ? -6.629 -6.496 21.027 1.00 67.19 419 PHE A N 1
ATOM 3324 C CA . PHE A 1 419 ? -7.611 -7.533 21.353 1.00 67.19 419 PHE A CA 1
ATOM 3325 C C . PHE A 1 419 ? -8.706 -7.055 22.297 1.00 67.19 419 PHE A C 1
ATOM 3327 O O . PHE A 1 419 ? -9.836 -7.513 22.166 1.00 67.19 419 PHE A O 1
ATOM 3334 N N . LEU A 1 420 ? -8.401 -6.181 23.261 1.00 61.69 420 LEU A N 1
ATOM 3335 C CA . LEU A 1 420 ? -9.443 -5.588 24.092 1.00 61.69 420 LEU A CA 1
ATOM 3336 C C . LEU A 1 420 ? -10.403 -4.755 23.259 1.00 61.69 420 LEU A C 1
ATOM 3338 O O . LEU A 1 420 ? -11.603 -4.965 23.393 1.00 61.69 420 LEU A O 1
ATOM 3342 N N . LEU A 1 421 ? -9.892 -3.869 22.400 1.00 60.94 421 LEU A N 1
ATOM 3343 C CA . LEU A 1 421 ? -10.730 -3.050 21.521 1.00 60.94 421 LEU A CA 1
ATOM 3344 C C . LEU A 1 421 ? -11.704 -3.935 20.724 1.00 60.94 421 LEU A C 1
ATOM 3346 O O . LEU A 1 421 ? -12.899 -3.646 20.687 1.00 60.94 421 LEU A O 1
ATOM 3350 N N . PHE A 1 422 ? -11.236 -5.082 20.221 1.00 60.66 422 PHE A N 1
ATOM 3351 C CA . PHE A 1 422 ? -12.068 -6.032 19.470 1.00 60.66 422 PHE A CA 1
ATOM 3352 C C . PHE A 1 422 ? -12.929 -6.984 20.321 1.00 60.66 422 PHE A C 1
ATOM 3354 O O . PHE A 1 422 ? -13.917 -7.527 19.828 1.00 60.66 422 PHE A O 1
ATOM 3361 N N . ARG A 1 423 ? -12.607 -7.213 21.601 1.00 57.31 423 ARG A N 1
ATOM 3362 C CA . ARG A 1 423 ? -13.339 -8.143 22.492 1.00 57.31 423 ARG A CA 1
ATOM 3363 C C . ARG A 1 423 ? -14.496 -7.518 23.260 1.00 57.31 423 ARG A C 1
ATOM 3365 O O . ARG A 1 423 ? -15.171 -8.227 24.006 1.00 57.31 423 ARG A O 1
ATOM 3372 N N . LEU A 1 424 ? -14.751 -6.225 23.097 1.00 51.25 424 LEU A N 1
ATOM 3373 C CA . LEU A 1 424 ? -15.730 -5.512 23.920 1.00 51.25 424 LEU A CA 1
ATOM 3374 C C . LEU A 1 424 ? -17.200 -5.824 23.604 1.00 51.25 424 LEU A C 1
ATOM 3376 O O . LEU A 1 424 ? -18.071 -5.311 24.304 1.00 51.25 424 LEU A O 1
ATOM 3380 N N . ASN A 1 425 ? -17.495 -6.723 22.656 1.00 48.94 425 ASN A N 1
ATOM 3381 C CA . ASN A 1 425 ? -18.837 -7.290 22.525 1.00 48.94 425 ASN A CA 1
ATOM 3382 C C . ASN A 1 425 ? -18.829 -8.806 22.213 1.00 48.94 425 ASN A C 1
ATOM 3384 O O . ASN A 1 425 ? -18.761 -9.206 21.046 1.00 48.94 425 ASN A O 1
ATOM 3388 N N . PRO A 1 426 ? -18.877 -9.681 23.238 1.00 50.47 426 PRO A N 1
ATOM 3389 C CA . PRO A 1 426 ? -18.941 -11.128 23.042 1.00 50.47 426 PRO A CA 1
ATOM 3390 C C . PRO A 1 426 ? -20.232 -11.592 22.344 1.00 50.47 426 PRO A C 1
ATOM 3392 O O . PRO A 1 426 ? -20.222 -12.677 21.757 1.00 50.47 426 PRO A O 1
ATOM 3395 N N . ASP A 1 427 ? -21.280 -10.765 22.350 1.00 51.12 427 ASP A N 1
ATOM 3396 C CA . ASP A 1 427 ? -22.619 -11.096 21.851 1.00 51.12 427 ASP A CA 1
ATOM 3397 C C . ASP A 1 427 ? -22.905 -10.549 20.446 1.00 51.12 427 ASP A C 1
ATOM 3399 O O . ASP A 1 427 ? -23.993 -10.756 19.915 1.00 51.12 427 ASP A O 1
ATOM 3403 N N . ASP A 1 428 ? -21.947 -9.851 19.832 1.00 52.81 428 ASP A N 1
ATOM 3404 C CA . ASP A 1 428 ? -22.083 -9.354 18.468 1.00 52.81 428 ASP A CA 1
ATOM 3405 C C . ASP A 1 428 ? -21.579 -10.411 17.467 1.00 52.81 428 ASP A C 1
ATOM 3407 O O . ASP A 1 428 ? -20.367 -10.656 17.401 1.00 52.81 428 ASP A O 1
ATOM 3411 N N . PRO A 1 429 ? -22.481 -11.056 16.702 1.00 52.81 429 PRO A N 1
ATOM 3412 C CA . PRO A 1 429 ? -22.112 -12.094 15.750 1.00 52.81 429 PRO A CA 1
ATOM 3413 C C . PRO A 1 429 ? -21.315 -11.551 14.553 1.00 52.81 429 PRO A C 1
ATOM 3415 O O . PRO A 1 429 ? -20.602 -12.320 13.919 1.00 52.81 429 PRO A O 1
ATOM 3418 N N . LEU A 1 430 ? -21.368 -10.242 14.261 1.00 46.25 430 LEU A N 1
ATOM 3419 C CA . LEU A 1 430 ? -20.496 -9.628 13.252 1.00 46.25 430 LEU A CA 1
ATOM 3420 C C . LEU A 1 430 ? -19.068 -9.486 13.785 1.00 46.25 430 LEU A C 1
ATOM 3422 O O . LEU A 1 430 ? -18.113 -9.678 13.041 1.00 46.25 430 LEU A O 1
ATOM 3426 N N . LEU A 1 431 ? -18.900 -9.209 15.083 1.00 46.00 431 LEU A N 1
ATOM 3427 C CA . LEU A 1 431 ? -17.576 -9.097 15.702 1.00 46.00 431 LEU A CA 1
ATOM 3428 C C . LEU A 1 431 ? -16.992 -10.445 16.136 1.00 46.00 431 LEU A C 1
ATOM 3430 O O . LEU A 1 431 ? -15.780 -10.534 16.305 1.00 46.00 431 LEU A O 1
ATOM 3434 N N . SER A 1 432 ? -17.788 -11.508 16.317 1.00 47.81 432 SER A N 1
ATOM 3435 C CA . SER A 1 432 ? -17.239 -12.846 16.596 1.00 47.81 432 SER A CA 1
ATOM 3436 C C . SER A 1 432 ? -16.355 -13.377 15.475 1.00 47.81 432 SER A C 1
ATOM 3438 O O . SER A 1 432 ? -15.372 -14.052 15.780 1.00 47.81 432 SER A O 1
ATOM 3440 N N . ASP A 1 433 ? -16.640 -12.990 14.233 1.00 47.41 433 ASP A N 1
ATOM 3441 C CA . ASP A 1 433 ? -15.798 -13.295 13.076 1.00 47.41 433 ASP A CA 1
ATOM 3442 C C . ASP A 1 433 ? -14.623 -12.300 12.952 1.00 47.41 433 ASP A C 1
ATOM 3444 O O . ASP A 1 433 ? -13.503 -12.692 12.630 1.00 47.41 433 ASP A O 1
ATOM 3448 N N . VAL A 1 434 ? -14.807 -11.031 13.346 1.00 44.94 434 VAL A N 1
ATOM 3449 C CA . VAL A 1 434 ? -13.740 -10.001 13.348 1.00 44.94 434 VAL A CA 1
ATOM 3450 C C . VAL A 1 434 ? -12.700 -10.205 14.464 1.00 44.94 434 VAL A C 1
ATOM 3452 O O . VAL A 1 434 ? -11.572 -9.732 14.356 1.00 44.94 434 VAL A O 1
ATOM 3455 N N . ARG A 1 435 ? -13.009 -10.982 15.516 1.00 47.56 435 ARG A N 1
ATOM 3456 C CA . ARG A 1 435 ? -12.083 -11.307 16.632 1.00 47.56 435 ARG A CA 1
ATOM 3457 C C . ARG A 1 435 ? -10.751 -11.914 16.184 1.00 47.56 435 ARG A C 1
ATOM 3459 O O . ARG A 1 435 ? -9.788 -11.848 16.947 1.00 47.56 435 ARG A O 1
ATOM 3466 N N . GLY A 1 436 ? -10.725 -12.546 15.011 1.00 45.88 436 GLY A N 1
ATOM 3467 C CA . GLY A 1 436 ? -9.504 -12.980 14.335 1.00 45.88 436 GLY A CA 1
ATOM 3468 C C . GLY A 1 436 ? -9.100 -12.063 13.183 1.00 45.88 436 GLY A C 1
ATOM 3469 O O . GLY A 1 436 ? -7.909 -11.899 12.985 1.00 45.88 436 GLY A O 1
ATOM 3470 N N . ALA A 1 437 ? -10.071 -11.470 12.477 1.00 47.03 437 ALA A N 1
ATOM 3471 C CA . ALA A 1 437 ? -9.900 -10.714 11.227 1.00 47.03 437 ALA A CA 1
ATOM 3472 C C . ALA A 1 437 ? -9.480 -9.252 11.379 1.00 47.03 437 ALA A C 1
ATOM 3474 O O . ALA A 1 437 ? -9.421 -8.533 10.388 1.00 47.03 437 ALA A O 1
ATOM 3475 N N . SER A 1 438 ? -9.241 -8.789 12.605 1.00 58.12 438 SER A N 1
ATOM 3476 C CA . SER A 1 438 ? -8.585 -7.504 12.789 1.00 58.12 438 SER A CA 1
ATOM 3477 C C . SER A 1 438 ? -7.191 -7.590 12.181 1.00 58.12 438 SER A C 1
ATOM 3479 O O . SER A 1 438 ? -6.300 -8.287 12.675 1.00 58.12 438 SER A O 1
ATOM 3481 N N . GLU A 1 439 ? -7.006 -6.847 11.108 1.00 58.09 439 GLU A N 1
ATOM 3482 C CA . GLU A 1 439 ? -5.723 -6.689 10.459 1.00 58.09 439 GLU A CA 1
ATOM 3483 C C . GLU A 1 439 ? -4.661 -6.090 11.391 1.00 58.09 439 GLU A C 1
ATOM 3485 O O . GLU A 1 439 ? -3.473 -6.390 11.294 1.00 58.09 439 GLU A O 1
ATOM 3490 N N . GLU A 1 440 ? -5.084 -5.323 12.393 1.00 64.31 440 GLU A N 1
ATOM 3491 C CA . GLU A 1 440 ? -4.224 -4.823 13.458 1.00 64.31 440 GLU A CA 1
ATOM 3492 C C . GLU A 1 440 ? -3.666 -5.966 14.314 1.00 64.31 440 GLU A C 1
ATOM 3494 O O . GLU A 1 440 ? -2.466 -6.020 14.594 1.00 64.31 440 GLU A O 1
ATOM 3499 N N . VAL A 1 441 ? -4.523 -6.915 14.706 1.00 68.44 441 VAL A N 1
ATOM 3500 C CA . VAL A 1 441 ? -4.107 -8.152 15.379 1.00 68.44 441 VAL A CA 1
ATOM 3501 C C . VAL A 1 441 ? -3.184 -8.943 14.463 1.00 68.44 441 VAL A C 1
ATOM 3503 O O . VAL A 1 441 ? -2.155 -9.431 14.929 1.00 68.44 441 VAL A O 1
ATOM 3506 N N . ARG A 1 442 ? -3.513 -9.038 13.173 1.00 65.94 442 ARG A N 1
ATOM 3507 C CA . ARG A 1 442 ? -2.720 -9.744 12.170 1.00 65.94 442 ARG A CA 1
ATOM 3508 C C . ARG A 1 442 ? -1.308 -9.142 12.067 1.00 65.94 442 ARG A C 1
ATOM 3510 O O . ARG A 1 442 ? -0.331 -9.838 12.345 1.00 65.94 442 ARG A O 1
ATOM 3517 N N . HIS A 1 443 ? -1.178 -7.847 11.795 1.00 67.06 443 HIS A N 1
ATOM 3518 C CA . HIS A 1 443 ? 0.098 -7.130 11.720 1.00 67.06 443 HIS A CA 1
ATOM 3519 C C . HIS A 1 443 ? 0.912 -7.227 13.014 1.00 67.06 443 HIS A C 1
ATOM 3521 O O . HIS A 1 443 ? 2.109 -7.526 12.975 1.00 67.06 443 HIS A O 1
ATOM 3527 N N . LEU A 1 444 ? 0.284 -7.025 14.174 1.00 73.94 444 LEU A N 1
ATOM 3528 C CA . LEU A 1 444 ? 0.964 -7.158 15.463 1.00 73.94 444 LEU A CA 1
ATOM 3529 C C . LEU A 1 444 ? 1.452 -8.592 15.693 1.00 73.94 444 LEU A C 1
ATOM 3531 O O . LEU A 1 444 ? 2.573 -8.778 16.163 1.00 73.94 444 LEU A O 1
ATOM 3535 N N . MET A 1 445 ? 0.672 -9.605 15.306 1.00 70.38 445 MET A N 1
ATOM 3536 C CA . MET A 1 445 ? 1.080 -11.012 15.363 1.00 70.38 445 MET A CA 1
ATOM 3537 C C . MET A 1 445 ? 2.229 -11.331 14.409 1.00 70.38 445 MET A C 1
ATOM 3539 O O . MET A 1 445 ? 3.148 -12.048 14.805 1.00 70.38 445 MET A O 1
ATOM 3543 N N . TYR A 1 446 ? 2.216 -10.794 13.186 1.00 71.50 446 TYR A N 1
ATOM 3544 C CA . TYR A 1 446 ? 3.326 -10.928 12.242 1.00 71.50 446 TYR A CA 1
ATOM 3545 C C . TYR A 1 446 ? 4.616 -10.375 12.851 1.00 71.50 446 TYR A C 1
ATOM 3547 O O . TYR A 1 446 ? 5.611 -11.094 12.956 1.00 71.50 446 TYR A O 1
ATOM 3555 N N . TRP A 1 447 ? 4.588 -9.133 13.341 1.00 73.81 447 TRP A N 1
ATOM 3556 C CA . TRP A 1 447 ? 5.757 -8.503 13.954 1.00 73.81 447 TRP A CA 1
ATOM 3557 C C . TRP A 1 447 ? 6.203 -9.217 15.225 1.00 73.81 447 TRP A C 1
ATOM 3559 O O . TRP A 1 447 ? 7.400 -9.410 15.433 1.00 73.81 447 TRP A O 1
ATOM 3569 N N . MET A 1 448 ? 5.265 -9.687 16.048 1.00 76.94 448 MET A N 1
ATOM 3570 C CA . MET A 1 448 ? 5.590 -10.528 17.198 1.00 76.94 448 MET A CA 1
ATOM 3571 C C . MET A 1 448 ? 6.248 -11.844 16.787 1.00 76.94 448 MET A C 1
ATOM 3573 O O . MET A 1 448 ? 7.191 -12.270 17.450 1.00 76.94 448 MET A O 1
ATOM 3577 N N . SER A 1 449 ? 5.795 -12.479 15.705 1.00 70.44 449 SER A N 1
ATOM 3578 C CA . SER A 1 449 ? 6.411 -13.695 15.169 1.00 70.44 449 SER A CA 1
ATOM 3579 C C . SER A 1 449 ? 7.832 -13.425 14.673 1.00 70.44 449 SER A C 1
ATOM 3581 O O . SER A 1 449 ? 8.726 -14.224 14.951 1.00 70.44 449 SER A O 1
ATOM 3583 N N . GLN A 1 450 ? 8.061 -12.310 13.972 1.00 72.69 450 GLN A N 1
ATOM 3584 C CA . GLN A 1 450 ? 9.395 -11.919 13.503 1.00 72.69 450 GLN A CA 1
ATOM 3585 C C . GLN A 1 450 ? 10.340 -11.635 14.678 1.00 72.69 450 GLN A C 1
ATOM 3587 O O . GLN A 1 450 ? 11.441 -12.185 14.743 1.00 72.69 450 GLN A O 1
ATOM 3592 N N . GLU A 1 451 ? 9.892 -10.846 15.656 1.00 76.94 451 GLU A N 1
ATOM 3593 C CA . GLU A 1 451 ? 10.681 -10.521 16.848 1.00 76.94 451 GLU A CA 1
ATOM 3594 C C . GLU A 1 451 ? 10.922 -11.742 17.744 1.00 76.94 451 GLU A C 1
ATOM 3596 O O . GLU A 1 451 ? 12.002 -11.873 18.317 1.00 76.94 451 GLU A O 1
ATOM 3601 N N . GLY A 1 452 ? 9.952 -12.654 17.861 1.00 71.88 452 GLY A N 1
ATOM 3602 C CA . GLY A 1 452 ? 10.089 -13.906 18.609 1.00 71.88 452 GLY A CA 1
ATOM 3603 C C . GLY A 1 452 ? 11.052 -14.890 17.938 1.00 71.88 452 GLY A C 1
ATOM 3604 O O . GLY A 1 452 ? 11.890 -15.492 18.610 1.00 71.88 452 GLY A O 1
ATOM 3605 N N . GLY A 1 453 ? 11.004 -15.007 16.606 1.00 69.44 453 GLY A N 1
ATOM 3606 C CA . GLY A 1 453 ? 11.879 -15.891 15.827 1.00 69.44 453 GLY A CA 1
ATOM 3607 C C . GLY A 1 453 ? 13.366 -15.530 15.916 1.00 69.44 453 GLY A C 1
ATOM 3608 O O . GLY A 1 453 ? 14.226 -16.406 15.831 1.00 69.44 453 GLY A O 1
ATOM 3609 N N . GLN A 1 454 ? 13.688 -14.257 16.160 1.00 68.88 454 GLN A N 1
ATOM 3610 C CA . GLN A 1 454 ? 15.066 -13.790 16.349 1.00 68.88 454 GLN A CA 1
ATOM 3611 C C . GLN A 1 454 ? 15.656 -14.152 17.727 1.00 68.88 454 GLN A C 1
ATOM 3613 O O . GLN A 1 454 ? 16.849 -13.935 17.966 1.00 68.88 454 GLN A O 1
ATOM 3618 N N . ARG A 1 455 ? 14.865 -14.716 18.652 1.00 67.31 455 ARG A N 1
ATOM 3619 C CA . ARG A 1 455 ? 15.272 -14.920 20.051 1.00 67.31 455 ARG A CA 1
ATOM 3620 C C . ARG A 1 455 ? 15.787 -16.318 20.350 1.00 67.31 455 ARG A C 1
ATOM 3622 O O . ARG A 1 455 ? 15.410 -17.325 19.755 1.00 67.31 455 ARG A O 1
ATOM 3629 N N . LYS A 1 456 ? 16.690 -16.375 21.333 1.00 61.94 456 LYS A N 1
ATOM 3630 C CA . LYS A 1 456 ? 17.345 -17.617 21.770 1.00 61.94 456 LYS A CA 1
ATOM 3631 C C . LYS A 1 456 ? 16.566 -18.361 22.855 1.00 61.94 456 LYS A C 1
ATOM 3633 O O . LYS A 1 456 ? 16.695 -19.581 22.932 1.00 61.94 456 LYS A O 1
ATOM 3638 N N . GLU A 1 457 ? 15.784 -17.658 23.673 1.00 68.06 457 GLU A N 1
ATOM 3639 C CA . GLU A 1 457 ? 15.054 -18.257 24.794 1.00 68.06 457 GLU A CA 1
ATOM 3640 C C . GLU A 1 457 ? 13.845 -19.067 24.317 1.00 68.06 457 GLU A C 1
ATOM 3642 O O . GLU A 1 457 ? 13.043 -18.596 23.514 1.00 68.06 457 GLU A O 1
ATOM 3647 N N . GLN A 1 458 ? 13.705 -20.293 24.832 1.00 62.00 458 GLN A N 1
ATOM 3648 C CA . GLN A 1 458 ? 12.653 -21.227 24.417 1.00 62.00 458 GLN A CA 1
ATOM 3649 C C . GLN A 1 458 ? 11.246 -20.666 24.650 1.00 62.00 458 GLN A C 1
ATOM 3651 O O . GLN A 1 458 ? 10.374 -20.839 23.814 1.00 62.00 458 GLN A O 1
ATOM 3656 N N . ARG A 1 459 ? 11.043 -19.925 25.742 1.00 61.41 459 ARG A N 1
ATOM 3657 C CA . ARG A 1 459 ? 9.759 -19.291 26.051 1.00 61.41 459 ARG A CA 1
ATOM 3658 C C . ARG A 1 459 ? 9.315 -18.306 24.965 1.00 61.41 459 ARG A C 1
ATOM 3660 O O . ARG A 1 459 ? 8.145 -18.283 24.597 1.00 61.41 459 ARG A O 1
ATOM 3667 N N . ASP A 1 460 ? 10.240 -17.494 24.471 1.00 61.91 460 ASP A N 1
ATOM 3668 C CA . ASP A 1 460 ? 9.944 -16.497 23.442 1.00 61.91 460 ASP A CA 1
ATOM 3669 C C . ASP A 1 460 ? 9.735 -17.165 22.078 1.00 61.91 460 ASP A C 1
ATOM 3671 O O . ASP A 1 460 ? 8.902 -16.712 21.293 1.00 61.91 460 ASP A O 1
ATOM 3675 N N . LYS A 1 461 ? 10.402 -18.303 21.836 1.00 62.72 461 LYS A N 1
ATOM 3676 C CA . LYS A 1 461 ? 10.090 -19.179 20.701 1.00 62.72 461 LYS A CA 1
ATOM 3677 C C . LYS A 1 461 ? 8.691 -19.765 20.808 1.00 62.72 461 LYS A C 1
ATOM 3679 O O . LYS A 1 461 ? 7.979 -19.733 19.819 1.00 62.72 461 LYS A O 1
ATOM 3684 N N . ASP A 1 462 ? 8.262 -20.212 21.986 1.00 65.31 462 ASP A N 1
ATOM 3685 C CA . ASP A 1 462 ? 6.922 -20.775 22.180 1.00 65.31 462 ASP A CA 1
ATOM 3686 C C . ASP A 1 462 ? 5.822 -19.728 21.914 1.00 65.31 462 ASP A C 1
ATOM 3688 O O . ASP A 1 462 ? 4.760 -20.066 21.391 1.00 65.31 462 ASP A O 1
ATOM 3692 N N . VAL A 1 463 ? 6.058 -18.448 22.236 1.00 62.34 463 VAL A N 1
ATOM 3693 C CA . VAL A 1 463 ? 5.117 -17.366 21.893 1.00 62.34 463 VAL A CA 1
ATOM 3694 C C . VAL A 1 463 ? 5.213 -16.969 20.425 1.00 62.34 463 VAL A C 1
ATOM 3696 O O . VAL A 1 463 ? 4.178 -16.720 19.817 1.00 62.34 463 VAL A O 1
ATOM 3699 N N . GLY A 1 464 ? 6.410 -16.945 19.836 1.00 62.47 464 GLY A N 1
ATOM 3700 C CA . GLY A 1 464 ? 6.576 -16.771 18.392 1.00 62.47 464 GLY A CA 1
ATOM 3701 C C . GLY A 1 464 ? 5.855 -17.870 17.607 1.00 62.47 464 GLY A C 1
ATOM 3702 O O . GLY A 1 464 ? 5.095 -17.577 16.693 1.00 62.47 464 GLY A O 1
ATOM 3703 N N . GLU A 1 465 ? 5.995 -19.127 18.026 1.00 67.50 465 GLU A N 1
ATOM 3704 C CA . GLU A 1 465 ? 5.281 -20.281 17.480 1.00 67.50 465 GLU A CA 1
ATOM 3705 C C . GLU A 1 465 ? 3.777 -20.194 17.735 1.00 67.50 465 GLU A C 1
ATOM 3707 O O . GLU A 1 465 ? 2.998 -20.522 16.847 1.00 67.50 465 GLU A O 1
ATOM 3712 N N . TRP A 1 466 ? 3.336 -19.735 18.910 1.00 69.94 466 TRP A N 1
ATOM 3713 C CA . TRP A 1 466 ? 1.918 -19.496 19.191 1.00 69.94 466 TRP A CA 1
ATOM 3714 C C . TRP A 1 466 ? 1.339 -18.389 18.308 1.00 69.94 466 TRP A C 1
ATOM 3716 O O . TRP A 1 466 ? 0.281 -18.590 17.719 1.00 69.94 466 TRP A O 1
ATOM 3726 N N . ALA A 1 467 ? 2.033 -17.260 18.161 1.00 63.06 467 ALA A N 1
ATOM 3727 C CA . ALA A 1 467 ? 1.649 -16.167 17.275 1.00 63.06 467 ALA A CA 1
ATOM 3728 C C . ALA A 1 467 ? 1.614 -16.650 15.823 1.00 63.06 467 ALA A C 1
ATOM 3730 O O . ALA A 1 467 ? 0.645 -16.391 15.120 1.00 63.06 467 ALA A O 1
ATOM 3731 N N . GLN A 1 468 ? 2.595 -17.453 15.403 1.00 63.44 468 GLN A N 1
ATOM 3732 C CA . GLN A 1 468 ? 2.619 -18.087 14.089 1.00 63.44 468 GLN A CA 1
ATOM 3733 C C . GLN A 1 468 ? 1.497 -19.123 13.924 1.00 63.44 468 GLN A C 1
ATOM 3735 O O . GLN A 1 468 ? 0.960 -19.272 12.833 1.00 63.44 468 GLN A O 1
ATOM 3740 N N . GLN A 1 469 ? 1.115 -19.857 14.971 1.00 63.72 469 GLN A N 1
ATOM 3741 C CA . GLN A 1 469 ? -0.010 -20.794 14.944 1.00 63.72 469 GLN A CA 1
ATOM 3742 C C . GLN A 1 469 ? -1.349 -20.068 14.905 1.00 63.72 469 GLN A C 1
ATOM 3744 O O . GLN A 1 469 ? -2.242 -20.526 14.203 1.00 63.72 469 GLN A O 1
ATOM 3749 N N . ILE A 1 470 ? -1.505 -18.957 15.627 1.00 59.44 470 ILE A N 1
ATOM 3750 C CA . ILE A 1 470 ? -2.684 -18.098 15.515 1.00 59.44 470 ILE A CA 1
ATOM 3751 C C . ILE A 1 470 ? -2.726 -17.476 14.132 1.00 59.44 470 ILE A C 1
ATOM 3753 O O . ILE A 1 470 ? -3.761 -17.574 13.498 1.00 59.44 470 ILE A O 1
ATOM 3757 N N . TRP A 1 471 ? -1.612 -16.949 13.630 1.00 57.91 471 TRP A N 1
ATOM 3758 C CA . TRP A 1 471 ? -1.479 -16.468 12.259 1.00 57.91 471 TRP A CA 1
ATOM 3759 C C . TRP A 1 471 ? -1.877 -17.544 11.248 1.00 57.91 471 TRP A C 1
ATOM 3761 O O . TRP A 1 471 ? -2.718 -17.307 10.397 1.00 57.91 471 TRP A O 1
ATOM 3771 N N . LYS A 1 472 ? -1.352 -18.767 11.376 1.00 58.72 472 LYS A N 1
ATOM 3772 C CA . LYS A 1 472 ? -1.680 -19.900 10.497 1.00 58.72 472 LYS A CA 1
ATOM 3773 C C . LYS A 1 472 ? -3.123 -20.368 10.640 1.00 58.72 472 LYS A C 1
ATOM 3775 O O . LYS A 1 472 ? -3.723 -20.726 9.641 1.00 58.72 472 LYS A O 1
ATOM 3780 N N . ARG A 1 473 ? -3.686 -20.399 11.851 1.00 54.25 473 ARG A N 1
ATOM 3781 C CA . ARG A 1 473 ? -5.105 -20.722 12.077 1.00 54.25 473 ARG A CA 1
ATOM 3782 C C . ARG A 1 473 ? -6.007 -19.627 11.553 1.00 54.25 473 ARG A C 1
ATOM 3784 O O . ARG A 1 473 ? -7.088 -19.927 11.082 1.00 54.25 473 ARG A O 1
ATOM 3791 N N . HIS A 1 474 ? -5.576 -18.382 11.660 1.00 53.34 474 HIS A N 1
ATOM 3792 C CA . HIS A 1 474 ? -6.273 -17.243 11.112 1.00 53.34 474 HIS A CA 1
ATOM 3793 C C . HIS A 1 474 ? -6.261 -17.341 9.592 1.00 53.34 474 HIS A C 1
ATOM 3795 O O . HIS A 1 474 ? -7.333 -17.398 9.009 1.00 53.34 474 HIS A O 1
ATOM 3801 N N . LEU A 1 475 ? -5.091 -17.575 8.987 1.00 46.34 475 LEU A N 1
ATOM 3802 C CA . LEU A 1 475 ? -5.005 -17.992 7.597 1.00 46.34 475 LEU A CA 1
ATOM 3803 C C . LEU A 1 475 ? -5.954 -19.160 7.349 1.00 46.34 475 LEU A C 1
ATOM 3805 O O . LEU A 1 475 ? -6.782 -18.987 6.513 1.00 46.34 475 LEU A O 1
ATOM 3809 N N . GLN A 1 476 ? -5.990 -20.265 8.093 1.00 44.69 476 GLN A N 1
ATOM 3810 C CA . GLN A 1 476 ? -6.911 -21.392 7.821 1.00 44.69 476 GLN A CA 1
ATOM 3811 C C . GLN A 1 476 ? -8.414 -21.101 8.006 1.00 44.69 476 GLN A C 1
ATOM 3813 O O . GLN A 1 476 ? -9.234 -21.673 7.302 1.00 44.69 476 GLN A O 1
ATOM 3818 N N . ILE A 1 477 ? -8.817 -20.253 8.954 1.00 40.22 477 ILE A N 1
ATOM 3819 C CA . ILE A 1 477 ? -10.229 -19.861 9.145 1.00 40.22 477 ILE A CA 1
ATOM 3820 C C . ILE A 1 477 ? -10.679 -18.980 7.976 1.00 40.22 477 ILE A C 1
ATOM 3822 O O . ILE A 1 477 ? -11.808 -19.087 7.503 1.00 40.22 477 ILE A O 1
ATOM 3826 N N . PHE A 1 478 ? -9.760 -18.153 7.491 1.00 36.31 478 PHE A N 1
ATOM 3827 C CA . PHE A 1 478 ? -9.914 -17.266 6.351 1.00 36.31 478 PHE A CA 1
ATOM 3828 C C . PHE A 1 478 ? -9.128 -17.791 5.145 1.00 36.31 478 PHE A C 1
ATOM 3830 O O . PHE A 1 478 ? -8.755 -16.988 4.305 1.00 36.31 478 PHE A O 1
ATOM 3837 N N . CYS A 1 479 ? -8.896 -19.114 5.059 1.00 34.16 479 CYS A N 1
ATOM 3838 C CA . CYS A 1 479 ? -8.240 -19.901 3.992 1.00 34.16 479 CYS A CA 1
ATOM 3839 C C . CYS A 1 479 ? -8.477 -21.419 4.201 1.00 34.16 479 CYS A C 1
ATOM 3841 O O . CYS A 1 479 ? -7.493 -22.152 4.371 1.00 34.16 479 CYS A O 1
ATOM 3843 N N . PRO A 1 480 ? -9.735 -21.900 4.299 1.00 31.53 480 PRO A N 1
ATOM 3844 C CA . PRO A 1 480 ? -10.031 -23.295 4.641 1.00 31.53 480 PRO A CA 1
ATOM 3845 C C . PRO A 1 480 ? -9.603 -24.322 3.586 1.00 31.53 480 PRO A C 1
ATOM 3847 O O . PRO A 1 480 ? -9.716 -24.031 2.373 1.00 31.53 480 PRO A O 1
#

Radius of gyration: 25.51 Å; chains: 1; bounding box: 64×47×74 Å